Protein AF-0000000083536930 (afdb_homodimer)

Foldseek 3Di:
DPPPPQQPQPLDAPVRVPDDQAAEEEEAEAPQLCRQLLVCLQLVHDCPDPNGRHHDPDDWDPGKTWDARVVFRRYIYIYGTYDDPVDQLVVRCVRHVVVRHQAYEYGGEPADDLVSLRNVVVQVVVVHHYAYEYEDVVVVLVVQCVVCVVNRDSVVSVVVSVVRRQVVSVVSVNHPHNYFYYYSVCCPDGCNVVVSVVRCPDPSRVD/DPPPPQQPQPLDAPVGVPDDQAAEEEEEEAPQLCRQLLVCLQLVHDCPDPRGRHHDPDDWDDGKTWDARPVFRRYIYIYGTYDDPVDQLVVRCVRHVVVRHQEYEYGGEPADDLVSLRNVVVQVVVVHHYAYEYEDVVVVLVVQCVVCVVNRDSVVSVVVSVVRRQVVSVVSVNHPHNYFYYYSVCCPDGCNVVVSVVRCPDPSRVD

pLDDT: mean 84.93, std 15.14, range [20.0, 98.5]

Solvent-accessible surface area (backbone atoms only — not comparable to full-atom values): 22890 Å² total; per-residue (Å²): 131,79,79,71,74,65,41,55,73,55,73,48,45,64,82,65,49,79,61,77,86,51,29,33,35,34,38,33,36,48,84,81,24,44,61,36,44,39,53,20,42,75,51,73,43,50,81,83,41,88,72,36,48,77,57,75,92,54,80,80,55,85,51,46,33,47,35,73,24,79,93,40,76,39,33,35,40,29,44,43,36,57,72,52,72,76,53,53,51,67,60,50,34,60,74,64,46,53,84,59,45,58,36,36,36,43,34,25,40,98,62,83,50,68,57,57,27,50,36,50,42,55,40,45,75,71,69,41,48,65,38,37,36,38,35,49,46,62,48,54,50,51,53,44,38,69,72,43,52,87,74,52,50,70,70,59,52,53,48,52,52,49,50,52,49,51,53,51,36,40,74,48,65,36,74,86,64,51,70,34,52,22,28,61,86,44,59,88,39,80,30,37,55,58,50,50,51,55,60,60,64,30,70,56,43,72,101,130,78,81,72,73,63,40,54,73,54,72,47,46,63,80,64,52,78,61,76,85,47,29,32,36,34,38,34,36,48,84,80,23,44,61,37,44,39,54,21,40,76,50,73,43,52,80,84,42,90,69,35,48,77,57,73,91,53,81,79,55,84,50,46,34,46,32,74,26,79,94,40,77,39,33,35,40,29,44,44,35,56,73,53,72,76,53,55,51,66,60,52,34,58,73,66,46,54,82,61,45,57,36,36,35,43,35,24,39,97,60,83,52,68,58,58,27,50,36,48,43,55,38,45,74,71,73,40,48,66,35,38,34,36,33,50,44,61,47,54,51,51,53,45,38,69,73,43,51,88,74,51,50,70,70,58,52,53,48,52,53,50,50,52,48,51,53,52,36,39,74,49,66,37,76,86,65,52,71,32,52,23,28,60,86,44,58,88,39,81,30,37,54,57,51,50,51,54,61,62,65,30,71,58,45,72,100

Radius of gyration: 22.44 Å; Cα contacts (8 Å, |Δi|>4): 692; chains: 2; bounding box: 44×69×59 Å

Sequence (414 aa):
TRGVVEGTSGTCSPSECKEAPGLDLAVFGDRCSGKSSLINALRDLQHDDEVAAKTGLAEPCTQPVAYSFPKYPNIRIWELPETSPNRQPEQYLKQVNGKDYGIFIIVASEIFKDHHGHLAKALQNAGKEVLFVRTKIDSDLEAHKWRLRSKYMENKIVEDIRQSCVKYLEKSAVPNPALYILSNLQTEKFDFPSLCSRIQNHPEVIKTRGVVEGTSGTCSPSECKEAPGLDLAVFGDRCSGKSSLINALRDLQHDDEVAAKTGLAEPCTQPVAYSFPKYPNIRIWELPETSPNRQPEQYLKQVNGKDYGIFIIVASEIFKDHHGHLAKALQNAGKEVLFVRTKIDSDLEAHKWRLRSKYMENKIVEDIRQSCVKYLEKSAVPNPALYILSNLQTEKFDFPSLCSRIQNHPEVIK

Structure (mmCIF, N/CA/C/O backbone):
data_AF-0000000083536930-model_v1
#
loop_
_entity.id
_entity.type
_entity.pdbx_description
1 polymer 'IRG-type G domain-containing protein'
#
loop_
_atom_site.group_PDB
_atom_site.id
_atom_site.type_symbol
_atom_site.label_atom_id
_atom_site.label_alt_id
_atom_site.label_comp_id
_atom_site.label_asym_id
_atom_site.label_entity_id
_atom_site.label_seq_id
_atom_site.pdbx_PDB_ins_code
_atom_site.Cartn_x
_atom_site.Cartn_y
_atom_site.Cartn_z
_atom_site.occupancy
_atom_site.B_iso_or_equiv
_atom_site.auth_seq_id
_atom_site.auth_comp_id
_atom_site.auth_asym_id
_atom_site.auth_atom_id
_atom_site.pdbx_PDB_model_num
ATOM 1 N N . THR A 1 1 ? -12.648 20.219 32.688 1 20 1 THR A N 1
ATOM 2 C CA . THR A 1 1 ? -13.688 19.875 31.719 1 20 1 THR A CA 1
ATOM 3 C C . THR A 1 1 ? -13.164 19.984 30.281 1 20 1 THR A C 1
ATOM 5 O O . THR A 1 1 ? -12.789 21.078 29.844 1 20 1 THR A O 1
ATOM 8 N N . ARG A 1 2 ? -12.359 19.047 29.797 1 26.88 2 ARG A N 1
ATOM 9 C CA . ARG A 1 2 ? -11.445 19.047 28.656 1 26.88 2 ARG A CA 1
ATOM 10 C C . ARG A 1 2 ? -12.18 19.406 27.375 1 26.88 2 ARG A C 1
ATOM 12 O O . ARG A 1 2 ? -13.211 18.812 27.062 1 26.88 2 ARG A O 1
ATOM 19 N N . GLY A 1 3 ? -12.234 20.578 27.094 1 26.88 3 GLY A N 1
ATOM 20 C CA . GLY A 1 3 ? -12.953 21.109 25.953 1 26.88 3 GLY A CA 1
ATOM 21 C C . GLY A 1 3 ? -12.797 20.266 24.703 1 26.88 3 GLY A C 1
ATOM 22 O O . GLY A 1 3 ? -11.703 20.172 24.141 1 26.88 3 GLY A O 1
ATOM 23 N N . VAL A 1 4 ? -13.438 19.219 24.594 1 32 4 VAL A N 1
ATOM 24 C CA . VAL A 1 4 ? -13.492 18.234 23.531 1 32 4 VAL A CA 1
ATOM 25 C C . VAL A 1 4 ? -13.977 18.906 22.234 1 32 4 VAL A C 1
ATOM 27 O O . VAL A 1 4 ? -15.117 19.375 22.172 1 32 4 VAL A O 1
ATOM 30 N N . VAL A 1 5 ? -13.188 19.781 21.641 1 35.69 5 VAL A N 1
ATOM 31 C CA . VAL A 1 5 ? -13.625 20.312 20.359 1 35.69 5 VAL A CA 1
ATOM 32 C C . VAL A 1 5 ? -14.039 19.172 19.438 1 35.69 5 VAL A C 1
ATOM 34 O O . VAL A 1 5 ? -13.273 18.219 19.234 1 35.69 5 VAL A O 1
ATOM 37 N N . GLU A 1 6 ? -15.266 18.844 19.344 1 37.28 6 GLU A N 1
ATOM 38 C CA . GLU A 1 6 ? -15.922 17.938 18.406 1 37.28 6 GLU A CA 1
ATOM 39 C C . GLU A 1 6 ? -15.43 18.172 16.984 1 37.28 6 GLU A C 1
ATOM 41 O O . GLU A 1 6 ? -15.305 19.312 16.547 1 37.28 6 GLU A O 1
ATOM 46 N N . GLY A 1 7 ? -14.438 17.531 16.516 1 41.94 7 GLY A N 1
ATOM 47 C CA . GLY A 1 7 ? -14.305 17.578 15.062 1 41.94 7 GLY A CA 1
ATOM 48 C C . GLY A 1 7 ? -15.625 17.797 14.344 1 41.94 7 GLY A C 1
ATOM 49 O O . GLY A 1 7 ? -16.609 17.109 14.617 1 41.94 7 GLY A O 1
ATOM 50 N N . THR A 1 8 ? -16.109 18.984 14.328 1 39.25 8 THR A N 1
ATOM 51 C CA . THR A 1 8 ? -17.328 19.219 13.562 1 39.25 8 THR A CA 1
ATOM 52 C C . THR A 1 8 ? -17.266 18.5 12.211 1 39.25 8 THR A C 1
ATOM 54 O O . THR A 1 8 ? -16.281 18.641 11.477 1 39.25 8 THR A O 1
ATOM 57 N N . SER A 1 9 ? -17.594 17.344 12.125 1 40.78 9 SER A N 1
ATOM 58 C CA . SER A 1 9 ? -17.859 16.641 10.867 1 40.78 9 SER A CA 1
ATOM 59 C C . SER A 1 9 ? -18.344 17.594 9.789 1 40.78 9 SER A C 1
ATOM 61 O O . SER A 1 9 ? -18.969 17.188 8.82 1 40.78 9 SER A O 1
ATOM 63 N N . GLY A 1 10 ? -18.516 18.844 9.992 1 41.69 10 GLY A N 1
ATOM 64 C CA . GLY A 1 10 ? -19.141 19.609 8.93 1 41.69 10 GLY A CA 1
ATOM 65 C C . GLY A 1 10 ? -18.312 19.672 7.66 1 41.69 10 GLY A C 1
ATOM 66 O O . GLY A 1 10 ? -17.094 19.562 7.711 1 41.69 10 GLY A O 1
ATOM 67 N N . THR A 1 11 ? -18.812 19 6.543 1 54 11 THR A N 1
ATOM 68 C CA . THR A 1 11 ? -18.578 18.891 5.105 1 54 11 THR A CA 1
ATOM 69 C C . THR A 1 11 ? -18.141 20.25 4.535 1 54 11 THR A C 1
ATOM 71 O O . THR A 1 11 ? -18.234 20.469 3.326 1 54 11 THR A O 1
ATOM 74 N N . CYS A 1 12 ? -17.703 21.156 5.34 1 54.97 12 CYS A N 1
ATOM 75 C CA . CYS A 1 12 ? -17.484 22.406 4.637 1 54.97 12 CYS A CA 1
ATOM 76 C C . CYS A 1 12 ? -16 22.609 4.352 1 54.97 12 CYS A C 1
ATOM 78 O O . CYS A 1 12 ? -15.141 22.062 5.051 1 54.97 12 CYS A O 1
ATOM 80 N N . SER A 1 13 ? -15.75 23.188 3.334 1 58.91 13 SER A N 1
ATOM 81 C CA . SER A 1 13 ? -14.414 23.688 3.039 1 58.91 13 SER A CA 1
ATOM 82 C C . SER A 1 13 ? -14.055 24.859 3.947 1 58.91 13 SER A C 1
ATOM 84 O O . SER A 1 13 ? -14.938 25.453 4.578 1 58.91 13 SER A O 1
ATOM 86 N N . PRO A 1 14 ? -12.703 25.062 4.152 1 58.62 14 PRO A N 1
ATOM 87 C CA . PRO A 1 14 ? -12.312 26.172 5.02 1 58.62 14 PRO A CA 1
ATOM 88 C C . PRO A 1 14 ? -13.086 27.453 4.715 1 58.62 14 PRO A C 1
ATOM 90 O O . PRO A 1 14 ? -13.484 28.172 5.637 1 58.62 14 PRO A O 1
ATOM 93 N N . SER A 1 15 ? -13.18 27.672 3.484 1 58.03 15 SER A N 1
ATOM 94 C CA . SER A 1 15 ? -13.883 28.906 3.129 1 58.03 15 SER A CA 1
ATOM 95 C C . SER A 1 15 ? -15.352 28.844 3.545 1 58.03 15 SER A C 1
ATOM 97 O O . SER A 1 15 ? -15.977 29.875 3.791 1 58.03 15 SER A O 1
ATOM 99 N N . GLU A 1 16 ? -15.656 27.625 3.627 1 58.81 16 GLU A N 1
ATOM 100 C CA . GLU A 1 16 ? -17.078 27.453 3.947 1 58.81 16 GLU A CA 1
ATOM 101 C C . GLU A 1 16 ? -17.297 27.375 5.457 1 58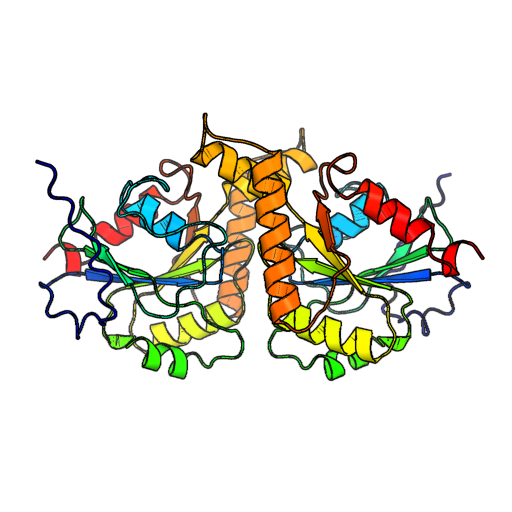.81 16 GLU A C 1
ATOM 103 O O . GLU A 1 16 ? -18.375 27.719 5.949 1 58.81 16 GLU A O 1
ATOM 108 N N . CYS A 1 17 ? -16.172 26.922 6.023 1 57.62 17 CYS A N 1
ATOM 109 C CA . CYS A 1 17 ? -16.328 26.75 7.465 1 57.62 17 CYS A CA 1
ATOM 110 C C . CYS A 1 17 ? -15.891 28 8.211 1 57.62 17 CYS A C 1
ATOM 112 O O . CYS A 1 17 ? -16.188 28.156 9.398 1 57.62 17 CYS A O 1
ATOM 114 N N . LYS A 1 18 ? -16.453 29.281 8.023 1 54.19 18 LYS A N 1
ATOM 115 C CA . LYS A 1 18 ? -16.266 30.594 8.641 1 54.19 18 LYS A CA 1
ATOM 116 C C . LYS A 1 18 ? -15.281 30.5 9.805 1 54.19 18 LYS A C 1
ATOM 118 O O . LYS A 1 18 ? -15.422 31.234 10.797 1 54.19 18 LYS A O 1
ATOM 123 N N . GLU A 1 19 ? -14.18 29.656 9.586 1 57.47 19 GLU A N 1
ATOM 124 C CA . GLU A 1 19 ? -13.531 29.562 10.891 1 57.47 19 GLU A CA 1
ATOM 125 C C . GLU A 1 19 ? -12.383 30.562 11.008 1 57.47 19 GLU A C 1
ATOM 127 O O . GLU A 1 19 ? -11.992 31.188 10.016 1 57.47 19 GLU A O 1
ATOM 132 N N . ALA A 1 20 ? -11.852 30.891 12.203 1 58.97 20 ALA A N 1
ATOM 133 C CA . ALA A 1 20 ? -10.789 31.75 12.703 1 58.97 20 ALA A CA 1
ATOM 134 C C . ALA A 1 20 ? -9.531 31.641 11.844 1 58.97 20 ALA A C 1
ATOM 136 O O . ALA A 1 20 ? -9.305 30.609 11.203 1 58.97 20 ALA A O 1
ATOM 137 N N . PRO A 1 21 ? -8.836 32.781 11.789 1 68.69 21 PRO A N 1
ATOM 138 C CA . PRO A 1 21 ? -7.562 32.781 11.078 1 68.69 21 PRO A CA 1
ATOM 139 C C . PRO A 1 21 ? -6.609 31.688 11.539 1 68.69 21 PRO A C 1
ATOM 141 O O . PRO A 1 21 ? -6.633 31.297 12.703 1 68.69 21 PRO A O 1
ATOM 144 N N . GLY A 1 22 ? -6.02 30.922 10.727 1 82.88 22 GLY A N 1
ATOM 145 C CA . GLY A 1 22 ? -5.031 29.891 11.039 1 82.88 22 GLY A CA 1
ATOM 146 C C . GLY A 1 22 ? -4.566 29.125 9.828 1 82.88 22 GLY A C 1
ATOM 147 O O . GLY A 1 22 ? -4.812 29.531 8.688 1 82.88 22 GLY A O 1
ATOM 148 N N . LEU A 1 23 ? -3.695 28.188 10.133 1 89.81 23 LEU A N 1
ATOM 149 C CA . LEU A 1 23 ? -3.152 27.328 9.094 1 89.81 23 LEU A CA 1
ATOM 150 C C . LEU A 1 23 ? -4.078 26.141 8.82 1 89.81 23 LEU A C 1
ATOM 152 O O . LEU A 1 23 ? -4.461 25.438 9.75 1 89.81 23 LEU A O 1
ATOM 156 N N . ASP A 1 24 ? -4.527 26.094 7.609 1 92.38 24 ASP A N 1
ATOM 157 C CA . ASP A 1 24 ? -5.266 24.922 7.18 1 92.38 24 ASP A CA 1
ATOM 158 C C . ASP A 1 24 ? -4.344 23.906 6.492 1 92.38 24 ASP A C 1
ATOM 160 O O . ASP A 1 24 ? -3.867 24.156 5.383 1 92.38 24 ASP A O 1
ATOM 164 N N . LEU A 1 25 ? -4.137 22.828 7.191 1 94.56 25 LEU A N 1
ATOM 165 C CA . LEU A 1 25 ? -3.273 21.766 6.715 1 94.56 25 LEU A CA 1
ATOM 166 C C . LEU A 1 25 ? -4.09 20.656 6.047 1 94.56 25 LEU A C 1
ATOM 168 O O . LEU A 1 25 ? -4.926 20.016 6.691 1 94.56 25 LEU A O 1
ATOM 172 N N . ALA A 1 26 ? -3.889 20.469 4.766 1 95.38 26 ALA A N 1
ATOM 173 C CA . ALA A 1 26 ? -4.625 19.453 4.027 1 95.38 26 ALA A CA 1
ATOM 174 C C . ALA A 1 26 ? -3.818 18.156 3.926 1 95.38 26 ALA A C 1
ATOM 176 O O . ALA A 1 26 ? -2.645 18.188 3.549 1 95.38 26 ALA A O 1
ATOM 177 N N . VAL A 1 27 ? -4.438 17.031 4.262 1 95.38 27 VAL A N 1
ATOM 178 C CA . VAL A 1 27 ? -3.797 15.727 4.199 1 95.38 27 VAL A CA 1
ATOM 179 C C . VAL A 1 27 ? -4.512 14.852 3.174 1 95.38 27 VAL A C 1
ATOM 181 O O . VAL A 1 27 ? -5.719 14.617 3.283 1 95.38 27 VAL A O 1
ATOM 184 N N . PHE A 1 28 ? -3.691 14.398 2.215 1 92.12 28 PHE A N 1
ATOM 185 C CA . PHE A 1 28 ? -4.23 13.508 1.191 1 92.12 28 PHE A CA 1
ATOM 186 C C . PHE A 1 28 ? -3.307 12.32 0.962 1 92.12 28 PHE A C 1
ATOM 188 O O . PHE A 1 28 ? -2.125 12.367 1.311 1 92.12 28 PHE A O 1
ATOM 195 N N . GLY A 1 29 ? -3.883 11.32 0.296 1 91.19 29 GLY A N 1
ATOM 196 C CA . GLY A 1 29 ? -3.166 10.086 -0.006 1 91.19 29 GLY A CA 1
ATOM 197 C C . GLY A 1 29 ? -4.086 8.945 -0.391 1 91.19 29 GLY A C 1
ATOM 198 O O . GLY A 1 29 ? -5.305 9.109 -0.445 1 91.19 29 GLY A O 1
ATOM 199 N N . ASP A 1 30 ? -3.441 7.832 -0.589 1 88.25 30 ASP A N 1
ATOM 200 C CA . ASP A 1 30 ? -4.211 6.66 -1.006 1 88.25 30 ASP A CA 1
ATOM 201 C C . ASP A 1 30 ? -4.992 6.074 0.166 1 88.25 30 ASP A C 1
ATOM 203 O O . ASP A 1 30 ? -4.695 6.367 1.326 1 88.25 30 ASP A O 1
ATOM 207 N N . ARG A 1 31 ? -5.945 5.266 -0.281 1 85.31 31 ARG A N 1
ATOM 208 C CA . ARG A 1 31 ? -6.691 4.543 0.746 1 85.31 31 ARG A CA 1
ATOM 209 C C . ARG A 1 31 ? -5.766 3.66 1.575 1 85.31 31 ARG A C 1
ATOM 211 O O . ARG A 1 31 ? -4.879 2.998 1.031 1 85.31 31 ARG A O 1
ATOM 218 N N . CYS A 1 32 ? -5.906 3.723 2.885 1 88.25 32 CYS A N 1
ATOM 219 C CA . CYS A 1 32 ? -5.219 2.879 3.855 1 88.25 32 CYS A CA 1
ATOM 220 C C . CYS A 1 32 ? -3.729 3.199 3.896 1 88.25 32 CYS A C 1
ATOM 222 O O . CYS A 1 32 ? -2.926 2.381 4.344 1 88.25 32 CYS A O 1
ATOM 224 N N . SER A 1 33 ? -3.387 4.367 3.422 1 91.94 33 SER A N 1
ATOM 225 C CA . SER A 1 33 ? -1.987 4.777 3.438 1 91.94 33 SER A CA 1
ATOM 226 C C . SER A 1 33 ? -1.558 5.223 4.832 1 91.94 33 SER A C 1
ATOM 228 O O . SER A 1 33 ? -0.363 5.355 5.105 1 91.94 33 SER A O 1
ATOM 230 N N . GLY A 1 34 ? -2.543 5.566 5.668 1 92.31 34 GLY A N 1
ATOM 231 C CA . GLY A 1 34 ? -2.207 6.012 7.012 1 92.31 34 GLY A CA 1
ATOM 232 C C . GLY A 1 34 ? -2.561 7.465 7.266 1 92.31 34 GLY A C 1
ATOM 233 O O . GLY A 1 34 ? -2.154 8.039 8.273 1 92.31 34 GLY A O 1
ATOM 234 N N . LYS A 1 35 ? -3.348 8.086 6.422 1 92.62 35 LYS A N 1
ATOM 235 C CA . LYS A 1 35 ? -3.732 9.484 6.551 1 92.62 35 LYS A CA 1
ATOM 236 C C . LYS A 1 35 ? -4.426 9.742 7.887 1 92.62 35 LYS A C 1
ATOM 238 O O . LYS A 1 35 ? -4.031 10.633 8.641 1 92.62 35 LYS A O 1
ATOM 243 N N . SER A 1 36 ? -5.457 8.93 8.125 1 91.62 36 SER A N 1
ATOM 244 C CA . SER A 1 36 ? -6.215 9.125 9.352 1 91.62 36 SER A CA 1
ATOM 245 C C . SER A 1 36 ? -5.352 8.859 10.586 1 91.62 36 SER A C 1
ATOM 247 O O . SER A 1 36 ? -5.453 9.562 11.586 1 91.62 36 SER A O 1
ATOM 249 N N . SER A 1 37 ? -4.555 7.84 10.461 1 93.31 37 SER A N 1
ATOM 250 C CA . SER A 1 37 ? -3.643 7.535 11.562 1 93.31 37 SER A CA 1
ATOM 251 C C . SER A 1 37 ? -2.654 8.68 11.789 1 93.31 37 SER A C 1
ATOM 253 O O . SER A 1 37 ? -2.299 8.977 12.93 1 93.31 37 SER A O 1
ATOM 255 N N . LEU A 1 38 ? -2.166 9.273 10.75 1 95.81 38 LEU A N 1
ATOM 256 C CA . LEU A 1 38 ? -1.259 10.414 10.852 1 95.81 38 LEU A CA 1
ATOM 257 C C . LEU A 1 38 ? -1.942 11.586 11.547 1 95.81 38 LEU A C 1
ATOM 259 O O . LEU A 1 38 ? -1.354 12.227 12.422 1 95.81 38 LEU A O 1
ATOM 263 N N . ILE A 1 39 ? -3.135 11.867 11.125 1 94.56 39 ILE A N 1
ATOM 264 C CA . ILE A 1 39 ? -3.916 12.953 11.695 1 94.56 39 ILE A CA 1
ATOM 265 C C . ILE A 1 39 ? -4.082 12.734 13.203 1 94.56 39 ILE A C 1
ATOM 267 O O . ILE A 1 39 ? -3.877 13.656 13.992 1 94.56 39 ILE A O 1
ATOM 271 N N . ASN A 1 40 ? -4.418 11.523 13.578 1 93.56 40 ASN A N 1
ATOM 272 C CA . ASN A 1 40 ? -4.562 11.211 14.992 1 93.56 40 ASN A CA 1
ATOM 273 C C . ASN A 1 40 ? -3.236 11.359 15.734 1 93.56 40 ASN A C 1
ATOM 275 O O . ASN A 1 40 ? -3.195 11.891 16.844 1 93.56 40 ASN A O 1
ATOM 279 N N . ALA A 1 41 ? -2.188 10.906 15.133 1 94.19 41 ALA A N 1
ATOM 280 C CA . ALA A 1 41 ? -0.865 10.992 15.75 1 94.19 41 ALA A CA 1
ATOM 281 C C . ALA A 1 41 ? -0.448 12.445 15.945 1 94.19 41 ALA A C 1
ATOM 283 O O . ALA A 1 41 ? 0.072 12.812 17 1 94.19 41 ALA A O 1
ATOM 284 N N . LEU A 1 42 ? -0.693 13.25 14.953 1 93.56 42 LEU A N 1
ATOM 285 C CA . LEU A 1 42 ? -0.375 14.672 15.039 1 93.56 42 LEU A CA 1
ATOM 286 C C . LEU A 1 42 ? -1.156 15.336 16.172 1 93.56 42 LEU A C 1
ATOM 288 O O . LEU A 1 42 ? -0.653 16.25 16.812 1 93.56 42 LEU A O 1
ATOM 292 N N . ARG A 1 43 ? -2.305 14.859 16.344 1 91.88 43 ARG A N 1
ATOM 293 C CA . ARG A 1 43 ? -3.186 15.445 17.359 1 91.88 43 ARG A CA 1
ATOM 294 C C . ARG A 1 43 ? -2.988 14.781 18.719 1 91.88 43 ARG A C 1
ATOM 296 O O . ARG A 1 43 ? -3.707 15.086 19.672 1 91.88 43 ARG A O 1
ATOM 303 N N . ASP A 1 44 ? -2.061 13.828 18.75 1 89.81 44 ASP A N 1
ATOM 304 C CA . ASP A 1 44 ? -1.753 13.094 19.969 1 89.81 44 ASP A CA 1
ATOM 305 C C . ASP A 1 44 ? -2.982 12.352 20.5 1 89.81 44 ASP A C 1
ATOM 307 O O . ASP A 1 44 ? -3.311 12.43 21.672 1 89.81 44 ASP A O 1
ATOM 311 N N . LEU A 1 45 ? -3.707 11.812 19.562 1 86.69 45 LEU A N 1
ATOM 312 C CA . LEU A 1 45 ? -4.887 11.016 19.875 1 86.69 45 LEU A CA 1
ATOM 313 C C . LEU A 1 45 ? -4.645 9.547 19.578 1 86.69 45 LEU A C 1
ATOM 315 O O . LEU A 1 45 ? -3.863 9.211 18.688 1 86.69 45 LEU A O 1
ATOM 319 N N . GLN A 1 46 ? -5.348 8.797 20.328 1 81.44 46 GLN A N 1
ATOM 320 C CA . GLN A 1 46 ? -5.383 7.367 20.047 1 81.44 46 GLN A CA 1
ATOM 321 C C . GLN A 1 46 ? -6.551 7.023 19.125 1 81.44 46 GLN A C 1
ATOM 323 O O . GLN A 1 46 ? -7.508 7.793 19 1 81.44 46 GLN A O 1
ATOM 328 N N . HIS A 1 47 ? -6.406 5.836 18.5 1 79.06 47 HIS A N 1
ATOM 329 C CA . HIS A 1 47 ? -7.383 5.426 17.5 1 79.06 47 HIS A CA 1
ATOM 330 C C . HIS A 1 47 ? -8.766 5.254 18.109 1 79.06 47 HIS A C 1
ATOM 332 O O . HIS A 1 47 ? -9.781 5.379 17.422 1 79.06 47 HIS A O 1
ATOM 338 N N . ASP A 1 48 ? -8.828 5.012 19.391 1 78.38 48 ASP A N 1
ATOM 339 C CA . ASP A 1 48 ? -10.102 4.715 20.047 1 78.38 48 ASP A CA 1
ATOM 340 C C . ASP A 1 48 ? -10.664 5.949 20.734 1 78.38 48 ASP A C 1
ATOM 342 O O . ASP A 1 48 ? -11.742 5.891 21.344 1 78.38 48 ASP A O 1
ATOM 346 N N . ASP A 1 49 ? -10.031 7.043 20.547 1 81.38 49 ASP A N 1
ATOM 347 C CA . ASP A 1 49 ? -10.586 8.289 21.094 1 81.38 49 ASP A CA 1
ATOM 348 C C . ASP A 1 49 ? -11.836 8.711 20.312 1 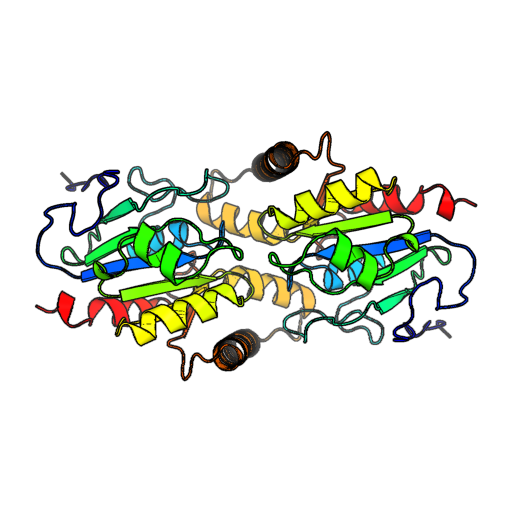81.38 49 ASP A C 1
ATOM 350 O O . ASP A 1 49 ? -11.914 8.523 19.109 1 81.38 49 ASP A O 1
ATOM 354 N N . GLU A 1 50 ? -12.812 9.25 20.891 1 75.44 50 GLU A N 1
ATOM 355 C CA . GLU A 1 50 ? -14.109 9.594 20.312 1 75.44 50 GLU A CA 1
ATOM 356 C C . GLU A 1 50 ? -13.953 10.57 19.156 1 75.44 50 GLU A C 1
ATOM 358 O O . GLU A 1 50 ? -14.656 10.461 18.141 1 75.44 50 GLU A O 1
ATOM 363 N N . VAL A 1 51 ? -13.062 11.453 19.25 1 76.19 51 VAL A N 1
ATOM 364 C CA . VAL A 1 51 ? -12.922 12.516 18.266 1 76.19 51 VAL A CA 1
ATOM 365 C C . VAL A 1 51 ? -11.844 12.148 17.25 1 76.19 51 VAL A C 1
ATOM 367 O O . VAL A 1 51 ? -11.477 12.961 16.391 1 76.19 51 VAL A O 1
ATOM 370 N N . ALA A 1 52 ? -11.406 10.945 17.344 1 79.56 52 ALA A N 1
ATOM 371 C CA . ALA A 1 52 ? -10.32 10.492 16.469 1 79.56 52 ALA A CA 1
ATOM 372 C C . ALA A 1 52 ? -10.828 10.258 15.047 1 79.56 52 ALA A C 1
ATOM 374 O O . ALA A 1 52 ? -11.984 9.898 14.844 1 79.56 52 ALA A O 1
ATOM 375 N N . ALA A 1 53 ? -9.969 10.586 14.102 1 81.06 53 ALA A N 1
ATOM 376 C CA . ALA A 1 53 ? -10.242 10.164 12.727 1 81.06 53 ALA A CA 1
ATOM 377 C C . ALA A 1 53 ? -10.375 8.648 12.641 1 81.06 53 ALA A C 1
ATOM 379 O O . ALA A 1 53 ? -9.633 7.91 13.297 1 81.06 53 ALA A O 1
ATOM 380 N N . LYS A 1 54 ? -11.258 8.141 11.781 1 77.31 54 LYS A N 1
ATOM 381 C CA . LYS A 1 54 ? -11.508 6.711 11.648 1 77.31 54 LYS A CA 1
ATOM 382 C C . LYS A 1 54 ? -10.367 6.027 10.898 1 77.31 54 LYS A C 1
ATOM 384 O O . LYS A 1 54 ? -9.961 6.488 9.828 1 77.31 54 LYS A O 1
ATOM 389 N N . THR A 1 55 ? -9.844 4.992 11.547 1 77 55 THR A N 1
ATOM 390 C CA . THR A 1 55 ? -8.688 4.312 10.977 1 77 55 THR A CA 1
ATOM 391 C C . THR A 1 55 ? -9.055 2.904 10.516 1 77 55 THR A C 1
ATOM 393 O O . THR A 1 55 ? -10.172 2.438 10.766 1 77 55 THR A O 1
ATOM 396 N N . GLY A 1 56 ? -8.109 2.248 9.758 1 67.81 56 GLY A N 1
ATOM 397 C CA . GLY A 1 56 ? -8.312 0.872 9.328 1 67.81 56 GLY A CA 1
ATOM 398 C C . GLY A 1 56 ? -9.133 0.755 8.055 1 67.81 56 GLY A C 1
ATOM 399 O O . GLY A 1 56 ? -8.875 1.455 7.078 1 67.81 56 GLY A O 1
ATOM 400 N N . LEU A 1 57 ? -9.961 -0.305 8.07 1 69.62 57 LEU A N 1
ATOM 401 C CA . LEU A 1 57 ? -10.727 -0.633 6.867 1 69.62 57 LEU A CA 1
ATOM 402 C C . LEU A 1 57 ? -12.07 0.085 6.863 1 69.62 57 LEU A C 1
ATOM 404 O O . LEU A 1 57 ? -13.055 -0.446 6.352 1 69.62 57 LEU A O 1
ATOM 408 N N . ALA A 1 58 ? -12 1.355 7.418 1 67.69 58 ALA A N 1
ATOM 409 C CA . ALA A 1 58 ? -13.195 2.193 7.426 1 67.69 58 ALA A CA 1
ATOM 410 C C . ALA A 1 58 ? -13.586 2.602 6.012 1 67.69 58 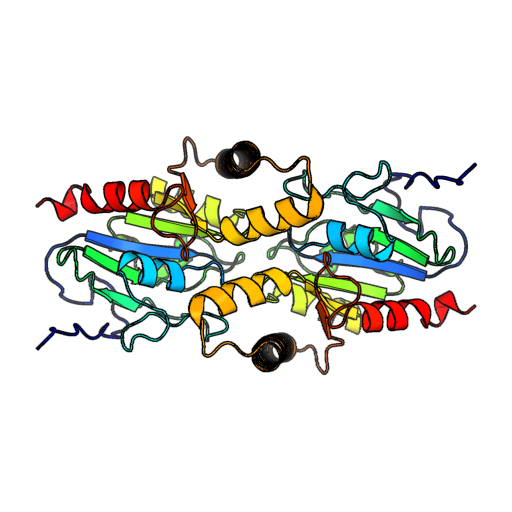ALA A C 1
ATOM 412 O O . ALA A 1 58 ? -12.789 2.467 5.074 1 67.69 58 ALA A O 1
ATOM 413 N N . GLU A 1 59 ? -14.789 3.025 5.879 1 74.56 59 GLU A N 1
ATOM 414 C CA . GLU A 1 59 ? -15.281 3.533 4.605 1 74.56 59 GLU A CA 1
ATOM 415 C C . GLU A 1 59 ? -14.461 4.727 4.125 1 74.56 59 GLU A C 1
ATOM 417 O O . GLU A 1 59 ? -13.977 5.516 4.938 1 74.56 59 GLU A O 1
ATOM 422 N N . PRO A 1 60 ? -14.297 4.762 2.879 1 73.69 60 PRO A N 1
ATOM 423 C CA . PRO A 1 60 ? -13.484 5.852 2.326 1 73.69 60 PRO A CA 1
ATOM 424 C C . PRO A 1 60 ? -14.086 7.23 2.602 1 73.69 60 PRO A C 1
ATOM 426 O O . PRO A 1 60 ? -15.305 7.379 2.641 1 73.69 60 PRO A O 1
ATOM 429 N N . CYS A 1 61 ? -13.211 8.141 2.766 1 74.75 61 CYS A N 1
ATOM 430 C CA . CYS A 1 61 ? -13.594 9.539 2.914 1 74.75 61 CYS A CA 1
ATOM 431 C C . CYS A 1 61 ? -14.062 10.125 1.585 1 74.75 61 CYS A C 1
ATOM 433 O O . CYS A 1 61 ? -13.359 10.008 0.575 1 74.75 61 CYS A O 1
ATOM 435 N N . THR A 1 62 ? -15.305 10.703 1.589 1 78.44 62 THR A N 1
ATOM 436 C CA . THR A 1 62 ? -15.852 11.203 0.334 1 78.44 62 THR A CA 1
ATOM 437 C C . THR A 1 62 ? -15.852 12.734 0.319 1 78.44 62 THR A C 1
ATOM 439 O O . THR A 1 62 ? -16 13.352 -0.74 1 78.44 62 THR A O 1
ATOM 442 N N . GLN A 1 63 ? -15.742 13.328 1.458 1 83.62 63 GLN A N 1
ATOM 443 C CA . GLN A 1 63 ? -15.68 14.781 1.601 1 83.62 63 GLN A CA 1
ATOM 444 C C . GLN A 1 63 ? -14.594 15.188 2.59 1 83.62 63 GLN A C 1
ATOM 446 O O . GLN A 1 63 ? -14.234 14.422 3.484 1 83.62 63 GLN A O 1
ATOM 451 N N . PRO A 1 64 ? -14.148 16.438 2.348 1 88.5 64 PRO A N 1
ATOM 452 C CA . PRO A 1 64 ? -13.148 16.906 3.316 1 88.5 64 PRO A CA 1
ATOM 453 C C . PRO A 1 64 ? -13.695 16.953 4.742 1 88.5 64 PRO A C 1
ATOM 455 O O . PRO A 1 64 ? -14.852 17.328 4.949 1 88.5 64 PRO A O 1
ATOM 458 N N . VAL A 1 65 ? -12.898 16.531 5.668 1 87.69 65 VAL A N 1
ATOM 459 C CA . VAL A 1 65 ? -13.25 16.562 7.082 1 87.69 65 VAL A CA 1
ATOM 460 C C . VAL A 1 65 ? -12.203 17.359 7.855 1 87.69 65 VAL A C 1
ATOM 462 O O . VAL A 1 65 ? -11 17.156 7.672 1 87.69 65 VAL A O 1
ATOM 465 N N . ALA A 1 66 ? -12.664 18.234 8.734 1 88.94 66 ALA A N 1
ATOM 466 C CA . ALA A 1 66 ? -11.766 19.078 9.508 1 88.94 66 ALA A CA 1
ATOM 467 C C . ALA A 1 66 ? -11.594 18.547 10.93 1 88.94 66 ALA A C 1
ATOM 469 O O . ALA A 1 66 ? -12.555 18.109 11.547 1 88.94 66 ALA A O 1
ATOM 470 N N . TYR A 1 67 ? -10.359 18.594 11.359 1 88.62 67 TYR A N 1
ATOM 471 C CA . TYR A 1 67 ? -10.023 18.25 12.734 1 88.62 67 TYR A CA 1
ATOM 472 C C . TYR A 1 67 ? -9.281 19.391 13.422 1 88.62 67 TYR A C 1
ATOM 474 O O . TYR A 1 67 ? -8.414 20.031 12.82 1 88.62 67 TYR A O 1
ATOM 482 N N . SER A 1 68 ? -9.648 19.625 14.625 1 85.81 68 SER A N 1
ATOM 483 C CA . SER A 1 68 ? -8.898 20.594 15.414 1 85.81 68 SER A CA 1
ATOM 484 C C . SER A 1 68 ? -7.578 20.016 15.906 1 85.81 68 SER A C 1
ATOM 486 O O . SER A 1 68 ? -7.43 18.797 15.992 1 85.81 68 SER A O 1
ATOM 488 N N . PHE A 1 69 ? -6.676 20.891 16.062 1 83.44 69 PHE A N 1
ATOM 489 C CA . PHE A 1 69 ? -5.387 20.547 16.641 1 83.44 69 PHE A CA 1
ATOM 490 C C . PHE A 1 69 ? -5.262 21.109 18.062 1 83.44 69 PHE A C 1
ATOM 492 O O . PHE A 1 69 ? -4.938 22.281 18.234 1 83.44 69 PHE A O 1
ATOM 499 N N . PRO A 1 70 ? -5.414 20.297 19.047 1 77.56 70 PRO A N 1
ATOM 500 C CA . PRO A 1 70 ? -5.496 20.828 20.406 1 77.56 70 PRO A CA 1
ATOM 501 C C . PRO A 1 70 ? -4.219 21.547 20.844 1 77.56 70 PRO A C 1
ATOM 503 O O . PRO A 1 70 ? -4.281 22.609 21.453 1 77.56 70 PRO A O 1
ATOM 506 N N . LYS A 1 71 ? -3.111 21.062 20.531 1 80.31 71 LYS A N 1
ATOM 507 C CA . LYS A 1 71 ? -1.837 21.656 20.953 1 80.31 71 LYS A CA 1
ATOM 508 C C . LYS A 1 71 ? -1.561 22.938 20.188 1 80.31 71 LYS A C 1
ATOM 510 O O . LYS A 1 71 ? -0.845 23.812 20.688 1 80.31 71 LYS A O 1
ATOM 515 N N . TYR A 1 72 ? -2.193 23 19.062 1 82.75 72 TYR A N 1
ATOM 516 C CA . TYR A 1 72 ? -2.01 24.172 18.219 1 82.75 72 TYR A CA 1
ATOM 517 C C . TYR A 1 72 ? -3.344 24.672 17.672 1 82.75 72 TYR A C 1
ATOM 519 O O . TYR A 1 72 ? -3.701 24.375 16.531 1 82.75 72 TYR A O 1
ATOM 527 N N . PRO A 1 73 ? -3.957 25.516 18.391 1 80.5 73 PRO A N 1
ATOM 528 C CA . PRO A 1 73 ? -5.328 25.922 18.062 1 80.5 73 PRO A CA 1
ATOM 529 C C . PRO A 1 73 ? -5.414 26.688 16.734 1 80.5 73 PRO A C 1
ATOM 531 O O . PRO A 1 73 ? -6.492 26.781 16.156 1 80.5 73 PRO A O 1
ATOM 534 N N . ASN A 1 74 ? -4.316 27.188 16.328 1 85.5 74 ASN A N 1
ATOM 535 C CA . ASN A 1 74 ? -4.32 27.953 15.078 1 85.5 74 ASN A CA 1
ATOM 536 C C . ASN A 1 74 ? -4.102 27.047 13.867 1 85.5 74 ASN A C 1
ATOM 538 O O . ASN A 1 74 ? -3.996 27.531 12.742 1 85.5 74 ASN A O 1
ATOM 542 N N . ILE A 1 75 ? -4.062 25.797 14.141 1 88.81 75 ILE A N 1
ATOM 543 C CA . ILE A 1 75 ? -3.887 24.844 13.055 1 88.81 75 ILE A CA 1
ATOM 544 C C . ILE A 1 75 ? -5.125 23.953 12.938 1 88.81 75 ILE A C 1
ATOM 546 O O . ILE A 1 75 ? -5.605 23.422 13.938 1 88.81 75 ILE A O 1
ATOM 550 N N . ARG A 1 76 ? -5.645 23.938 11.773 1 91.06 76 ARG A N 1
ATOM 551 C CA . ARG A 1 76 ? -6.695 22.984 11.438 1 91.06 76 ARG A CA 1
ATOM 552 C C . ARG A 1 76 ? -6.191 21.938 10.438 1 91.06 76 ARG A C 1
ATOM 554 O O . ARG A 1 76 ? -5.535 22.281 9.453 1 91.06 76 ARG A O 1
ATOM 561 N N . ILE A 1 77 ? -6.531 20.688 10.734 1 93.06 77 ILE A N 1
ATOM 562 C CA . ILE A 1 77 ? -6.109 19.609 9.852 1 93.06 77 ILE A CA 1
ATOM 563 C C . ILE A 1 77 ? -7.309 19.078 9.062 1 93.06 77 ILE A C 1
ATOM 565 O O . ILE A 1 77 ? -8.352 18.781 9.641 1 93.06 77 ILE A O 1
ATOM 569 N N . TRP A 1 78 ? -7.113 19.047 7.781 1 92.5 78 TRP A N 1
ATOM 570 C CA . TRP A 1 78 ? -8.18 18.594 6.895 1 92.5 78 TRP A CA 1
ATOM 571 C C . TRP A 1 78 ? -7.832 17.25 6.266 1 92.5 78 TRP A C 1
ATOM 573 O O . TRP A 1 78 ? -6.793 17.109 5.613 1 92.5 78 TRP A O 1
ATOM 583 N N . GLU A 1 79 ? -8.695 16.25 6.5 1 92.69 79 GLU A N 1
ATOM 584 C CA . GLU A 1 79 ? -8.609 14.992 5.762 1 92.69 79 GLU A CA 1
ATOM 585 C C . GLU A 1 79 ? -9.359 15.078 4.438 1 92.69 79 GLU A C 1
ATOM 587 O O . GLU A 1 79 ? -10.578 15.242 4.418 1 92.69 79 GLU A O 1
ATOM 592 N N . LEU A 1 80 ? -8.625 14.961 3.383 1 92.31 80 LEU A N 1
ATOM 593 C CA . LEU A 1 80 ? -9.234 15.055 2.059 1 92.31 80 LEU A CA 1
ATOM 594 C C . LEU A 1 80 ? -9.555 13.672 1.512 1 92.31 80 LEU A C 1
ATOM 596 O O . LEU A 1 80 ? -8.922 12.68 1.898 1 92.31 80 LEU A O 1
ATOM 600 N N . PRO A 1 81 ? -10.523 13.625 0.653 1 88.81 81 PRO A N 1
ATOM 601 C CA . PRO A 1 81 ? -10.859 12.336 0.034 1 88.81 81 PRO A CA 1
ATOM 602 C C . PRO A 1 81 ? -9.703 11.75 -0.769 1 88.81 81 PRO A C 1
ATOM 604 O O . PRO A 1 81 ? -8.812 12.484 -1.201 1 88.81 81 PRO A O 1
ATOM 607 N N . GLU A 1 82 ? -9.828 10.438 -0.93 1 84.19 82 GLU A N 1
ATOM 608 C CA . GLU A 1 82 ? -8.812 9.742 -1.72 1 84.19 82 GLU A CA 1
ATOM 609 C C . GLU A 1 82 ? -8.867 10.164 -3.186 1 84.19 82 GLU A C 1
ATOM 611 O O . GLU A 1 82 ? -9.938 10.531 -3.691 1 84.19 82 GLU A O 1
ATOM 616 N N . THR A 1 83 ? -7.645 10.18 -3.727 1 75.56 83 THR A N 1
ATOM 617 C CA . THR A 1 83 ? -7.582 10.43 -5.16 1 75.56 83 THR A CA 1
ATOM 618 C C . THR A 1 83 ? -7.5 9.117 -5.938 1 75.56 83 THR A C 1
ATOM 620 O O . THR A 1 83 ? -7.145 8.078 -5.379 1 75.56 83 THR A O 1
ATOM 623 N N . SER A 1 84 ? -8.102 9.109 -7.121 1 70.94 84 SER A N 1
ATOM 624 C CA . SER A 1 84 ? -7.949 7.988 -8.039 1 70.94 84 SER A CA 1
ATOM 625 C C . SER A 1 84 ? -6.926 8.297 -9.125 1 70.94 84 SER A C 1
ATOM 627 O O . SER A 1 84 ? -6.789 9.445 -9.547 1 70.94 84 SER A O 1
ATOM 629 N N . PRO A 1 85 ? -6.215 7.262 -9.477 1 71.88 85 PRO A N 1
ATOM 630 C CA . PRO A 1 85 ? -5.246 7.477 -10.555 1 71.88 85 PRO A CA 1
ATOM 631 C C . PRO A 1 85 ? -5.898 7.988 -11.836 1 71.88 85 PRO A C 1
ATOM 633 O O . PRO A 1 85 ? -5.223 8.578 -12.68 1 71.88 85 PRO A O 1
ATOM 636 N N . ASN A 1 86 ? -7.109 7.777 -11.867 1 73 86 ASN A N 1
ATOM 637 C CA . ASN A 1 86 ? -7.801 8.156 -13.094 1 73 86 ASN A CA 1
ATOM 638 C C . ASN A 1 86 ? -8.297 9.602 -13.039 1 73 86 ASN A C 1
ATOM 640 O O . ASN A 1 86 ? -8.781 10.133 -14.039 1 73 86 ASN A O 1
ATOM 644 N N . ARG A 1 87 ? -8.078 10.273 -11.922 1 77.19 87 ARG A N 1
ATOM 645 C CA . ARG A 1 87 ? -8.594 11.633 -11.766 1 77.19 87 ARG A CA 1
ATOM 646 C C . ARG A 1 87 ? -7.516 12.664 -12.07 1 77.19 87 ARG A C 1
ATOM 648 O O . ARG A 1 87 ? -6.395 12.57 -11.562 1 77.19 87 ARG A O 1
ATOM 655 N N . GLN A 1 88 ? -7.914 13.594 -12.875 1 85.56 88 GLN A N 1
ATOM 656 C CA . GLN A 1 88 ? -6.992 14.695 -13.156 1 85.56 88 GLN A CA 1
ATOM 657 C C . GLN A 1 88 ? -6.738 15.531 -11.906 1 85.56 88 GLN A C 1
ATOM 659 O O . GLN A 1 88 ? -7.68 15.898 -11.203 1 85.56 88 GLN A O 1
ATOM 664 N N . PRO A 1 89 ? -5.504 15.867 -11.703 1 89 89 PRO A N 1
ATOM 665 C CA . PRO A 1 89 ? -5.164 16.625 -10.5 1 89 89 PRO A CA 1
ATOM 666 C C . PRO A 1 89 ? -5.961 17.922 -10.383 1 89 89 PRO A C 1
ATOM 668 O O . PRO A 1 89 ? -6.426 18.266 -9.289 1 89 89 PRO A O 1
ATOM 671 N N . GLU A 1 90 ? -6.188 18.578 -11.508 1 88.69 90 GLU A N 1
ATOM 672 C CA . GLU A 1 90 ? -6.883 19.859 -11.484 1 88.69 90 GLU A CA 1
ATOM 673 C C . GLU A 1 90 ? -8.344 19.688 -11.078 1 88.69 90 GLU A C 1
ATOM 675 O O . GLU A 1 90 ? -8.891 20.5 -10.336 1 88.69 90 GLU A O 1
ATOM 680 N N . GLN A 1 91 ? -8.883 18.672 -11.602 1 88.38 91 GLN A N 1
ATOM 681 C CA . GLN A 1 91 ? -10.273 18.391 -11.258 1 88.38 91 GLN A CA 1
ATOM 682 C C . GLN A 1 91 ? -10.414 18.031 -9.781 1 88.38 91 GLN A C 1
ATOM 684 O O . GLN A 1 91 ? -11.375 18.453 -9.125 1 88.38 91 GLN A O 1
ATOM 689 N N . TYR A 1 92 ? -9.5 17.312 -9.359 1 88.25 92 TYR A N 1
ATOM 690 C CA . TYR A 1 92 ? -9.5 16.938 -7.953 1 88.25 92 TYR A CA 1
ATOM 691 C C . TYR A 1 92 ? -9.359 18.156 -7.062 1 88.25 92 TYR A C 1
ATOM 693 O O . TYR A 1 92 ? -10.094 18.312 -6.082 1 88.25 92 TYR A O 1
ATOM 701 N N . LEU A 1 93 ? -8.461 19.016 -7.406 1 89.62 93 LEU A N 1
ATOM 702 C CA . LEU A 1 93 ? -8.188 20.219 -6.617 1 89.62 93 LEU A CA 1
ATOM 703 C C . LEU A 1 93 ? -9.398 21.156 -6.621 1 89.62 93 LEU A C 1
ATOM 705 O O . LEU A 1 93 ? -9.672 21.812 -5.617 1 89.62 93 LEU A O 1
ATOM 709 N N . LYS A 1 94 ? -10.055 21.156 -7.703 1 88.25 94 LYS A N 1
ATOM 710 C CA . LYS A 1 94 ? -11.273 21.953 -7.777 1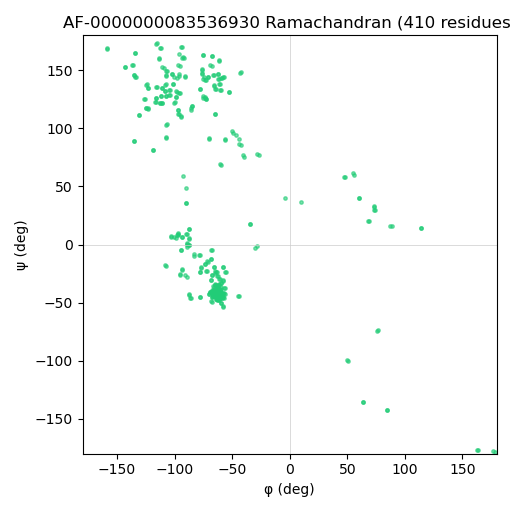 88.25 94 LYS A CA 1
ATOM 711 C C . LYS A 1 94 ? -12.359 21.391 -6.863 1 88.25 94 LYS A C 1
ATOM 713 O O . LYS A 1 94 ? -13.047 22.141 -6.164 1 88.25 94 LYS A O 1
ATOM 718 N N . GLN A 1 95 ? -12.445 20.172 -6.812 1 86.12 95 GLN A N 1
ATOM 719 C CA . GLN A 1 95 ? -13.453 19.484 -6.02 1 86.12 95 GLN A CA 1
ATOM 720 C C . GLN A 1 95 ? -13.258 19.734 -4.527 1 86.12 95 GLN A C 1
ATOM 722 O O . GLN A 1 95 ? -14.227 19.891 -3.785 1 86.12 95 GLN A O 1
ATOM 727 N N . VAL A 1 96 ? -12.031 19.844 -4.125 1 87.38 96 VAL A N 1
ATOM 728 C CA . VAL A 1 96 ? -11.766 19.969 -2.693 1 87.38 96 VAL A CA 1
ATOM 729 C C . VAL A 1 96 ? -11.453 21.422 -2.355 1 87.38 96 VAL A C 1
ATOM 731 O O . VAL A 1 96 ? -11.023 21.734 -1.242 1 87.38 96 VAL A O 1
ATOM 734 N N . ASN A 1 97 ? -11.594 22.312 -3.258 1 87.81 97 ASN A N 1
ATOM 735 C CA . ASN A 1 97 ? -11.242 23.719 -3.084 1 87.81 97 ASN A CA 1
ATOM 736 C C . ASN A 1 97 ? -9.797 23.891 -2.633 1 87.81 97 ASN A C 1
ATOM 738 O O . ASN A 1 97 ? -9.523 24.531 -1.616 1 87.81 97 ASN A O 1
ATOM 742 N N . GLY A 1 98 ? -8.914 23.453 -3.43 1 88.44 98 GLY A N 1
ATOM 743 C CA . GLY A 1 98 ? -7.492 23.375 -3.123 1 88.44 98 GLY A CA 1
ATOM 744 C C . GLY A 1 98 ? -6.902 24.719 -2.721 1 88.44 98 GLY A C 1
ATOM 745 O O . GLY A 1 98 ? -5.93 24.766 -1.967 1 88.44 98 GLY A O 1
ATOM 746 N N . LYS A 1 99 ? -7.484 25.766 -3.117 1 87.69 99 LYS A N 1
ATOM 747 C CA . LYS A 1 99 ? -6.973 27.094 -2.838 1 87.69 99 LYS A CA 1
ATOM 748 C C . LYS A 1 99 ? -7.137 27.453 -1.363 1 87.69 99 LYS A C 1
ATOM 750 O O . LYS A 1 99 ? -6.492 28.375 -0.866 1 87.69 99 LYS A O 1
ATOM 755 N N . ASP A 1 100 ? -7.934 26.703 -0.687 1 88.25 100 ASP A N 1
ATOM 756 C CA . ASP A 1 100 ? -8.32 27.078 0.67 1 88.25 100 ASP A CA 1
ATOM 757 C C . ASP A 1 100 ? -7.266 26.641 1.683 1 88.25 100 ASP A C 1
ATOM 759 O O . ASP A 1 100 ? -7.273 27.094 2.83 1 88.25 100 ASP A O 1
ATOM 763 N N . TYR A 1 101 ? -6.324 25.891 1.255 1 91.69 101 TYR A N 1
ATOM 764 C CA . TYR A 1 101 ? -5.398 25.297 2.215 1 91.69 101 TYR A CA 1
ATOM 765 C C . TYR A 1 101 ? -4.031 25.969 2.139 1 91.69 101 TYR A C 1
ATOM 767 O O . TYR A 1 101 ? -3.627 26.438 1.076 1 91.69 101 TYR A O 1
ATOM 775 N N . GLY A 1 102 ? -3.389 25.969 3.305 1 88.56 102 GLY A N 1
ATOM 776 C CA . GLY A 1 102 ? -2.068 26.578 3.367 1 88.56 102 GLY A CA 1
ATOM 777 C C . GLY A 1 102 ? -0.951 25.625 3.016 1 88.56 102 GLY A C 1
ATOM 778 O O . GLY A 1 102 ? 0.004 25.984 2.33 1 88.56 102 GLY A O 1
ATOM 779 N N . ILE A 1 103 ? -1.035 24.422 3.518 1 93.69 103 ILE A N 1
ATOM 780 C CA . ILE A 1 103 ? -0.03 23.391 3.295 1 93.69 103 ILE A CA 1
ATOM 781 C C . ILE A 1 103 ? -0.714 22.078 2.945 1 93.69 103 ILE A C 1
ATOM 783 O O . ILE A 1 103 ? -1.822 21.797 3.412 1 93.69 103 ILE A O 1
ATOM 787 N N . PHE A 1 104 ? -0.022 21.375 2.051 1 96.25 104 PHE A N 1
ATOM 788 C CA . PHE A 1 104 ? -0.527 20.062 1.675 1 96.25 104 PHE A CA 1
ATOM 789 C C . PHE A 1 104 ? 0.446 18.969 2.094 1 96.25 104 PHE A C 1
ATOM 791 O O . PHE A 1 104 ? 1.659 19.109 1.92 1 96.25 104 PHE A O 1
ATOM 798 N N . ILE A 1 105 ? -0.114 17.938 2.652 1 97.44 105 ILE A N 1
ATOM 799 C CA . ILE A 1 105 ? 0.647 16.719 2.936 1 97.44 105 ILE A CA 1
ATOM 800 C C . ILE A 1 105 ? 0.151 15.578 2.049 1 97.44 105 ILE A C 1
ATOM 802 O O . ILE A 1 105 ? -1.041 15.266 2.039 1 97.44 105 ILE A O 1
ATOM 806 N N . ILE A 1 106 ? 1.035 15.039 1.301 1 96.75 106 ILE A N 1
ATOM 807 C CA . ILE A 1 106 ? 0.742 13.844 0.527 1 96.75 106 ILE A CA 1
ATOM 808 C C . ILE A 1 106 ? 1.301 12.617 1.246 1 96.75 106 ILE A C 1
ATOM 810 O O . ILE A 1 106 ? 2.512 12.508 1.453 1 96.75 106 ILE A O 1
ATOM 814 N N . VAL A 1 107 ? 0.412 11.68 1.544 1 96.69 107 VAL A N 1
ATOM 815 C CA . VAL A 1 107 ? 0.781 10.508 2.336 1 96.69 107 VAL A CA 1
ATOM 816 C C . VAL A 1 107 ? 0.82 9.273 1.441 1 96.69 107 VAL A C 1
ATOM 818 O O . VAL A 1 107 ? -0.08 9.055 0.626 1 96.69 107 VAL A O 1
ATOM 821 N N . ALA A 1 108 ? 1.844 8.508 1.522 1 95.25 108 ALA A N 1
ATOM 822 C CA . ALA A 1 108 ? 1.941 7.207 0.87 1 95.25 108 ALA A CA 1
ATOM 823 C C . ALA A 1 108 ? 2.516 6.156 1.818 1 95.25 108 ALA A C 1
ATOM 825 O O . ALA A 1 108 ? 3.293 6.484 2.719 1 95.25 108 ALA A O 1
ATOM 826 N N . SER A 1 109 ? 1.966 4.961 1.592 1 93.31 109 SER A N 1
ATOM 827 C CA . SER A 1 109 ? 2.596 3.801 2.215 1 93.31 109 SER A CA 1
ATOM 828 C C . SER A 1 109 ? 3.332 2.951 1.185 1 93.31 109 SER A C 1
ATOM 830 O O . SER A 1 109 ? 2.967 2.939 0.007 1 93.31 109 SER A O 1
ATOM 832 N N . GLU A 1 110 ? 4.402 2.344 1.435 1 91.31 110 GLU A N 1
ATOM 833 C CA . GLU A 1 110 ? 5.195 1.483 0.562 1 91.31 110 GLU A CA 1
ATOM 834 C C . GLU A 1 110 ? 6.004 2.305 -0.438 1 91.31 110 GLU A C 1
ATOM 836 O O . GLU A 1 110 ? 7.195 2.545 -0.233 1 91.31 110 GLU A O 1
ATOM 841 N N . ILE A 1 111 ? 5.184 2.895 -1.54 1 89.62 111 ILE A N 1
ATOM 842 C CA . ILE A 1 111 ? 5.867 3.709 -2.539 1 89.62 111 ILE A CA 1
ATOM 843 C C . ILE A 1 111 ? 4.969 4.875 -2.953 1 89.62 111 ILE A C 1
ATOM 845 O O . ILE A 1 111 ? 3.744 4.789 -2.855 1 89.62 111 ILE A O 1
ATOM 849 N N . PHE A 1 112 ? 5.633 5.961 -3.381 1 92.38 112 PHE A N 1
ATOM 850 C CA . PHE A 1 112 ? 4.895 7.012 -4.066 1 92.38 112 PHE A CA 1
ATOM 851 C C . PHE A 1 112 ? 4.57 6.602 -5.5 1 92.38 112 PHE A C 1
ATOM 853 O O . PHE A 1 112 ? 5.348 5.887 -6.137 1 92.38 112 PHE A O 1
ATOM 860 N N . LYS A 1 113 ? 3.443 7.086 -5.934 1 87.94 113 LYS A N 1
ATOM 861 C CA . LYS A 1 113 ? 2.963 6.754 -7.27 1 87.94 113 LYS A CA 1
ATOM 862 C C . LYS A 1 113 ? 2.885 8 -8.148 1 87.94 113 LYS A C 1
ATOM 864 O O . LYS A 1 113 ? 3.031 9.125 -7.66 1 87.94 113 LYS A O 1
ATOM 869 N N . ASP A 1 114 ? 2.609 7.766 -9.406 1 86.31 114 ASP A N 1
ATOM 870 C CA . ASP A 1 114 ? 2.59 8.859 -10.383 1 86.31 114 ASP A CA 1
ATOM 871 C C . ASP A 1 114 ? 1.551 9.906 -10.008 1 86.31 114 ASP A C 1
ATOM 873 O O . ASP A 1 114 ? 1.798 11.109 -10.141 1 86.31 114 ASP A O 1
ATOM 877 N N . HIS A 1 115 ? 0.442 9.461 -9.547 1 88.06 115 HIS A N 1
ATOM 878 C CA . HIS A 1 115 ? -0.621 10.414 -9.258 1 88.06 115 HIS A CA 1
ATOM 879 C C . HIS A 1 115 ? -0.247 11.312 -8.078 1 88.06 115 HIS A C 1
ATOM 881 O O . HIS A 1 115 ? -0.712 12.445 -7.988 1 88.06 115 HIS A O 1
ATOM 887 N N . HIS A 1 116 ? 0.616 10.836 -7.188 1 91.12 116 HIS A N 1
ATOM 888 C CA . HIS A 1 116 ? 1.131 11.688 -6.125 1 91.12 116 HIS A CA 1
ATOM 889 C C . HIS A 1 116 ? 1.997 12.812 -6.688 1 91.12 116 HIS A C 1
ATOM 891 O O . HIS A 1 116 ? 1.856 13.969 -6.285 1 91.12 116 HIS A O 1
ATOM 897 N N . GLY A 1 117 ? 2.824 12.391 -7.617 1 91.06 117 GLY A N 1
ATOM 898 C CA . GLY A 1 117 ? 3.691 13.367 -8.25 1 91.06 117 GLY A CA 1
ATOM 899 C C . GLY A 1 117 ? 2.932 14.398 -9.062 1 91.06 117 GLY A C 1
ATOM 900 O O . GLY A 1 117 ? 3.23 15.594 -8.992 1 91.06 117 GLY A O 1
ATOM 901 N N . HIS A 1 118 ? 1.979 13.953 -9.773 1 89.94 118 HIS A N 1
ATOM 902 C CA . HIS A 1 118 ? 1.171 14.852 -10.586 1 89.94 118 HIS A CA 1
ATOM 903 C C . HIS A 1 118 ? 0.419 15.852 -9.719 1 89.94 118 HIS A C 1
ATOM 905 O O . HIS A 1 118 ? 0.346 17.047 -10.055 1 89.94 118 HIS A O 1
ATOM 911 N N . LEU A 1 119 ? -0.108 15.344 -8.727 1 92.06 119 LEU A N 1
ATOM 912 C CA . LEU A 1 119 ? -0.829 16.219 -7.812 1 92.06 119 LEU A CA 1
ATOM 913 C C . LEU A 1 119 ? 0.116 17.234 -7.172 1 92.06 119 LEU A C 1
ATOM 915 O O . LEU A 1 119 ? -0.21 18.422 -7.074 1 92.06 119 LEU A O 1
ATOM 919 N N . ALA A 1 120 ? 1.243 16.781 -6.766 1 94.25 120 ALA A N 1
ATOM 920 C CA . ALA A 1 120 ? 2.244 17.656 -6.16 1 94.25 120 ALA A CA 1
ATOM 921 C C . ALA A 1 120 ? 2.662 18.766 -7.121 1 94.25 120 ALA A C 1
ATOM 923 O O . ALA A 1 120 ? 2.766 19.922 -6.73 1 94.25 120 ALA A O 1
ATOM 924 N N . LYS A 1 121 ? 2.818 18.375 -8.289 1 92.38 121 LYS A N 1
ATOM 925 C CA . LYS A 1 121 ? 3.215 19.344 -9.305 1 92.38 121 LYS A CA 1
ATOM 926 C C . LYS A 1 121 ? 2.141 20.406 -9.5 1 92.38 121 LYS A C 1
ATOM 928 O O . LYS A 1 121 ? 2.449 21.594 -9.57 1 92.38 121 LYS A O 1
ATOM 933 N N . ALA A 1 122 ? 0.96 19.984 -9.609 1 91.88 122 ALA A N 1
ATOM 934 C CA . ALA A 1 122 ? -0.158 20.906 -9.758 1 91.88 122 ALA A CA 1
ATOM 935 C C . ALA A 1 122 ? -0.228 21.875 -8.586 1 91.88 122 ALA A C 1
ATOM 937 O O . ALA A 1 122 ? -0.452 23.078 -8.773 1 91.88 122 ALA A O 1
ATOM 938 N N . LEU A 1 123 ? -0.026 21.391 -7.43 1 93.81 123 LEU A N 1
ATOM 939 C CA . LEU A 1 123 ? -0.067 22.203 -6.219 1 93.81 123 LEU A CA 1
ATOM 940 C C . LEU A 1 123 ? 1.091 23.188 -6.191 1 93.81 123 LEU A C 1
ATOM 942 O O . LEU A 1 123 ? 0.898 24.375 -5.879 1 93.81 123 LEU A O 1
ATOM 946 N N . GLN A 1 124 ? 2.223 22.703 -6.512 1 92.56 124 GLN A N 1
ATOM 947 C CA . GLN A 1 124 ? 3.404 23.562 -6.523 1 92.56 124 GLN A CA 1
ATOM 948 C C . GLN A 1 124 ? 3.268 24.672 -7.57 1 92.56 124 GLN A C 1
ATOM 950 O O . GLN A 1 124 ? 3.65 25.812 -7.32 1 92.56 124 GLN A O 1
ATOM 955 N N . ASN A 1 125 ? 2.723 24.312 -8.664 1 90.69 125 ASN A N 1
ATOM 956 C CA . ASN A 1 125 ? 2.463 25.297 -9.711 1 90.69 125 ASN A CA 1
ATOM 957 C C . ASN A 1 125 ? 1.484 26.359 -9.242 1 90.69 125 ASN A C 1
ATOM 959 O O . ASN A 1 125 ? 1.548 27.516 -9.688 1 90.69 125 ASN A O 1
ATOM 963 N N . ALA A 1 126 ? 0.683 26.016 -8.367 1 91.12 126 ALA A N 1
ATOM 964 C CA . ALA A 1 126 ? -0.285 26.953 -7.797 1 91.12 126 ALA A CA 1
ATOM 965 C C . ALA A 1 126 ? 0.312 27.719 -6.617 1 91.12 126 ALA A C 1
ATOM 967 O O . ALA A 1 126 ? -0.397 28.438 -5.914 1 91.12 126 ALA A O 1
ATOM 968 N N . GLY A 1 127 ? 1.543 27.453 -6.266 1 90.31 127 GLY A N 1
ATOM 969 C CA . GLY A 1 127 ? 2.234 28.188 -5.211 1 90.31 127 GLY A CA 1
ATOM 970 C C . GLY A 1 127 ? 2.016 27.594 -3.834 1 90.31 127 GLY A C 1
ATOM 971 O O . GLY A 1 127 ? 2.252 28.25 -2.82 1 90.31 127 GLY A O 1
ATOM 972 N N . LYS A 1 128 ? 1.544 26.391 -3.84 1 92.69 128 LYS A N 1
ATOM 973 C CA . LYS A 1 128 ? 1.251 25.75 -2.559 1 92.69 128 LYS A CA 1
ATOM 974 C C . LYS A 1 128 ? 2.455 24.969 -2.047 1 92.69 128 LYS A C 1
ATOM 976 O O . LYS A 1 128 ? 3.215 24.406 -2.834 1 92.69 128 LYS A O 1
ATOM 981 N N . GLU A 1 129 ? 2.617 24.984 -0.734 1 94.31 129 GLU A N 1
ATOM 982 C CA . GLU A 1 129 ? 3.631 24.141 -0.105 1 94.31 129 GLU A CA 1
ATOM 983 C C . GLU A 1 129 ? 3.158 22.703 -0.003 1 94.31 129 GLU A C 1
ATOM 985 O O . GLU A 1 129 ? 2.031 22.438 0.422 1 94.31 129 GLU A O 1
ATOM 990 N N . VAL A 1 130 ? 4.109 21.797 -0.398 1 96.5 130 VAL A N 1
ATOM 991 C CA . VAL A 1 130 ? 3.764 20.375 -0.385 1 96.5 130 VAL A CA 1
ATOM 992 C C . VAL A 1 130 ? 4.797 19.594 0.429 1 96.5 130 VAL A C 1
ATOM 994 O O . VAL A 1 130 ? 6.004 19.734 0.204 1 96.5 130 VAL A O 1
ATOM 997 N N . LEU A 1 131 ? 4.348 18.859 1.395 1 97.75 131 LEU A N 1
ATOM 998 C CA . LEU A 1 131 ? 5.156 17.922 2.166 1 97.75 131 LEU A CA 1
ATOM 999 C C . LEU A 1 131 ? 4.809 16.484 1.809 1 97.75 131 LEU A C 1
ATOM 1001 O O . LEU A 1 131 ? 3.637 16.156 1.626 1 97.75 131 LEU A O 1
ATOM 1005 N N . PHE A 1 132 ? 5.844 15.656 1.67 1 98 132 PHE A N 1
ATOM 1006 C CA . PHE A 1 132 ? 5.656 14.234 1.393 1 98 132 PHE A CA 1
ATOM 1007 C C . PHE A 1 132 ? 5.91 13.398 2.643 1 98 132 PHE A C 1
ATOM 1009 O O . PHE A 1 132 ? 6.949 13.539 3.287 1 98 132 PHE A O 1
ATOM 1016 N N . VAL A 1 133 ? 4.938 12.555 2.939 1 98.31 133 VAL A N 1
ATOM 1017 C CA . VAL A 1 133 ? 5.066 11.727 4.133 1 98.31 133 VAL A CA 1
ATOM 1018 C C . VAL A 1 133 ? 4.961 10.25 3.75 1 98.31 133 VAL A C 1
ATOM 1020 O O . VAL A 1 133 ? 3.955 9.82 3.182 1 98.31 133 VAL A O 1
ATOM 1023 N N . ARG A 1 134 ? 5.977 9.539 3.977 1 97.69 134 ARG A N 1
ATOM 1024 C CA . ARG A 1 134 ? 5.965 8.086 3.852 1 97.69 134 ARG A CA 1
ATOM 1025 C C . ARG A 1 134 ? 5.738 7.422 5.207 1 97.69 134 ARG A C 1
ATOM 1027 O O . ARG A 1 134 ? 6.625 7.43 6.062 1 97.69 134 ARG A O 1
ATOM 1034 N N . THR A 1 135 ? 4.559 6.785 5.328 1 97.5 135 THR A N 1
ATOM 1035 C CA . THR A 1 135 ? 4.184 6.207 6.613 1 97.5 135 THR A CA 1
ATOM 1036 C C . THR A 1 135 ? 4.586 4.738 6.688 1 97.5 135 THR A C 1
ATOM 1038 O O . THR A 1 135 ? 5.117 4.188 5.719 1 97.5 135 THR A O 1
ATOM 1041 N N . LYS A 1 136 ? 4.508 4.109 7.824 1 96.62 136 LYS A N 1
ATOM 1042 C CA . LYS A 1 136 ? 4.578 2.68 8.117 1 96.62 136 LYS A CA 1
ATOM 1043 C C . LYS A 1 136 ? 6.008 2.162 7.984 1 96.62 136 LYS A C 1
ATOM 1045 O O . LYS A 1 136 ? 6.223 1.015 7.59 1 96.62 136 LYS A O 1
ATOM 1050 N N . ILE A 1 137 ? 6.922 3.002 8.234 1 97.06 137 ILE A N 1
ATOM 1051 C CA . ILE A 1 137 ? 8.32 2.582 8.203 1 97.06 137 ILE A CA 1
ATOM 1052 C C . ILE A 1 137 ? 8.539 1.439 9.188 1 97.06 137 ILE A C 1
ATOM 1054 O O . ILE A 1 137 ? 9.391 0.573 8.969 1 97.06 137 ILE A O 1
ATOM 1058 N N . ASP A 1 138 ? 7.801 1.408 10.281 1 95.56 138 ASP A N 1
ATOM 1059 C CA . ASP A 1 138 ? 7.883 0.327 11.258 1 95.56 138 ASP A CA 1
ATOM 1060 C C . ASP A 1 138 ? 7.621 -1.027 10.602 1 95.56 138 ASP A C 1
ATOM 1062 O O . ASP A 1 138 ? 8.32 -2.006 10.883 1 95.56 138 ASP A O 1
ATOM 1066 N N . SER A 1 139 ? 6.652 -1.058 9.758 1 94.25 139 SER A N 1
ATOM 1067 C CA . SER A 1 139 ? 6.32 -2.289 9.047 1 94.25 139 SER A CA 1
ATOM 1068 C C . SER A 1 139 ? 7.441 -2.701 8.102 1 94.25 139 SER A C 1
ATOM 1070 O O . SER A 1 139 ? 7.762 -3.885 7.984 1 94.25 139 SER A O 1
ATOM 1072 N N . ASP A 1 140 ? 7.98 -1.771 7.375 1 93.69 140 ASP A N 1
ATOM 1073 C CA . ASP A 1 140 ? 9.094 -2.043 6.469 1 93.69 140 ASP A CA 1
ATOM 1074 C C . ASP A 1 140 ? 10.289 -2.609 7.227 1 93.69 140 ASP A C 1
ATOM 1076 O O . ASP A 1 140 ? 10.914 -3.574 6.781 1 93.69 140 ASP A O 1
ATOM 1080 N N . LEU A 1 141 ? 10.57 -1.966 8.305 1 94.31 141 LEU A N 1
ATOM 1081 C CA . LEU A 1 141 ? 11.727 -2.377 9.102 1 94.31 141 LEU A CA 1
ATOM 1082 C C . LEU A 1 141 ? 11.531 -3.789 9.648 1 94.31 141 LEU A C 1
ATOM 1084 O O . LEU A 1 141 ? 12.461 -4.598 9.625 1 94.31 141 LEU A O 1
ATOM 1088 N N . GLU A 1 142 ? 10.336 -4.098 10.109 1 92.81 142 GLU A N 1
ATOM 1089 C CA . GLU A 1 142 ? 10.062 -5.438 10.617 1 92.81 142 GLU A CA 1
ATOM 1090 C C . GLU A 1 142 ? 10.227 -6.488 9.516 1 92.81 142 GLU A C 1
ATOM 1092 O O . GLU A 1 142 ? 10.781 -7.562 9.758 1 92.81 142 GLU A O 1
ATOM 1097 N N . ALA A 1 143 ? 9.734 -6.23 8.375 1 90.19 143 ALA A N 1
ATOM 1098 C CA . ALA A 1 143 ? 9.867 -7.148 7.25 1 90.19 143 ALA A CA 1
ATOM 1099 C C . ALA A 1 143 ? 11.336 -7.387 6.898 1 90.19 143 ALA A C 1
ATOM 1101 O O . ALA A 1 143 ? 11.742 -8.523 6.637 1 90.19 143 ALA A O 1
ATOM 1102 N N . HIS A 1 144 ? 12.109 -6.297 6.859 1 90.5 144 HIS A N 1
ATOM 1103 C CA . HIS A 1 144 ? 13.531 -6.418 6.547 1 90.5 144 HIS A CA 1
ATOM 1104 C C . HIS A 1 144 ? 14.273 -7.18 7.637 1 90.5 144 HIS A C 1
ATOM 1106 O O . HIS A 1 144 ? 15.227 -7.906 7.355 1 90.5 144 HIS A O 1
ATOM 1112 N N . LYS A 1 145 ? 13.844 -6.945 8.844 1 91.38 145 LYS A N 1
ATOM 1113 C CA . LYS A 1 145 ? 14.445 -7.688 9.953 1 91.38 145 LYS A CA 1
ATOM 1114 C C . LYS A 1 145 ? 14.219 -9.188 9.789 1 91.38 145 LYS A C 1
ATOM 1116 O O . LYS A 1 145 ? 15.133 -9.984 10.023 1 91.38 145 LYS A O 1
ATOM 1121 N N . TRP A 1 146 ? 13.016 -9.523 9.43 1 86.06 146 TRP A N 1
ATOM 1122 C CA . TRP A 1 146 ? 12.68 -10.922 9.203 1 86.06 146 TRP A CA 1
ATOM 1123 C C . TRP A 1 146 ? 13.516 -11.508 8.062 1 86.06 146 TRP A C 1
ATOM 1125 O O . TRP A 1 146 ? 14.008 -12.633 8.156 1 86.06 146 TRP A O 1
ATOM 1135 N N . ARG A 1 147 ? 13.758 -10.797 7.023 1 82.25 147 ARG A N 1
ATOM 1136 C CA . ARG A 1 147 ? 14.414 -11.266 5.812 1 82.25 147 ARG A CA 1
ATOM 1137 C C . ARG A 1 147 ? 15.93 -11.352 6.012 1 82.25 147 ARG A C 1
ATOM 1139 O O . ARG A 1 147 ? 16.562 -12.328 5.59 1 82.25 147 ARG A O 1
ATOM 1146 N N . LEU A 1 148 ? 16.453 -10.352 6.582 1 84.31 148 LEU A N 1
ATOM 1147 C CA . LEU A 1 148 ? 17.906 -10.211 6.625 1 84.31 148 LEU A CA 1
ATOM 1148 C C . LEU A 1 148 ? 18.469 -10.805 7.914 1 84.31 148 LEU A C 1
ATOM 1150 O O . LEU A 1 148 ? 19.672 -11.102 7.992 1 84.31 148 LEU A O 1
ATOM 1154 N N . ARG A 1 149 ? 17.703 -10.945 8.922 1 85.56 149 ARG A N 1
ATOM 1155 C CA . ARG A 1 149 ? 18.078 -11.539 10.203 1 85.56 149 ARG A CA 1
ATOM 1156 C C . ARG A 1 149 ? 19.359 -10.914 10.734 1 85.56 149 ARG A C 1
ATOM 1158 O O . ARG A 1 149 ? 19.391 -9.742 11.109 1 85.56 149 ARG A O 1
ATOM 1165 N N . SER A 1 150 ? 20.5 -11.484 10.609 1 85.62 150 SER A N 1
ATOM 1166 C CA . SER A 1 150 ? 21.75 -11.023 11.188 1 85.62 150 SER A CA 1
ATOM 1167 C C . SER A 1 150 ? 22.328 -9.867 10.383 1 85.62 150 SER A C 1
ATOM 1169 O O . SER A 1 150 ? 23.141 -9.086 10.906 1 85.62 150 SER A O 1
ATOM 1171 N N . LYS A 1 151 ? 22 -9.742 9.156 1 89.25 151 LYS A N 1
ATOM 1172 C CA . LYS A 1 151 ? 22.547 -8.703 8.289 1 89.25 151 LYS A CA 1
ATOM 1173 C C . LYS A 1 151 ? 21.703 -7.43 8.359 1 89.25 151 LYS A C 1
ATOM 1175 O O . LYS A 1 151 ? 21.984 -6.453 7.66 1 89.25 151 LYS A O 1
ATOM 1180 N N . TYR A 1 152 ? 20.766 -7.43 9.32 1 91.88 152 TYR A N 1
ATOM 1181 C CA . TYR A 1 152 ? 19.828 -6.312 9.422 1 91.88 152 TYR A CA 1
ATOM 1182 C C . TYR A 1 152 ? 20.516 -5.078 9.992 1 91.88 152 TYR A C 1
ATOM 1184 O O . TYR A 1 152 ? 21.141 -5.145 11.047 1 91.88 152 TYR A O 1
ATOM 1192 N N . MET A 1 153 ? 20.391 -3.938 9.266 1 93.81 153 MET A N 1
ATOM 1193 C CA . MET A 1 153 ? 20.859 -2.627 9.703 1 93.81 153 MET A CA 1
ATOM 1194 C C . MET A 1 153 ? 19.766 -1.571 9.523 1 93.81 153 MET A C 1
ATOM 1196 O O . MET A 1 153 ? 19.531 -1.104 8.406 1 93.81 153 MET A O 1
ATOM 1200 N N . GLU A 1 154 ? 19.266 -1.101 10.625 1 95.06 154 GLU A N 1
ATOM 1201 C CA . GLU A 1 154 ? 18.109 -0.217 10.594 1 95.06 154 GLU A CA 1
ATOM 1202 C C . GLU A 1 154 ? 18.391 1.047 9.789 1 95.06 154 GLU A C 1
ATOM 1204 O O . GLU A 1 154 ? 17.625 1.406 8.891 1 95.06 154 GLU A O 1
ATOM 1209 N N . ASN A 1 155 ? 19.531 1.726 10.102 1 95.19 155 ASN A N 1
ATOM 1210 C CA . ASN A 1 155 ? 19.844 3 9.469 1 95.19 155 ASN A CA 1
ATOM 1211 C C . ASN A 1 155 ? 20.031 2.85 7.961 1 95.19 155 ASN A C 1
ATOM 1213 O O . ASN A 1 155 ? 19.641 3.73 7.195 1 95.19 155 ASN A O 1
ATOM 1217 N N . LYS A 1 156 ? 20.578 1.797 7.562 1 94.75 156 LYS A N 1
ATOM 1218 C CA . LYS A 1 156 ? 20.766 1.552 6.137 1 94.75 156 LYS A CA 1
ATOM 1219 C C . LYS A 1 156 ? 19.438 1.372 5.426 1 94.75 156 LYS A C 1
ATOM 1221 O O . LYS A 1 156 ? 19.219 1.917 4.34 1 94.75 156 LYS A O 1
ATOM 1226 N N . ILE A 1 157 ? 18.562 0.641 6.047 1 94 157 ILE A N 1
ATOM 1227 C CA . ILE A 1 157 ? 17.266 0.371 5.453 1 94 157 ILE A CA 1
ATOM 1228 C C . ILE A 1 157 ? 16.469 1.673 5.328 1 94 157 ILE A C 1
ATOM 1230 O O . ILE A 1 157 ? 15.859 1.936 4.293 1 94 157 ILE A O 1
ATOM 1234 N N . VAL A 1 158 ? 16.5 2.455 6.34 1 96.62 158 VAL A N 1
ATOM 1235 C CA . VAL A 1 158 ? 15.797 3.734 6.34 1 96.62 158 VAL A CA 1
ATOM 1236 C C . VAL A 1 158 ? 16.344 4.621 5.223 1 96.62 158 VAL A C 1
ATOM 1238 O O . VAL A 1 158 ? 15.578 5.25 4.488 1 96.62 158 VAL A O 1
ATOM 1241 N N . GLU A 1 159 ? 17.594 4.633 5.078 1 96.38 159 GLU A N 1
ATOM 1242 C CA . GLU A 1 159 ? 18.234 5.445 4.043 1 96.38 159 GLU A CA 1
ATOM 1243 C C . GLU A 1 159 ? 17.891 4.934 2.648 1 96.38 159 GLU A C 1
ATOM 1245 O O . GLU A 1 159 ? 17.656 5.723 1.729 1 96.38 159 GLU A O 1
ATOM 1250 N N . ASP A 1 160 ? 17.906 3.631 2.498 1 93.69 160 ASP A N 1
ATOM 1251 C CA . ASP A 1 160 ? 17.531 3.041 1.219 1 93.69 160 ASP A CA 1
ATOM 1252 C C . ASP A 1 160 ? 16.109 3.424 0.839 1 93.69 160 ASP A C 1
ATOM 1254 O O . ASP A 1 160 ? 15.828 3.736 -0.32 1 93.69 160 ASP A O 1
ATOM 1258 N N . ILE A 1 161 ? 15.234 3.375 1.808 1 95.06 161 ILE A N 1
ATOM 1259 C CA . ILE A 1 161 ? 13.836 3.74 1.579 1 95.06 161 ILE A CA 1
ATOM 1260 C C . ILE A 1 161 ? 13.742 5.223 1.222 1 95.06 161 ILE A C 1
ATOM 1262 O O . ILE A 1 161 ? 13.023 5.598 0.297 1 95.06 161 ILE A O 1
ATOM 1266 N N . ARG A 1 162 ? 14.477 6.066 1.938 1 96.75 162 ARG A N 1
ATOM 1267 C CA . ARG A 1 162 ? 14.5 7.5 1.667 1 96.75 162 ARG A CA 1
ATOM 1268 C C . ARG A 1 162 ? 14.977 7.777 0.245 1 96.75 162 ARG A C 1
ATOM 1270 O O . ARG A 1 162 ? 14.344 8.547 -0.483 1 96.75 162 ARG A O 1
ATOM 1277 N N . GLN A 1 163 ? 16 7.105 -0.16 1 94.81 163 GLN A N 1
ATOM 1278 C CA . GLN A 1 163 ? 16.562 7.316 -1.488 1 94.81 163 GLN A CA 1
ATOM 1279 C C . GLN A 1 163 ? 15.594 6.867 -2.576 1 94.81 163 GLN A C 1
ATOM 1281 O O . GLN A 1 163 ? 15.484 7.512 -3.621 1 94.81 163 GLN A O 1
ATOM 1286 N N . SER A 1 164 ? 15.008 5.82 -2.295 1 92.31 164 SER A N 1
ATOM 1287 C CA . SER A 1 164 ? 14.023 5.328 -3.254 1 92.31 164 SER A CA 1
ATOM 1288 C C . SER A 1 164 ? 12.875 6.316 -3.424 1 92.31 164 SER A C 1
ATOM 1290 O O . SER A 1 164 ? 12.406 6.543 -4.539 1 92.31 164 SER A O 1
ATOM 1292 N N . CYS A 1 165 ? 12.414 6.879 -2.365 1 94.56 165 CYS A N 1
ATOM 1293 C CA . CYS A 1 165 ? 11.336 7.867 -2.406 1 94.56 165 CYS A CA 1
ATOM 1294 C C . CYS A 1 165 ? 11.766 9.102 -3.193 1 94.56 165 CYS A C 1
ATOM 1296 O O . CYS A 1 165 ? 11.031 9.57 -4.066 1 94.56 165 CYS A O 1
ATOM 1298 N N . VAL A 1 166 ? 12.922 9.586 -2.877 1 94.69 166 VAL A N 1
ATOM 1299 C CA . VAL A 1 166 ? 13.438 10.789 -3.523 1 94.69 166 VAL A CA 1
ATOM 1300 C C . VAL A 1 166 ? 13.594 10.547 -5.023 1 94.69 166 VAL A C 1
ATOM 1302 O O . VAL A 1 166 ? 13.18 11.367 -5.84 1 94.69 166 VAL A O 1
ATOM 1305 N N . LYS A 1 167 ? 14.148 9.398 -5.336 1 91.25 167 LYS A N 1
ATOM 1306 C CA . LYS A 1 167 ? 14.367 9.047 -6.738 1 91.25 167 LYS A CA 1
ATOM 1307 C C . LYS A 1 167 ? 13.055 9.016 -7.508 1 91.25 167 LYS A C 1
ATOM 1309 O O . LYS A 1 167 ? 12.961 9.555 -8.609 1 91.25 167 LYS A O 1
ATOM 1314 N N . TYR A 1 168 ? 12.094 8.484 -6.957 1 89.19 168 TYR A N 1
ATOM 1315 C CA . TYR A 1 168 ? 10.797 8.391 -7.617 1 89.19 168 TYR A CA 1
ATOM 1316 C C . TYR A 1 168 ? 10.164 9.766 -7.777 1 89.19 168 TYR A C 1
ATOM 1318 O O . TYR A 1 168 ? 9.648 10.109 -8.844 1 89.19 168 TYR A O 1
ATOM 1326 N N . LEU A 1 169 ? 10.141 10.516 -6.703 1 92.69 169 LEU A N 1
ATOM 1327 C CA . LEU A 1 169 ? 9.523 11.836 -6.73 1 92.69 169 LEU A CA 1
ATOM 1328 C C . LEU A 1 169 ? 10.242 12.75 -7.715 1 92.69 169 LEU A C 1
ATOM 1330 O O . LEU A 1 169 ? 9.609 13.539 -8.414 1 92.69 169 LEU A O 1
ATOM 1334 N N . GLU A 1 170 ? 11.516 12.57 -7.785 1 92.06 170 GLU A N 1
ATOM 1335 C CA . GLU A 1 170 ? 12.281 13.359 -8.742 1 92.06 170 GLU A CA 1
ATOM 1336 C C . GLU A 1 170 ? 11.953 12.953 -10.18 1 92.06 170 GLU A C 1
ATOM 1338 O O . GLU A 1 170 ? 11.836 13.812 -11.055 1 92.06 170 GLU A O 1
ATOM 1343 N N . LYS A 1 171 ? 11.828 11.711 -10.383 1 87.62 171 LYS A N 1
ATOM 1344 C CA . LYS A 1 171 ? 11.438 11.211 -11.703 1 87.62 171 LYS A CA 1
ATOM 1345 C C . LYS A 1 171 ? 10.07 11.742 -12.109 1 87.62 171 LYS A C 1
ATOM 1347 O O . LYS A 1 171 ? 9.812 11.969 -13.289 1 87.62 171 LYS A O 1
ATOM 1352 N N . SER A 1 172 ? 9.242 11.984 -11.148 1 85.44 172 SER A N 1
ATOM 1353 C CA . SER A 1 172 ? 7.906 12.531 -11.391 1 85.44 172 SER A CA 1
ATOM 1354 C C . SER A 1 172 ? 7.926 14.055 -11.43 1 85.44 172 SER A C 1
ATOM 1356 O O . SER A 1 172 ? 6.891 14.695 -11.273 1 85.44 172 SER A O 1
ATOM 1358 N N . ALA A 1 173 ? 9.07 14.648 -11.516 1 84.56 173 ALA A N 1
ATOM 1359 C CA . ALA A 1 173 ? 9.312 16.078 -11.727 1 84.56 173 ALA A CA 1
ATOM 1360 C C . ALA A 1 173 ? 8.992 16.875 -10.469 1 84.56 173 ALA A C 1
ATOM 1362 O O . ALA A 1 173 ? 8.438 17.969 -10.547 1 84.56 173 ALA A O 1
ATOM 1363 N N . VAL A 1 174 ? 9.18 16.344 -9.367 1 89.12 174 VAL A N 1
ATOM 1364 C CA . VAL A 1 174 ? 9.133 17.047 -8.094 1 89.12 174 VAL A CA 1
ATOM 1365 C C . VAL A 1 174 ? 10.547 17.203 -7.535 1 89.12 174 VAL A C 1
ATOM 1367 O O . VAL A 1 174 ? 11.047 16.328 -6.828 1 89.12 174 VAL A O 1
ATOM 1370 N N . PRO A 1 175 ? 11.125 18.344 -7.883 1 87.5 175 PRO A N 1
ATOM 1371 C CA . PRO A 1 175 ? 12.508 18.516 -7.43 1 87.5 175 PRO A CA 1
ATOM 1372 C C . PRO A 1 175 ? 12.609 18.797 -5.934 1 87.5 175 PRO A C 1
ATOM 1374 O O . PRO A 1 175 ? 11.766 19.5 -5.379 1 87.5 175 PRO A O 1
ATOM 1377 N N . ASN A 1 176 ? 13.648 18.219 -5.25 1 89.31 176 ASN A N 1
ATOM 1378 C CA . ASN A 1 176 ? 13.961 18.438 -3.842 1 89.31 176 ASN A CA 1
ATOM 1379 C C . ASN A 1 176 ? 12.719 18.312 -2.969 1 89.31 176 ASN A C 1
ATOM 1381 O O . ASN A 1 176 ? 12.375 19.234 -2.23 1 89.31 176 ASN A O 1
ATOM 1385 N N . PRO A 1 177 ? 12.094 17.188 -3.033 1 95.06 177 PRO A N 1
ATOM 1386 C CA . PRO A 1 177 ? 10.859 17.031 -2.268 1 95.06 177 PRO A CA 1
ATOM 1387 C C . PRO A 1 177 ? 11.086 17.094 -0.759 1 95.06 177 PRO A C 1
ATOM 1389 O O . PRO A 1 177 ? 12.078 16.562 -0.254 1 95.06 177 PRO A O 1
ATOM 1392 N N . ALA A 1 178 ? 10.258 17.859 -0.032 1 97 178 ALA A N 1
ATOM 1393 C CA . ALA A 1 178 ? 10.242 17.828 1.428 1 97 178 ALA A CA 1
ATOM 1394 C C . ALA A 1 178 ? 9.664 16.516 1.948 1 97 178 ALA A C 1
ATOM 1396 O O . ALA A 1 178 ? 8.461 16.422 2.182 1 97 178 ALA A O 1
ATOM 1397 N N . LEU A 1 179 ? 10.555 15.555 2.162 1 98 179 LEU A N 1
ATOM 1398 C CA . LEU A 1 179 ? 10.156 14.188 2.455 1 98 179 LEU A CA 1
ATOM 1399 C C . LEU A 1 179 ? 10.336 13.875 3.938 1 98 179 LEU A C 1
ATOM 1401 O O . LEU A 1 179 ? 11.367 14.211 4.527 1 98 179 LEU A O 1
ATOM 1405 N N . TYR A 1 180 ? 9.352 13.281 4.543 1 98.5 180 TYR A N 1
ATOM 1406 C CA . TYR A 1 180 ? 9.383 12.781 5.914 1 98.5 180 TYR A CA 1
ATOM 1407 C C . TYR A 1 180 ? 9.023 11.305 5.965 1 98.5 180 TYR A C 1
ATOM 1409 O O . TYR A 1 180 ? 7.926 10.914 5.555 1 98.5 180 TYR A O 1
ATOM 1417 N N . ILE A 1 181 ? 9.906 10.492 6.391 1 98.25 181 ILE A N 1
ATOM 1418 C CA . ILE A 1 181 ? 9.664 9.07 6.605 1 98.25 181 ILE A CA 1
ATOM 1419 C C . ILE A 1 181 ? 9.383 8.812 8.078 1 98.25 181 ILE A C 1
ATOM 1421 O O . ILE A 1 181 ? 10.18 9.188 8.945 1 98.25 181 ILE A O 1
ATOM 1425 N N . LEU A 1 182 ? 8.195 8.102 8.344 1 98.31 182 LEU A N 1
ATOM 1426 C CA . LEU A 1 182 ? 7.859 8.031 9.758 1 98.31 182 LEU A CA 1
ATOM 1427 C C . LEU A 1 182 ? 6.914 6.863 10.031 1 98.31 182 LEU A C 1
ATOM 1429 O O . LEU A 1 182 ? 6.508 6.156 9.109 1 98.31 182 LEU A O 1
ATOM 1433 N N . SER A 1 183 ? 6.742 6.574 11.266 1 97.44 183 SER A N 1
ATOM 1434 C CA . SER A 1 183 ? 5.707 5.684 11.781 1 97.44 183 SER A CA 1
ATOM 1435 C C . SER A 1 183 ? 4.676 6.445 12.602 1 97.44 183 SER A C 1
ATOM 1437 O O . SER A 1 183 ? 5.031 7.18 13.523 1 97.44 183 SER A O 1
ATOM 1439 N N . ASN A 1 184 ? 3.383 6.219 12.211 1 95.94 184 ASN A N 1
ATOM 1440 C CA . ASN A 1 184 ? 2.32 6.852 12.984 1 95.94 184 ASN A CA 1
ATOM 1441 C C . ASN A 1 184 ? 2.211 6.25 14.391 1 95.94 184 ASN A C 1
ATOM 1443 O O . ASN A 1 184 ? 1.551 6.816 15.258 1 95.94 184 ASN A O 1
ATOM 1447 N N . LEU A 1 185 ? 2.873 5.105 14.641 1 93.19 185 LEU A N 1
ATOM 1448 C CA . LEU A 1 185 ? 2.789 4.387 15.906 1 93.19 185 LEU A CA 1
ATOM 1449 C C . LEU A 1 185 ? 3.941 4.77 16.828 1 93.19 185 LEU A C 1
ATOM 1451 O O . LEU A 1 185 ? 3.848 4.609 18.047 1 93.19 185 LEU A O 1
ATOM 1455 N N . GLN A 1 186 ? 5.02 5.195 16.281 1 94.25 186 GLN A N 1
ATOM 1456 C CA . GLN A 1 186 ? 6.207 5.613 17.016 1 94.25 186 GLN A CA 1
ATOM 1457 C C . GLN A 1 186 ? 6.539 7.078 16.75 1 94.25 186 GLN A C 1
ATOM 1459 O O . GLN A 1 186 ? 7.504 7.383 16.047 1 94.25 186 GLN A O 1
ATOM 1464 N N . THR A 1 187 ? 5.887 7.965 17.406 1 94.88 187 THR A N 1
ATOM 1465 C CA . THR A 1 187 ? 5.887 9.383 17.078 1 94.88 187 THR A CA 1
ATOM 1466 C C . THR A 1 187 ? 7.164 10.055 17.562 1 94.88 187 THR A C 1
ATOM 1468 O O . THR A 1 187 ? 7.461 11.195 17.188 1 94.88 187 THR A O 1
ATOM 1471 N N . GLU A 1 188 ? 7.941 9.391 18.312 1 95.81 188 GLU A N 1
ATOM 1472 C CA . GLU A 1 188 ? 9.188 9.953 18.828 1 95.81 188 GLU A CA 1
ATOM 1473 C C . GLU A 1 188 ? 10.367 9.586 17.938 1 95.81 188 GLU A C 1
ATOM 1475 O O . GLU A 1 188 ? 11.477 10.094 18.125 1 95.81 188 GLU A O 1
ATOM 1480 N N . LYS A 1 189 ? 10.125 8.766 16.938 1 96 189 LYS A N 1
ATOM 1481 C CA . LYS A 1 189 ? 11.203 8.234 16.109 1 96 189 LYS A CA 1
ATOM 1482 C C . LYS A 1 189 ? 11.117 8.766 14.68 1 96 189 LYS A C 1
ATOM 1484 O O . LYS A 1 189 ? 10.086 9.32 14.281 1 96 189 LYS A O 1
ATOM 1489 N N . PHE A 1 190 ? 12.312 8.656 13.984 1 97.5 190 PHE A N 1
ATOM 1490 C CA . PHE A 1 190 ? 12.406 8.977 12.562 1 97.5 190 PHE A CA 1
ATOM 1491 C C . PHE A 1 190 ? 12.109 10.453 12.32 1 97.5 190 PHE A C 1
ATOM 1493 O O . PHE A 1 190 ? 12.617 11.32 13.031 1 97.5 190 PHE A O 1
ATOM 1500 N N . ASP A 1 191 ? 11.266 10.742 11.242 1 98.25 191 ASP A N 1
ATOM 1501 C CA . ASP A 1 191 ? 11.102 12.133 10.844 1 98.25 191 ASP A CA 1
ATOM 1502 C C . ASP A 1 191 ? 9.844 12.742 11.453 1 98.25 191 ASP A C 1
ATOM 1504 O O . ASP A 1 191 ? 9.453 13.859 11.109 1 98.25 191 ASP A O 1
ATOM 1508 N N . PHE A 1 192 ? 9.188 12.047 12.359 1 97.88 192 PHE A N 1
ATOM 1509 C CA . PHE A 1 192 ? 7.934 12.555 12.914 1 97.88 192 PHE A CA 1
ATOM 1510 C C . PHE A 1 192 ? 8.172 13.844 13.695 1 97.88 192 PHE A C 1
ATOM 1512 O O . PHE A 1 192 ? 7.477 14.836 13.469 1 97.88 192 PHE A O 1
ATOM 1519 N N . PRO A 1 193 ? 9.156 13.938 14.562 1 97.25 193 PRO A N 1
ATOM 1520 C CA . PRO A 1 193 ? 9.414 15.195 15.266 1 97.25 193 PRO A CA 1
ATOM 1521 C C . PRO A 1 193 ? 9.75 16.344 14.32 1 97.25 193 PRO A C 1
ATOM 1523 O O . PRO A 1 193 ? 9.32 17.484 14.539 1 97.25 193 PRO A O 1
ATOM 1526 N N . SER A 1 194 ? 10.531 16.016 13.281 1 97.44 194 SER A N 1
ATOM 1527 C CA . SER A 1 194 ? 10.898 17.047 12.312 1 97.44 194 SER A CA 1
ATOM 1528 C C . SER A 1 194 ? 9.68 17.562 11.555 1 97.44 194 SER A C 1
ATOM 1530 O O . SER A 1 194 ? 9.586 18.75 11.25 1 97.44 194 SER A O 1
ATOM 1532 N N . LEU A 1 195 ? 8.781 16.672 11.211 1 97 195 LEU A N 1
ATOM 1533 C CA . LEU A 1 195 ? 7.535 17.062 10.57 1 97 195 LEU A CA 1
ATOM 1534 C C . LEU A 1 195 ? 6.73 18 11.477 1 97 195 LEU A C 1
ATOM 1536 O O . LEU A 1 195 ? 6.227 19.031 11.023 1 97 195 LEU A O 1
ATOM 1540 N N . CYS A 1 196 ? 6.613 17.672 12.727 1 94.5 196 CYS A N 1
ATOM 1541 C CA . CYS A 1 196 ? 5.898 18.5 13.695 1 94.5 196 CYS A CA 1
ATOM 1542 C C . CYS A 1 196 ? 6.508 19.891 13.773 1 94.5 196 CYS A C 1
ATOM 1544 O O . CYS A 1 196 ? 5.785 20.891 13.766 1 94.5 196 CYS A O 1
ATOM 1546 N N . SER A 1 197 ? 7.801 19.891 13.836 1 94.38 197 SER A N 1
ATOM 1547 C CA . SER A 1 197 ? 8.5 21.156 13.906 1 94.38 197 SER A CA 1
ATOM 1548 C C . SER A 1 197 ? 8.227 22.016 12.672 1 94.38 197 SER A C 1
ATOM 1550 O O . SER A 1 197 ? 8.023 23.234 12.781 1 94.38 197 SER A O 1
ATOM 1552 N N . ARG A 1 198 ? 8.211 21.359 11.531 1 94.19 198 ARG A N 1
ATOM 1553 C CA . ARG A 1 198 ? 7.938 22.047 10.273 1 94.19 198 ARG A CA 1
ATOM 1554 C C . ARG A 1 198 ? 6.543 22.672 10.289 1 94.19 198 ARG A C 1
ATOM 1556 O O . ARG A 1 198 ? 6.363 23.812 9.867 1 94.19 198 ARG A O 1
ATOM 1563 N N . ILE A 1 199 ? 5.578 22 10.75 1 92.31 199 ILE A N 1
ATOM 1564 C CA . ILE A 1 199 ? 4.191 22.438 10.781 1 92.31 199 ILE A CA 1
ATOM 1565 C C . ILE A 1 199 ? 4.035 23.562 11.805 1 92.31 199 ILE A C 1
ATOM 1567 O O . ILE A 1 199 ? 3.424 24.594 11.508 1 92.31 199 ILE A O 1
ATOM 1571 N N . GLN A 1 200 ? 4.652 23.406 12.922 1 88.31 200 GLN A N 1
ATOM 1572 C CA . GLN A 1 200 ? 4.531 24.375 14.016 1 88.31 200 GLN A CA 1
ATOM 1573 C C . GLN A 1 200 ? 5.195 25.703 13.664 1 88.31 200 GLN A C 1
ATOM 1575 O O . GLN A 1 200 ? 4.75 26.75 14.109 1 88.31 200 GLN A O 1
ATOM 1580 N N . ASN A 1 201 ? 6.195 25.625 12.883 1 89.19 201 ASN A N 1
ATOM 1581 C CA . ASN A 1 201 ? 6.969 26.812 12.57 1 89.19 201 ASN A CA 1
ATOM 1582 C C . ASN A 1 201 ? 6.477 27.484 11.289 1 89.19 201 ASN A C 1
ATOM 1584 O O . ASN A 1 201 ? 7.086 28.438 10.812 1 89.19 201 ASN A O 1
ATOM 1588 N N . HIS A 1 202 ? 5.41 27 10.781 1 88.5 202 HIS A N 1
ATOM 1589 C CA . HIS A 1 202 ? 4.852 27.625 9.586 1 88.5 202 HIS A CA 1
ATOM 1590 C C . HIS A 1 202 ? 4.445 29.062 9.867 1 88.5 202 HIS A C 1
ATOM 1592 O O . HIS A 1 202 ? 3.906 29.375 10.938 1 88.5 202 HIS A O 1
ATOM 1598 N N . PRO A 1 203 ? 4.637 29.953 8.945 1 81.94 203 PRO A N 1
ATOM 1599 C CA . PRO A 1 203 ? 4.387 31.375 9.156 1 81.94 203 PRO A CA 1
ATOM 1600 C C . PRO A 1 203 ? 2.938 31.672 9.539 1 81.94 203 PRO A C 1
ATOM 1602 O O . PRO A 1 203 ? 2.678 32.594 10.32 1 81.94 203 PRO A O 1
ATOM 1605 N N . GLU A 1 204 ? 2.031 30.922 9.039 1 78.38 204 GLU A N 1
ATOM 1606 C CA . GLU A 1 204 ? 0.618 31.172 9.312 1 78.38 204 GLU A CA 1
ATOM 1607 C C . GLU A 1 204 ? 0.249 30.766 10.734 1 78.38 204 GLU A C 1
ATOM 1609 O O . GLU A 1 204 ? -0.818 31.125 11.234 1 78.38 204 GLU A O 1
ATOM 1614 N N . VAL A 1 205 ? 1.062 30.016 11.305 1 75.69 205 VAL A N 1
ATOM 1615 C CA . VAL A 1 205 ? 0.821 29.578 12.68 1 75.69 205 VAL A CA 1
ATOM 1616 C C . VAL A 1 205 ? 1.379 30.609 13.656 1 75.69 205 VAL A C 1
ATOM 1618 O O . VAL A 1 205 ? 0.754 30.906 14.68 1 75.69 205 VAL A O 1
ATOM 1621 N N . ILE A 1 206 ? 2.584 31.078 13.422 1 67.94 206 ILE A N 1
ATOM 1622 C CA . ILE A 1 206 ? 3.283 32 14.305 1 67.94 206 ILE A CA 1
ATOM 1623 C C . ILE A 1 206 ? 2.576 33.375 14.297 1 67.94 206 ILE A C 1
ATOM 1625 O O . ILE A 1 206 ? 2.627 34.094 15.289 1 67.94 206 ILE A O 1
ATOM 1629 N N . LYS A 1 207 ? 1.619 33.594 13.539 1 59.66 207 LYS A N 1
ATOM 1630 C CA . LYS A 1 207 ? 0.954 34.906 13.617 1 59.66 207 LYS A CA 1
ATOM 1631 C C . LYS A 1 207 ? -0.083 34.938 14.734 1 59.66 207 LYS A C 1
ATOM 1633 O O . LYS A 1 207 ? -0.73 33.906 15.008 1 59.66 207 LYS A O 1
ATOM 1638 N N . THR B 1 1 ? 24.656 -31.875 -7.16 1 20 1 THR B N 1
ATOM 1639 C CA . THR B 1 1 ? 24.828 -30.734 -8.039 1 20 1 THR B CA 1
ATOM 1640 C C . THR B 1 1 ? 23.484 -30.094 -8.375 1 20 1 THR B C 1
ATOM 1642 O O . THR B 1 1 ? 22.625 -30.719 -9.008 1 20 1 THR B O 1
ATOM 1645 N N . ARG B 1 2 ? 22.828 -29.375 -7.441 1 26.94 2 ARG B N 1
ATOM 1646 C CA . ARG B 1 2 ? 21.438 -28.953 -7.332 1 26.94 2 ARG B CA 1
ATOM 1647 C C . ARG B 1 2 ? 21 -28.156 -8.57 1 26.94 2 ARG B C 1
ATOM 1649 O O . ARG B 1 2 ? 21.688 -27.234 -8.984 1 26.94 2 ARG B O 1
ATOM 1656 N N . GLY B 1 3 ? 20.516 -28.812 -9.492 1 27.23 3 GLY B N 1
ATOM 1657 C CA . GLY B 1 3 ? 20.125 -28.266 -10.773 1 27.23 3 GLY B CA 1
ATOM 1658 C C . GLY B 1 3 ? 19.453 -26.906 -10.656 1 27.23 3 GLY B C 1
ATOM 1659 O O . GLY B 1 3 ? 18.328 -26.812 -10.141 1 27.23 3 GLY B O 1
ATOM 1660 N N . VAL B 1 4 ? 20.141 -25.906 -10.43 1 32.12 4 VAL B N 1
ATOM 1661 C CA . VAL B 1 4 ? 19.766 -24.516 -10.289 1 32.12 4 VAL B CA 1
ATOM 1662 C C . VAL B 1 4 ? 19.109 -24.016 -11.57 1 32.12 4 VAL B C 1
ATOM 1664 O O . VAL B 1 4 ? 19.75 -23.969 -12.625 1 32.12 4 VAL B O 1
ATOM 1667 N N . VAL B 1 5 ? 17.906 -24.484 -11.883 1 36 5 VAL B N 1
ATOM 1668 C CA . VAL B 1 5 ? 17.234 -23.938 -13.055 1 36 5 VAL B CA 1
ATOM 1669 C C . VAL B 1 5 ? 17.266 -22.406 -12.984 1 36 5 VAL B C 1
ATOM 1671 O O . VAL B 1 5 ? 16.859 -21.812 -11.984 1 36 5 VAL B O 1
ATOM 1674 N N . GLU B 1 6 ? 18.156 -21.75 -13.625 1 38.16 6 GLU B N 1
ATOM 1675 C CA . GLU B 1 6 ? 18.297 -20.328 -13.867 1 38.16 6 GLU B CA 1
ATOM 1676 C C . GLU B 1 6 ? 16.969 -19.719 -14.312 1 38.16 6 GLU B C 1
ATOM 1678 O O . GLU B 1 6 ? 16.25 -20.297 -15.117 1 38.16 6 GLU B O 1
ATOM 1683 N N . GLY B 1 7 ? 16.172 -19.172 -13.461 1 43.06 7 GLY B N 1
ATOM 1684 C CA . GLY B 1 7 ? 15.133 -18.328 -14.031 1 43.06 7 GLY B CA 1
ATOM 1685 C C . GLY B 1 7 ? 15.539 -17.703 -15.359 1 43.06 7 GLY B C 1
ATOM 1686 O O . GLY B 1 7 ? 16.609 -17.109 -15.469 1 43.06 7 GLY B O 1
ATOM 1687 N N . THR B 1 8 ? 15.492 -18.438 -16.406 1 39.88 8 THR B N 1
ATOM 1688 C CA . THR B 1 8 ? 15.797 -17.812 -17.688 1 39.88 8 THR B CA 1
ATOM 1689 C C . THR B 1 8 ? 15.109 -16.469 -17.797 1 39.88 8 THR B C 1
ATOM 1691 O O . THR B 1 8 ? 13.898 -16.359 -17.578 1 39.88 8 THR B O 1
ATOM 1694 N N . SER B 1 9 ? 15.656 -15.484 -17.359 1 40.91 9 SER B N 1
ATOM 1695 C CA . SER B 1 9 ? 15.242 -14.117 -17.656 1 40.91 9 SER B CA 1
ATOM 1696 C C . SER B 1 9 ? 14.602 -14.023 -19.047 1 40.91 9 SER B C 1
ATOM 1698 O O . SER B 1 9 ? 14.492 -12.938 -19.609 1 40.91 9 SER B O 1
ATOM 1700 N N . GLY B 1 10 ? 14.516 -15.016 -19.828 1 41.72 10 GLY B N 1
ATOM 1701 C CA . GLY B 1 10 ? 14.055 -14.734 -21.188 1 41.72 10 GLY B CA 1
ATOM 1702 C C . GLY B 1 10 ? 12.625 -14.234 -21.234 1 41.72 10 GLY B C 1
ATOM 1703 O O . GLY B 1 10 ? 11.82 -14.547 -20.359 1 41.72 10 GLY B O 1
ATOM 1704 N N . THR B 1 11 ? 12.438 -12.922 -21.625 1 54.19 11 THR B N 1
ATOM 1705 C CA . THR B 1 11 ? 11.359 -12.023 -22.031 1 54.19 11 THR B CA 1
ATOM 1706 C C . THR B 1 11 ? 10.297 -12.773 -22.828 1 54.19 11 THR B C 1
ATOM 1708 O O . THR B 1 11 ? 9.508 -12.164 -23.547 1 54.19 11 THR B O 1
ATOM 1711 N N . CYS B 1 12 ? 10.25 -14.078 -22.766 1 55.72 12 CYS B N 1
ATOM 1712 C CA . CYS B 1 12 ? 9.273 -14.609 -23.703 1 55.72 12 CYS B CA 1
ATOM 1713 C C . CYS B 1 12 ? 7.992 -15.016 -22.984 1 55.72 12 CYS B C 1
ATOM 1715 O O . CYS B 1 12 ? 8.016 -15.305 -21.781 1 55.72 12 CYS B O 1
ATOM 1717 N N . SER B 1 13 ? 6.992 -14.867 -23.594 1 59.25 13 SER B N 1
ATOM 1718 C CA . SER B 1 13 ? 5.723 -15.453 -23.172 1 59.25 13 SER B CA 1
ATOM 1719 C C . SER B 1 13 ? 5.742 -16.969 -23.281 1 59.25 13 SER B C 1
ATOM 1721 O O . SER B 1 13 ? 6.609 -17.531 -23.953 1 59.25 13 SER B O 1
ATOM 1723 N N . PRO B 1 14 ? 4.879 -17.641 -22.422 1 59.75 14 PRO B N 1
ATOM 1724 C CA . PRO B 1 14 ? 4.863 -19.094 -22.484 1 59.75 14 PRO B CA 1
ATOM 1725 C C . PRO B 1 14 ? 4.848 -19.625 -23.922 1 59.75 14 PRO B C 1
ATOM 1727 O O . PRO B 1 14 ? 5.535 -20.594 -24.234 1 59.75 14 PRO B O 1
ATOM 1730 N N . SER B 1 15 ? 4.039 -19 -24.641 1 58.81 15 SER B N 1
ATOM 1731 C CA . SER B 1 15 ? 3.955 -19.469 -26.031 1 58.81 15 SER B CA 1
ATOM 1732 C C . SER B 1 15 ? 5.27 -19.234 -26.766 1 58.81 15 SER B C 1
ATOM 1734 O O . SER B 1 15 ? 5.59 -19.969 -27.703 1 58.81 15 SER B O 1
ATOM 1736 N N . GLU B 1 16 ? 5.871 -18.297 -26.188 1 59.19 16 GLU B N 1
ATOM 1737 C CA . GLU B 1 16 ? 7.109 -17.938 -26.875 1 59.19 16 GLU B CA 1
ATOM 1738 C C . GLU B 1 16 ? 8.289 -18.766 -26.344 1 59.19 16 GLU B C 1
ATOM 1740 O O . GLU B 1 16 ? 9.266 -18.984 -27.062 1 59.19 16 GLU B O 1
ATOM 1745 N N . CYS B 1 17 ? 8.047 -19.109 -25.078 1 57.88 17 CYS B N 1
ATOM 1746 C CA . CYS B 1 17 ? 9.172 -19.812 -24.469 1 57.88 17 CYS B CA 1
ATOM 1747 C C . CYS B 1 17 ? 9.047 -21.312 -24.672 1 57.88 17 CYS B C 1
ATOM 1749 O O . CYS B 1 17 ? 9.953 -22.078 -24.328 1 57.88 17 CYS B O 1
ATOM 1751 N N . LYS B 1 18 ? 8.766 -21.969 -25.875 1 53.94 18 LYS B N 1
ATOM 1752 C CA . LYS B 1 18 ? 8.703 -23.359 -26.297 1 53.94 18 LYS B CA 1
ATOM 1753 C C . LYS B 1 18 ? 8.773 -24.312 -25.109 1 53.94 18 LYS B C 1
ATOM 1755 O O . LYS B 1 18 ? 9.281 -25.422 -25.219 1 53.94 18 LYS B O 1
ATOM 1760 N N . GLU B 1 19 ? 8.117 -23.875 -23.953 1 57.59 19 GLU B N 1
ATOM 1761 C CA . GLU B 1 19 ? 8.516 -24.781 -22.875 1 57.59 19 GLU B CA 1
ATOM 1762 C C . GLU B 1 19 ? 7.523 -25.922 -22.703 1 57.59 19 GLU B C 1
ATOM 1764 O O . GLU B 1 19 ? 6.441 -25.906 -23.297 1 57.59 19 GLU B O 1
ATOM 1769 N N . ALA B 1 20 ? 7.863 -27.047 -22.062 1 59.03 20 ALA B N 1
ATOM 1770 C CA . ALA B 1 20 ? 7.203 -28.297 -21.703 1 59.03 20 ALA B CA 1
ATOM 1771 C C . ALA B 1 20 ? 5.789 -28.031 -21.188 1 59.03 20 ALA B C 1
ATOM 1773 O O . ALA B 1 20 ? 5.492 -26.953 -20.672 1 59.03 20 ALA B O 1
ATOM 1774 N N . PRO B 1 21 ? 4.953 -29.047 -21.484 1 68.25 21 PRO B N 1
ATOM 1775 C CA . PRO B 1 21 ? 3.58 -28.984 -20.984 1 68.25 21 PRO B CA 1
ATOM 1776 C C . PRO B 1 21 ? 3.51 -28.75 -19.469 1 68.25 21 PRO B C 1
ATOM 1778 O O . PRO B 1 21 ? 4.395 -29.188 -18.734 1 68.25 21 PRO B O 1
ATOM 1781 N N . GLY B 1 22 ? 2.779 -27.875 -18.953 1 82.62 22 GLY B N 1
ATOM 1782 C CA . GLY B 1 22 ? 2.561 -27.625 -17.547 1 82.62 22 GLY B CA 1
ATOM 1783 C C . GLY B 1 22 ? 1.662 -26.422 -17.281 1 82.62 22 GLY B C 1
ATOM 1784 O O . GLY B 1 22 ? 0.997 -25.938 -18.188 1 82.62 22 GLY B O 1
ATOM 1785 N N . LEU B 1 23 ? 1.511 -26.188 -16 1 89.69 23 LEU B N 1
ATOM 1786 C CA . LEU B 1 23 ? 0.693 -25.062 -15.555 1 89.69 23 LEU B CA 1
ATOM 1787 C C . LEU B 1 23 ? 1.51 -23.781 -15.531 1 89.69 23 LEU B C 1
ATOM 1789 O O . LEU B 1 23 ? 2.582 -23.734 -14.922 1 89.69 23 LEU B O 1
ATOM 1793 N N . ASP B 1 24 ? 1.054 -22.859 -16.312 1 92.31 24 ASP B N 1
ATOM 1794 C CA . ASP B 1 24 ? 1.634 -21.516 -16.234 1 92.31 24 ASP B CA 1
ATOM 1795 C C . ASP B 1 24 ? 0.821 -20.625 -15.305 1 92.31 24 ASP B C 1
ATOM 1797 O O . ASP B 1 24 ? -0.304 -20.234 -15.633 1 92.31 24 ASP B O 1
ATOM 1801 N N . LEU B 1 25 ? 1.427 -20.328 -14.195 1 94.5 25 LEU B N 1
ATOM 1802 C CA . LEU B 1 25 ? 0.809 -19.5 -13.172 1 94.5 25 LEU B CA 1
ATOM 1803 C C . LEU B 1 25 ? 1.268 -18.047 -13.305 1 94.5 25 LEU B C 1
ATOM 1805 O O . LEU B 1 25 ? 2.457 -17.75 -13.164 1 94.5 25 LEU B O 1
ATOM 1809 N N . ALA B 1 26 ? 0.353 -17.172 -13.609 1 95.31 26 ALA B N 1
ATOM 1810 C CA . ALA B 1 26 ? 0.686 -15.75 -13.766 1 95.31 26 ALA B CA 1
ATOM 1811 C C . ALA B 1 26 ? 0.418 -14.984 -12.477 1 95.31 26 ALA B C 1
ATOM 1813 O O . ALA B 1 26 ? -0.663 -15.094 -11.898 1 95.31 26 ALA B O 1
ATOM 1814 N N . VAL B 1 27 ? 1.396 -14.195 -12.031 1 95.31 27 VAL B N 1
ATOM 1815 C CA . VAL B 1 27 ? 1.271 -13.391 -10.82 1 95.31 27 VAL B CA 1
ATOM 1816 C C . VAL B 1 27 ? 1.367 -11.906 -11.172 1 95.31 27 VAL B C 1
ATOM 1818 O O . VAL B 1 27 ? 2.361 -11.469 -11.758 1 95.31 27 VAL B O 1
ATOM 1821 N N . PHE B 1 28 ? 0.296 -11.203 -10.789 1 92.12 28 PHE B N 1
ATOM 1822 C CA . PHE B 1 28 ? 0.286 -9.766 -11.023 1 92.12 28 PHE B CA 1
ATOM 1823 C C . PHE B 1 28 ? -0.205 -9.016 -9.789 1 92.12 28 PHE B C 1
ATOM 1825 O O . PHE B 1 28 ? -0.838 -9.609 -8.906 1 92.12 28 PHE B O 1
ATOM 1832 N N . GLY B 1 29 ? 0.058 -7.715 -9.805 1 91.19 29 GLY B N 1
ATOM 1833 C CA . GLY B 1 29 ? -0.298 -6.832 -8.711 1 91.19 29 GLY B CA 1
ATOM 1834 C C . GLY B 1 29 ? 0.433 -5.504 -8.75 1 91.19 29 GLY B C 1
ATOM 1835 O O . GLY B 1 29 ? 1.225 -5.254 -9.656 1 91.19 29 GLY B O 1
ATOM 1836 N N . ASP B 1 30 ? 0.159 -4.75 -7.723 1 88.25 30 ASP B N 1
ATOM 1837 C CA . ASP B 1 30 ? 0.769 -3.424 -7.668 1 88.25 30 ASP B CA 1
ATOM 1838 C C . ASP B 1 30 ? 2.246 -3.514 -7.293 1 88.25 30 ASP B C 1
ATOM 1840 O O . ASP B 1 30 ? 2.701 -4.539 -6.781 1 88.25 30 ASP B O 1
ATOM 1844 N N . ARG B 1 31 ? 2.857 -2.381 -7.59 1 85.5 31 ARG B N 1
ATOM 1845 C CA . ARG B 1 31 ? 4.254 -2.297 -7.176 1 85.5 31 ARG B CA 1
ATOM 1846 C C . ARG B 1 31 ? 4.387 -2.441 -5.664 1 85.5 31 ARG B C 1
ATOM 1848 O O . ARG B 1 31 ? 3.596 -1.87 -4.91 1 85.5 31 ARG B O 1
ATOM 1855 N N . CYS B 1 32 ? 5.316 -3.266 -5.23 1 88.25 32 CYS B N 1
ATOM 1856 C CA . CYS B 1 32 ? 5.695 -3.461 -3.834 1 88.25 32 CYS B CA 1
ATOM 1857 C C . CYS B 1 32 ? 4.574 -4.137 -3.053 1 88.25 32 CYS B C 1
ATOM 1859 O O . CYS B 1 32 ? 4.523 -4.043 -1.826 1 88.25 32 CYS B O 1
ATOM 1861 N N . SER B 1 33 ? 3.686 -4.781 -3.764 1 92 33 SER B N 1
ATOM 1862 C CA . SER B 1 33 ? 2.586 -5.484 -3.109 1 92 33 SER B CA 1
ATOM 1863 C C . SER B 1 33 ? 3.053 -6.805 -2.506 1 92 33 SER B C 1
ATOM 1865 O O . SER B 1 33 ? 2.344 -7.41 -1.701 1 92 33 SER B O 1
ATOM 1867 N N . GLY B 1 34 ? 4.199 -7.297 -2.998 1 92.38 34 GLY B N 1
ATOM 1868 C CA . GLY B 1 34 ? 4.699 -8.562 -2.477 1 92.38 34 GLY B CA 1
ATOM 1869 C C . GLY B 1 34 ? 4.703 -9.672 -3.508 1 92.38 34 GLY B C 1
ATOM 1870 O O . GLY B 1 34 ? 4.906 -10.836 -3.17 1 92.38 34 GLY B O 1
ATOM 1871 N N . LYS B 1 35 ? 4.547 -9.367 -4.77 1 92.56 35 LYS B N 1
ATOM 1872 C CA . LYS B 1 35 ? 4.512 -10.359 -5.844 1 92.56 35 LYS B CA 1
ATOM 1873 C C . LYS B 1 35 ? 5.797 -11.188 -5.867 1 92.56 35 LYS B C 1
ATOM 1875 O O . LYS B 1 35 ? 5.746 -12.422 -5.84 1 92.56 35 LYS B O 1
ATOM 1880 N N . SER B 1 36 ? 6.91 -10.453 -5.93 1 91.56 36 SER B N 1
ATOM 1881 C CA . SER B 1 36 ? 8.188 -11.156 -6.008 1 91.56 36 SER B CA 1
ATOM 1882 C C . SER B 1 36 ? 8.438 -11.969 -4.746 1 91.56 36 SER B C 1
ATOM 1884 O O . SER B 1 36 ? 8.961 -13.086 -4.816 1 91.56 36 SER B O 1
ATOM 1886 N N . SER B 1 37 ? 8.086 -11.391 -3.639 1 93.25 37 SER B N 1
ATOM 1887 C CA . SER B 1 37 ? 8.242 -12.117 -2.383 1 93.25 37 SER B CA 1
ATOM 1888 C C . SER B 1 37 ? 7.363 -13.367 -2.359 1 93.25 37 SER B C 1
ATOM 1890 O O . SER B 1 37 ? 7.766 -14.406 -1.825 1 93.25 37 SER B O 1
ATOM 1892 N N . LEU B 1 38 ? 6.176 -13.281 -2.871 1 95.81 38 LEU B N 1
ATOM 1893 C CA . LEU B 1 38 ? 5.277 -14.43 -2.949 1 95.81 38 LEU B CA 1
ATOM 1894 C C . LEU B 1 38 ? 5.875 -15.523 -3.83 1 95.81 38 LEU B C 1
ATOM 1896 O O . LEU B 1 38 ? 5.844 -16.703 -3.471 1 95.81 38 LEU B O 1
ATOM 1900 N N . ILE B 1 39 ? 6.367 -15.125 -4.961 1 94.5 39 ILE B N 1
ATOM 1901 C CA . ILE B 1 39 ? 6.98 -16.062 -5.898 1 94.5 39 ILE B CA 1
ATOM 1902 C C . ILE B 1 39 ? 8.133 -16.797 -5.215 1 94.5 39 ILE B C 1
ATOM 1904 O O . ILE B 1 39 ? 8.242 -18.016 -5.316 1 94.5 39 ILE B O 1
ATOM 1908 N N . ASN B 1 40 ? 8.961 -16.062 -4.508 1 93.44 40 ASN B N 1
ATOM 1909 C CA . ASN B 1 40 ? 10.07 -16.688 -3.789 1 93.44 40 ASN B CA 1
ATOM 1910 C C . ASN B 1 40 ? 9.57 -17.625 -2.699 1 93.44 40 ASN B C 1
ATOM 1912 O O . ASN B 1 40 ? 10.102 -18.719 -2.527 1 93.44 40 ASN B O 1
ATOM 1916 N N . ALA B 1 41 ? 8.562 -17.219 -2.002 1 94.12 41 ALA B N 1
ATOM 1917 C CA . ALA B 1 41 ? 7.996 -18.047 -0.936 1 94.12 41 ALA B CA 1
ATOM 1918 C C . ALA B 1 41 ? 7.418 -19.344 -1.494 1 94.12 41 ALA B C 1
ATOM 1920 O O . ALA B 1 41 ? 7.629 -20.406 -0.93 1 94.12 41 ALA B O 1
ATOM 1921 N N . LEU B 1 42 ? 6.719 -19.234 -2.586 1 93.56 42 LEU B N 1
ATOM 1922 C CA . LEU B 1 42 ? 6.145 -20.406 -3.232 1 93.56 42 LEU B CA 1
ATOM 1923 C C . LEU B 1 42 ? 7.238 -21.375 -3.668 1 93.56 42 LEU B C 1
ATOM 1925 O O . LEU B 1 42 ? 7.043 -22.594 -3.637 1 93.56 42 LEU B O 1
ATOM 1929 N N . ARG B 1 43 ? 8.297 -20.812 -4.035 1 91.88 43 ARG B N 1
ATOM 1930 C CA . ARG B 1 43 ? 9.406 -21.625 -4.539 1 91.88 43 ARG B CA 1
ATOM 1931 C C . ARG B 1 43 ? 10.328 -22.047 -3.406 1 91.88 43 ARG B C 1
ATOM 1933 O O . ARG B 1 43 ? 11.375 -22.656 -3.646 1 91.88 43 ARG B O 1
ATOM 1940 N N . ASP B 1 44 ? 9.984 -21.641 -2.191 1 89.81 44 ASP B N 1
ATOM 1941 C CA . ASP B 1 44 ? 10.766 -21.953 -0.998 1 89.81 44 ASP B CA 1
ATOM 1942 C C . ASP B 1 44 ? 12.18 -21.406 -1.103 1 89.81 44 ASP B C 1
ATOM 1944 O O . ASP B 1 44 ? 13.156 -22.109 -0.851 1 89.81 44 ASP B O 1
ATOM 1948 N N . LEU B 1 45 ? 12.234 -20.219 -1.637 1 86.56 45 LEU B N 1
ATOM 1949 C CA . LEU B 1 45 ? 13.508 -19.516 -1.762 1 86.56 45 LEU B CA 1
ATOM 1950 C C . LEU B 1 45 ? 13.555 -18.312 -0.818 1 86.56 45 LEU B C 1
ATOM 1952 O O . LEU B 1 45 ? 12.516 -17.734 -0.483 1 86.56 45 LEU B O 1
ATOM 1956 N N . GLN B 1 46 ? 14.742 -18.031 -0.476 1 81.5 46 GLN B N 1
ATOM 1957 C CA . GLN B 1 46 ? 14.984 -16.812 0.273 1 81.5 46 GLN B CA 1
ATOM 1958 C C . GLN B 1 46 ? 15.32 -15.648 -0.664 1 81.5 46 GLN B C 1
ATOM 1960 O O . GLN B 1 46 ? 15.711 -15.867 -1.812 1 81.5 46 GLN B O 1
ATOM 1965 N N . HIS B 1 47 ? 15.156 -14.445 -0.087 1 78.94 47 HIS B N 1
ATOM 1966 C CA . HIS B 1 47 ? 15.32 -13.242 -0.897 1 78.94 47 HIS B CA 1
ATOM 1967 C C . HIS B 1 47 ? 16.75 -13.117 -1.412 1 78.94 47 HIS B C 1
ATOM 1969 O O . HIS B 1 47 ? 16.984 -12.484 -2.445 1 78.94 47 HIS B O 1
ATOM 1975 N N . ASP B 1 48 ? 17.688 -13.719 -0.769 1 78.19 48 ASP B N 1
ATOM 1976 C CA . ASP B 1 48 ? 19.094 -13.547 -1.123 1 78.19 48 ASP B CA 1
ATOM 1977 C C . ASP B 1 48 ? 19.594 -14.727 -1.955 1 78.19 48 ASP B C 1
ATOM 1979 O O . ASP B 1 48 ? 20.766 -14.758 -2.352 1 78.19 48 ASP B O 1
ATOM 1983 N N . ASP B 1 49 ? 18.703 -15.578 -2.314 1 81.25 49 ASP B N 1
ATOM 1984 C CA . ASP B 1 49 ? 19.094 -16.656 -3.213 1 81.25 49 ASP B CA 1
ATOM 1985 C C . ASP B 1 49 ? 19.375 -16.141 -4.621 1 81.25 49 ASP B C 1
ATOM 1987 O O . ASP B 1 49 ? 18.703 -15.211 -5.086 1 81.25 49 ASP B O 1
ATOM 1991 N N . GLU B 1 50 ? 20.266 -16.609 -5.344 1 75.25 50 GLU B N 1
ATOM 1992 C CA . GLU B 1 50 ? 20.719 -16.141 -6.652 1 75.25 50 GLU B CA 1
ATOM 1993 C C . GLU B 1 50 ? 19.578 -16.156 -7.668 1 75.25 50 GLU B C 1
ATOM 1995 O O . GLU B 1 50 ? 19.469 -15.25 -8.492 1 75.25 50 GLU B O 1
ATOM 2000 N N . VAL B 1 51 ? 18.766 -17.125 -7.59 1 76.06 51 VAL B N 1
ATOM 2001 C CA . VAL B 1 51 ? 17.734 -17.312 -8.594 1 76.06 51 VAL B CA 1
ATOM 2002 C C . VAL B 1 51 ? 16.422 -16.719 -8.102 1 76.06 51 VAL B C 1
ATOM 2004 O O . VAL B 1 51 ? 15.375 -16.875 -8.75 1 76.06 51 VAL B O 1
ATOM 2007 N N . ALA B 1 52 ? 16.5 -16.016 -7.035 1 79.5 52 ALA B N 1
ATOM 2008 C CA . ALA B 1 52 ? 15.297 -15.438 -6.426 1 79.5 52 ALA B CA 1
ATOM 2009 C C . ALA B 1 52 ? 14.805 -14.234 -7.219 1 79.5 52 ALA B C 1
ATOM 2011 O O . ALA B 1 52 ? 15.594 -13.516 -7.828 1 79.5 52 ALA B O 1
ATOM 2012 N N . ALA B 1 53 ? 13.492 -14.133 -7.289 1 81.12 53 ALA B N 1
ATOM 2013 C CA . ALA B 1 53 ? 12.914 -12.883 -7.789 1 81.12 53 ALA B CA 1
ATOM 2014 C C . ALA B 1 53 ? 13.383 -11.695 -6.961 1 81.12 53 ALA B C 1
ATOM 2016 O O . ALA B 1 53 ? 13.492 -11.781 -5.738 1 81.12 53 ALA B O 1
ATOM 2017 N N . LYS B 1 54 ? 13.602 -10.555 -7.59 1 77.38 54 LYS B N 1
ATOM 2018 C CA . LYS B 1 54 ? 14.094 -9.367 -6.902 1 77.38 54 LYS B CA 1
ATOM 2019 C C . LYS B 1 54 ? 12.992 -8.711 -6.07 1 77.38 54 LYS B C 1
ATOM 2021 O O . LYS B 1 54 ? 11.883 -8.492 -6.566 1 77.38 54 LYS B O 1
ATOM 2026 N N . THR B 1 55 ? 13.328 -8.5 -4.801 1 77.12 55 THR B N 1
ATOM 2027 C CA . THR B 1 55 ? 12.328 -7.977 -3.877 1 77.12 55 THR B CA 1
ATOM 2028 C C . THR B 1 55 ? 12.695 -6.562 -3.434 1 77.12 55 THR B C 1
ATOM 2030 O O . THR B 1 55 ? 13.781 -6.066 -3.748 1 77.12 55 THR B O 1
ATOM 2033 N N . GLY B 1 56 ? 11.719 -5.883 -2.752 1 67.62 56 GLY B N 1
ATOM 2034 C CA . GLY B 1 56 ? 11.969 -4.559 -2.199 1 67.62 56 GLY B CA 1
ATOM 2035 C C . GLY B 1 56 ? 11.773 -3.445 -3.209 1 67.62 56 GLY B C 1
ATOM 2036 O O . GLY B 1 56 ? 10.758 -3.4 -3.904 1 67.62 56 GLY B O 1
ATOM 2037 N N . LEU B 1 57 ? 12.672 -2.459 -3.074 1 70.06 57 LEU B N 1
ATOM 2038 C CA . LEU B 1 57 ? 12.539 -1.248 -3.877 1 70.06 57 LEU B CA 1
ATOM 2039 C C . LEU B 1 57 ? 13.289 -1.387 -5.199 1 70.06 57 LEU B C 1
ATOM 2041 O O . LEU B 1 57 ? 13.82 -0.405 -5.723 1 70.06 57 LEU B O 1
ATOM 2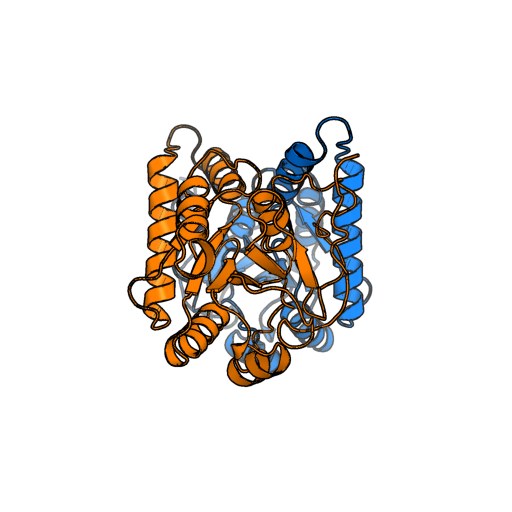045 N N . ALA B 1 58 ? 13.227 -2.678 -5.711 1 68.12 58 ALA B N 1
ATOM 2046 C CA . ALA B 1 58 ? 13.836 -2.955 -7.004 1 68.12 58 ALA B CA 1
ATOM 2047 C C . ALA B 1 58 ? 13.086 -2.25 -8.133 1 68.12 58 ALA B C 1
ATOM 2049 O O . ALA B 1 58 ? 11.969 -1.781 -7.938 1 68.12 58 ALA B O 1
ATOM 2050 N N . GLU B 1 59 ? 13.734 -2.141 -9.227 1 74.56 59 GLU B N 1
ATOM 2051 C CA . GLU B 1 59 ? 13.117 -1.568 -10.422 1 74.56 59 GLU B CA 1
ATOM 2052 C C . GLU B 1 59 ? 11.883 -2.363 -10.844 1 74.56 59 GLU B C 1
ATOM 2054 O O . GLU B 1 59 ? 11.844 -3.584 -10.68 1 74.56 59 GLU B O 1
ATOM 2059 N N . PRO B 1 60 ? 10.961 -1.661 -11.297 1 73.69 60 PRO B N 1
ATOM 2060 C CA . PRO B 1 60 ? 9.719 -2.33 -11.695 1 73.69 60 PRO B CA 1
ATOM 2061 C C . PRO B 1 60 ? 9.93 -3.332 -12.828 1 73.69 60 PRO B C 1
ATOM 2063 O O . PRO B 1 60 ? 10.781 -3.115 -13.695 1 73.69 60 PRO B O 1
ATOM 2066 N N . CYS B 1 61 ? 9.164 -4.332 -12.766 1 74.69 61 CYS B N 1
ATOM 2067 C CA . CYS B 1 61 ? 9.125 -5.332 -13.828 1 74.69 61 CYS B CA 1
ATOM 2068 C C . CYS B 1 61 ? 8.438 -4.789 -15.07 1 74.69 61 CYS B C 1
ATOM 2070 O O . CYS B 1 61 ? 7.32 -4.27 -14.984 1 74.69 61 CYS B O 1
ATOM 2072 N N . THR B 1 62 ? 9.148 -4.863 -16.25 1 78.44 62 THR B N 1
ATOM 2073 C CA . THR B 1 62 ? 8.586 -4.289 -17.453 1 78.44 62 THR B CA 1
ATOM 2074 C C . THR B 1 62 ? 8.141 -5.387 -18.422 1 78.44 62 THR B C 1
ATOM 2076 O O . THR B 1 62 ? 7.391 -5.125 -19.359 1 78.44 62 THR B O 1
ATOM 2079 N N . GLN B 1 63 ? 8.625 -6.57 -18.219 1 83.62 63 GLN B N 1
ATOM 2080 C CA . GLN B 1 63 ? 8.266 -7.73 -19.031 1 83.62 63 GLN B CA 1
ATOM 2081 C C . GLN B 1 63 ? 8.023 -8.953 -18.156 1 83.62 63 GLN B C 1
ATOM 2083 O O . GLN B 1 63 ? 8.57 -9.055 -17.062 1 83.62 63 GLN B O 1
ATOM 2088 N N . PRO B 1 64 ? 7.199 -9.828 -18.75 1 88.38 64 PRO B N 1
ATOM 2089 C CA . PRO B 1 64 ? 6.988 -11.055 -17.969 1 88.38 64 PRO B CA 1
ATOM 2090 C C . PRO B 1 64 ? 8.281 -11.836 -17.75 1 88.38 64 PRO B C 1
ATOM 2092 O O . PRO B 1 64 ? 9.125 -11.914 -18.641 1 88.38 64 PRO B O 1
ATOM 2095 N N . VAL B 1 65 ? 8.438 -12.336 -16.547 1 87.44 65 VAL B N 1
ATOM 2096 C CA . VAL B 1 65 ? 9.594 -13.148 -16.188 1 87.44 65 VAL B CA 1
ATOM 2097 C C . VAL B 1 65 ? 9.117 -14.508 -15.672 1 87.44 65 VAL B C 1
ATOM 2099 O O . VAL B 1 65 ? 8.203 -14.578 -14.844 1 87.44 65 VAL B O 1
ATOM 2102 N N . ALA B 1 66 ? 9.766 -15.562 -16.141 1 88.88 66 ALA B N 1
ATOM 2103 C CA . ALA B 1 66 ? 9.383 -16.922 -15.758 1 88.88 66 ALA B CA 1
ATOM 2104 C C . ALA B 1 66 ? 10.328 -17.469 -14.695 1 88.88 66 ALA B C 1
ATOM 2106 O O . ALA B 1 66 ? 11.539 -17.266 -14.766 1 88.88 66 ALA B O 1
ATOM 2107 N N . TYR B 1 67 ? 9.734 -18.125 -13.742 1 88.5 67 TYR B N 1
ATOM 2108 C CA . TYR B 1 67 ? 10.477 -18.828 -12.703 1 88.5 67 TYR B CA 1
ATOM 2109 C C . TYR B 1 67 ? 10.07 -20.297 -12.641 1 88.5 67 TYR B C 1
ATOM 2111 O O . TYR B 1 67 ? 8.883 -20.625 -12.742 1 88.5 67 TYR B O 1
ATOM 2119 N N . SER B 1 68 ? 11.031 -21.125 -12.5 1 85.75 68 SER B N 1
ATOM 2120 C CA . SER B 1 68 ? 10.742 -22.531 -12.281 1 85.75 68 SER B CA 1
ATOM 2121 C C . SER B 1 68 ? 10.289 -22.797 -10.852 1 85.75 68 SER B C 1
ATOM 2123 O O . SER B 1 68 ? 10.586 -22 -9.945 1 85.75 68 SER B O 1
ATOM 2125 N N . PHE B 1 69 ? 9.5 -23.781 -10.758 1 83.06 69 PHE B N 1
ATOM 2126 C CA . PHE B 1 69 ? 9.07 -24.266 -9.453 1 83.06 69 PHE B CA 1
ATOM 2127 C C . PHE B 1 69 ? 9.742 -25.578 -9.109 1 83.06 69 PHE B C 1
ATOM 2129 O O . PHE B 1 69 ? 9.305 -26.641 -9.57 1 83.06 69 PHE B O 1
ATOM 2136 N N . PRO B 1 70 ? 10.711 -25.578 -8.266 1 77.38 70 PRO B N 1
ATOM 2137 C CA . PRO B 1 70 ? 11.5 -26.781 -8.055 1 77.38 70 PRO B CA 1
ATOM 2138 C C . PRO B 1 70 ? 10.672 -27.938 -7.496 1 77.38 70 PRO B C 1
ATOM 2140 O O . PRO B 1 70 ? 10.82 -29.078 -7.938 1 77.38 70 PRO B O 1
ATOM 2143 N N . LYS B 1 71 ? 9.828 -27.719 -6.605 1 80.25 71 LYS B N 1
ATOM 2144 C CA . LYS B 1 71 ? 9.023 -28.766 -5.977 1 80.25 71 LYS B CA 1
ATOM 2145 C C . LYS B 1 71 ? 7.969 -29.297 -6.941 1 80.25 71 LYS B C 1
ATOM 2147 O O . LYS B 1 71 ? 7.531 -30.453 -6.812 1 80.25 71 LYS B O 1
ATOM 2152 N N . TYR B 1 72 ? 7.676 -2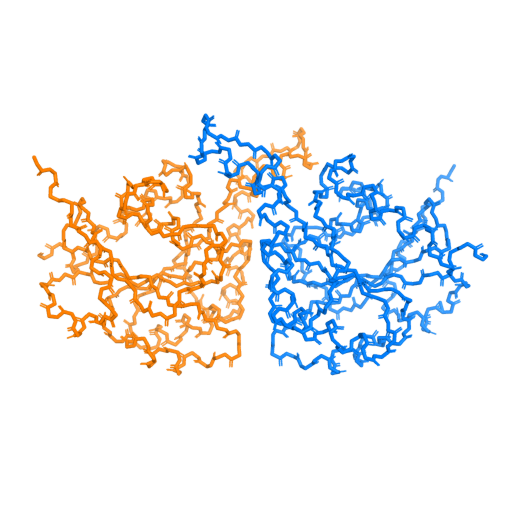8.453 -7.887 1 82.62 72 TYR B N 1
ATOM 2153 C CA . TYR B 1 72 ? 6.668 -28.828 -8.867 1 82.62 72 TYR B CA 1
ATOM 2154 C C . TYR B 1 72 ? 7.125 -28.469 -10.281 1 82.62 72 TYR B C 1
ATOM 2156 O O . TYR B 1 72 ? 6.723 -27.438 -10.82 1 82.62 72 TYR B O 1
ATOM 2164 N N . PRO B 1 73 ? 7.781 -29.359 -10.891 1 80.19 73 PRO B N 1
ATOM 2165 C CA . PRO B 1 73 ? 8.422 -29.062 -12.172 1 80.19 73 PRO B CA 1
ATOM 2166 C C . PRO B 1 73 ? 7.414 -28.766 -13.281 1 80.19 73 PRO B C 1
ATOM 2168 O O . PRO B 1 73 ? 7.77 -28.156 -14.297 1 80.19 73 PRO B O 1
ATOM 2171 N N . ASN B 1 74 ? 6.227 -29.172 -13.078 1 85.31 74 ASN B N 1
ATOM 2172 C CA . ASN B 1 74 ? 5.207 -28.953 -14.094 1 85.31 74 ASN B CA 1
ATOM 2173 C C . ASN B 1 74 ? 4.527 -27.594 -13.914 1 85.31 74 ASN B C 1
ATOM 2175 O O . ASN B 1 74 ? 3.59 -27.266 -14.641 1 85.31 74 ASN B O 1
ATOM 2179 N N . ILE B 1 75 ? 5.027 -26.875 -12.984 1 88.69 75 ILE B N 1
ATOM 2180 C CA . ILE B 1 75 ? 4.473 -25.547 -12.742 1 88.69 75 ILE B CA 1
ATOM 2181 C C . ILE B 1 75 ? 5.527 -24.484 -13.031 1 88.69 75 ILE B C 1
ATOM 2183 O O . ILE B 1 75 ? 6.668 -24.594 -12.57 1 88.69 75 ILE B O 1
ATOM 2187 N N . ARG B 1 76 ? 5.148 -23.594 -13.859 1 90.94 76 ARG B N 1
ATOM 2188 C CA . ARG B 1 76 ? 5.945 -22.391 -14.086 1 90.94 76 ARG B CA 1
ATOM 2189 C C . ARG B 1 76 ? 5.234 -21.156 -13.547 1 90.94 76 ARG B C 1
ATOM 2191 O O . ARG B 1 76 ? 4.035 -20.984 -13.758 1 90.94 76 ARG B O 1
ATOM 2198 N N . ILE B 1 77 ? 6.016 -20.328 -12.852 1 93.06 77 ILE B N 1
ATOM 2199 C CA . ILE B 1 77 ? 5.453 -19.109 -12.289 1 93.06 77 ILE B CA 1
ATOM 2200 C C . ILE B 1 77 ? 5.945 -17.891 -13.078 1 93.06 77 ILE B C 1
ATOM 2202 O O . ILE B 1 77 ? 7.148 -17.75 -13.305 1 93.06 77 ILE B O 1
ATOM 2206 N N . TRP B 1 78 ? 4.996 -17.109 -13.484 1 92.38 78 TRP B N 1
ATOM 2207 C CA . TRP B 1 78 ? 5.305 -15.93 -14.273 1 92.38 78 TRP B CA 1
ATOM 2208 C C . TRP B 1 78 ? 5.031 -14.656 -13.477 1 92.38 78 TRP B C 1
ATOM 2210 O O . TRP B 1 78 ? 3.912 -14.438 -13.008 1 92.38 78 TRP B O 1
ATOM 2220 N N . GLU B 1 79 ? 6.066 -13.836 -13.312 1 92.5 79 GLU B N 1
ATOM 2221 C CA . GLU B 1 79 ? 5.883 -12.484 -12.789 1 92.5 79 GLU B CA 1
ATOM 2222 C C . GLU B 1 79 ? 5.539 -11.508 -13.906 1 92.5 79 GLU B C 1
ATOM 2224 O O . GLU B 1 79 ? 6.344 -11.273 -14.805 1 92.5 79 GLU B O 1
ATOM 2229 N N . LEU B 1 80 ? 4.375 -10.961 -13.797 1 92.25 80 LEU B N 1
ATOM 2230 C CA . LEU B 1 80 ? 3.926 -10.031 -14.828 1 92.25 80 LEU B CA 1
ATOM 2231 C C . LEU B 1 80 ? 4.191 -8.586 -14.398 1 92.25 80 LEU B C 1
ATOM 2233 O O . LEU B 1 80 ? 4.27 -8.297 -13.211 1 92.25 80 LEU B O 1
ATOM 2237 N N . PRO B 1 81 ? 4.332 -7.738 -15.383 1 88.81 81 PRO B N 1
ATOM 2238 C CA . PRO B 1 81 ? 4.535 -6.324 -15.062 1 88.81 81 PRO B CA 1
ATOM 2239 C C . PRO B 1 81 ? 3.361 -5.715 -14.297 1 88.81 81 PRO B C 1
ATOM 2241 O O . PRO B 1 81 ? 2.238 -6.223 -14.375 1 88.81 81 PRO B O 1
ATOM 2244 N N . GLU B 1 82 ? 3.723 -4.633 -13.617 1 84 82 GLU B N 1
ATOM 2245 C CA . GLU B 1 82 ? 2.689 -3.92 -12.875 1 84 82 GLU B CA 1
ATOM 2246 C C . GLU B 1 82 ? 1.665 -3.293 -13.812 1 84 82 GLU B C 1
ATOM 2248 O O . GLU B 1 82 ? 1.992 -2.941 -14.953 1 84 82 GLU B O 1
ATOM 2253 N N . THR B 1 83 ? 0.45 -3.297 -13.266 1 75.31 83 THR B N 1
ATOM 2254 C CA . THR B 1 83 ? -0.594 -2.6 -14.008 1 75.31 83 THR B CA 1
ATOM 2255 C C . THR B 1 83 ? -0.776 -1.18 -13.484 1 75.31 83 THR B C 1
ATOM 2257 O O . THR B 1 83 ? -0.398 -0.878 -12.352 1 75.31 83 THR B O 1
ATOM 2260 N N . SER B 1 84 ? -1.076 -0.265 -14.391 1 70.5 84 SER B N 1
ATOM 2261 C CA . SER B 1 84 ? -1.459 1.088 -14 1 70.5 84 SER B CA 1
ATOM 2262 C C . SER B 1 84 ? -2.975 1.257 -14 1 70.5 84 SER B C 1
ATOM 2264 O O . SER B 1 84 ? -3.67 0.652 -14.82 1 70.5 84 SER B O 1
ATOM 2266 N N . PRO B 1 85 ? -3.398 2.027 -13.039 1 71.5 85 PRO B N 1
ATOM 2267 C CA . PRO B 1 85 ? -4.844 2.273 -13.016 1 71.5 85 PRO B CA 1
ATOM 2268 C C . PRO B 1 85 ? -5.352 2.893 -14.312 1 71.5 85 PRO B C 1
ATOM 2270 O O . PRO B 1 85 ? -6.547 2.809 -14.617 1 71.5 85 PRO B O 1
ATOM 2273 N N . ASN B 1 86 ? -4.465 3.418 -14.984 1 72.5 86 ASN B N 1
ATOM 2274 C CA . ASN B 1 86 ? -4.875 4.109 -16.203 1 72.5 86 ASN B CA 1
ATOM 2275 C C . ASN B 1 86 ? -4.902 3.168 -17.406 1 72.5 86 ASN B C 1
ATOM 2277 O O . ASN B 1 86 ? -5.344 3.551 -18.484 1 72.5 86 ASN B O 1
ATOM 2281 N N . ARG B 1 87 ? -4.543 1.899 -17.172 1 76.81 87 ARG B N 1
ATOM 2282 C CA . ARG B 1 87 ? -4.469 0.959 -18.297 1 76.81 87 ARG B CA 1
ATOM 2283 C C . ARG B 1 87 ? -5.727 0.101 -18.375 1 76.81 87 ARG B C 1
ATOM 2285 O O . ARG B 1 87 ? -6.168 -0.456 -17.359 1 76.81 87 ARG B O 1
ATOM 2292 N N . GLN B 1 88 ? -6.223 0.047 -19.562 1 85.25 88 GLN B N 1
ATOM 2293 C CA . GLN B 1 88 ? -7.367 -0.835 -19.781 1 85.25 88 GLN B CA 1
ATOM 2294 C C . GLN B 1 88 ? -6.973 -2.297 -19.594 1 85.25 88 GLN B C 1
ATOM 2296 O O . GLN B 1 88 ? -5.953 -2.744 -20.125 1 85.25 88 GLN B O 1
ATOM 2301 N N . PRO B 1 89 ? -7.828 -3.02 -18.938 1 88.75 89 PRO B N 1
ATOM 2302 C CA . PRO B 1 89 ? -7.508 -4.422 -18.672 1 88.75 89 PRO B CA 1
ATOM 2303 C C . PRO B 1 89 ? -7.234 -5.219 -19.938 1 88.75 89 PRO B C 1
ATOM 2305 O O . PRO B 1 89 ? -6.301 -6.023 -19.984 1 88.75 89 PRO B O 1
ATOM 2308 N N . GLU B 1 90 ? -7.98 -4.918 -20.984 1 88.44 90 GLU B N 1
ATOM 2309 C CA . GLU B 1 90 ? -7.832 -5.672 -22.219 1 88.44 90 GLU B CA 1
ATOM 2310 C C . GLU B 1 90 ? -6.484 -5.391 -22.891 1 88.44 90 GLU B C 1
ATOM 2312 O O . GLU B 1 90 ? -5.855 -6.297 -23.422 1 88.44 90 GLU B O 1
ATOM 2317 N N . GLN B 1 91 ? -6.145 -4.184 -22.844 1 88 91 GLN B N 1
ATOM 2318 C CA . GLN B 1 91 ? -4.859 -3.801 -23.406 1 88 91 GLN B CA 1
ATOM 2319 C C . GLN B 1 91 ? -3.703 -4.426 -22.641 1 88 91 GLN B C 1
ATOM 2321 O O . GLN B 1 91 ? -2.721 -4.875 -23.219 1 88 91 GLN B O 1
ATOM 2326 N N . TYR B 1 92 ? -3.881 -4.422 -21.406 1 88.19 92 TYR B N 1
ATOM 2327 C CA . TYR B 1 92 ? -2.869 -5.035 -20.547 1 88.19 92 TYR B CA 1
ATOM 2328 C C . TYR B 1 92 ? -2.742 -6.527 -20.844 1 88.19 92 TYR B C 1
ATOM 2330 O O . TYR B 1 92 ? -1.632 -7.043 -20.984 1 88.19 92 TYR B O 1
ATOM 2338 N N . LEU B 1 93 ? -3.834 -7.176 -20.953 1 89.44 93 LEU B N 1
ATOM 2339 C CA . LEU B 1 93 ? -3.854 -8.617 -21.188 1 89.44 93 LEU B CA 1
ATOM 2340 C C . LEU B 1 93 ? -3.262 -8.953 -22.547 1 89.44 93 LEU B C 1
ATOM 2342 O O . LEU B 1 93 ? -2.604 -9.984 -22.703 1 89.44 93 LEU B O 1
ATOM 2346 N N . LYS B 1 94 ? -3.5 -8.102 -23.438 1 88.06 94 LYS B N 1
ATOM 2347 C CA . LYS B 1 94 ? -2.9 -8.289 -24.766 1 88.06 94 LYS B CA 1
ATOM 2348 C C . LYS B 1 94 ? -1.383 -8.148 -24.703 1 88.06 94 LYS B C 1
ATOM 2350 O O . LYS B 1 94 ? -0.654 -8.93 -25.312 1 88.06 94 LYS B O 1
ATOM 2355 N N . GLN B 1 95 ? -0.956 -7.266 -23.969 1 85.88 95 GLN B N 1
ATOM 2356 C CA . GLN B 1 95 ? 0.469 -6.98 -23.844 1 85.88 95 GLN B CA 1
ATOM 2357 C C . GLN B 1 95 ? 1.216 -8.164 -23.234 1 85.88 95 GLN B C 1
ATOM 2359 O O . GLN B 1 95 ? 2.344 -8.461 -23.625 1 85.88 95 GLN B O 1
ATOM 2364 N N . VAL B 1 96 ? 0.576 -8.836 -22.344 1 87.25 96 VAL B N 1
ATOM 2365 C CA . VAL B 1 96 ? 1.273 -9.898 -21.625 1 87.25 96 VAL B CA 1
ATOM 2366 C C . VAL B 1 96 ? 0.853 -11.258 -22.188 1 87.25 96 VAL B C 1
ATOM 2368 O O . VAL B 1 96 ? 1.177 -12.297 -21.609 1 87.25 96 VAL B O 1
ATOM 2371 N N . ASN B 1 97 ? 0.115 -11.297 -23.203 1 87.81 97 ASN B N 1
ATOM 2372 C CA . ASN B 1 97 ? -0.42 -12.523 -23.781 1 87.81 97 ASN B CA 1
ATOM 2373 C C . ASN B 1 97 ? -1.205 -13.336 -22.766 1 87.81 97 ASN B C 1
ATOM 2375 O O . ASN B 1 97 ? -0.926 -14.516 -22.547 1 87.81 97 ASN B O 1
ATOM 2379 N N . GLY B 1 98 ? -2.215 -12.766 -22.25 1 88.44 98 GLY B N 1
ATOM 2380 C CA . GLY B 1 98 ? -3.006 -13.305 -21.156 1 88.44 98 GLY B CA 1
ATOM 2381 C C . GLY B 1 98 ? -3.547 -14.695 -21.453 1 88.44 98 GLY B C 1
ATOM 2382 O O . GLY B 1 98 ? -3.77 -15.477 -20.531 1 88.44 98 GLY B O 1
ATOM 2383 N N . LYS B 1 99 ? -3.682 -15.031 -22.641 1 87.62 99 LYS B N 1
ATOM 2384 C CA . LYS B 1 99 ? -4.25 -16.312 -23.031 1 87.62 99 LYS B CA 1
ATOM 2385 C C . LYS B 1 99 ? -3.283 -17.453 -22.734 1 87.62 99 LYS B C 1
ATOM 2387 O O . LYS B 1 99 ? 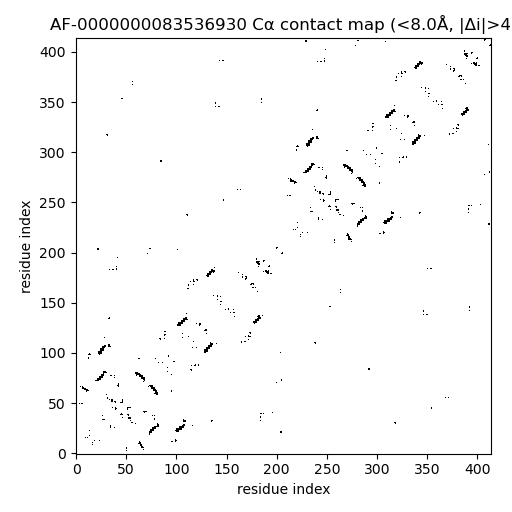-3.684 -18.625 -22.672 1 87.62 99 LYS B O 1
ATOM 2392 N N . ASP B 1 100 ? -2.07 -17.125 -22.484 1 88.31 100 ASP B N 1
ATOM 2393 C CA . ASP B 1 100 ? -1.026 -18.141 -22.375 1 88.31 100 ASP B CA 1
ATOM 2394 C C . ASP B 1 100 ? -1.001 -18.766 -20.984 1 88.31 100 ASP B C 1
ATOM 2396 O O . ASP B 1 100 ? -0.385 -19.812 -20.781 1 88.31 100 ASP B O 1
ATOM 2400 N N . TYR B 1 101 ? -1.711 -18.203 -20.094 1 91.62 101 TYR B N 1
ATOM 2401 C CA . TYR B 1 101 ? -1.577 -18.641 -18.703 1 91.62 101 TYR B CA 1
ATOM 2402 C C . TYR B 1 101 ? -2.785 -19.469 -18.266 1 91.62 101 TYR B C 1
ATOM 2404 O O . TYR B 1 101 ? -3.893 -19.266 -18.766 1 91.62 101 TYR B O 1
ATOM 2412 N N . GLY B 1 102 ? -2.494 -20.375 -17.359 1 88.44 102 GLY B N 1
ATOM 2413 C CA . GLY B 1 102 ? -3.561 -21.234 -16.859 1 88.44 102 GLY B CA 1
ATOM 2414 C C . GLY B 1 102 ? -4.305 -20.625 -15.68 1 88.44 102 GLY B C 1
ATOM 2415 O O . GLY B 1 102 ? -5.531 -20.719 -15.602 1 88.44 102 GLY B O 1
ATOM 2416 N N . ILE B 1 103 ? -3.588 -20.062 -14.773 1 93.69 103 ILE B N 1
ATOM 2417 C CA . ILE B 1 103 ? -4.148 -19.453 -13.57 1 93.69 103 ILE B CA 1
ATOM 2418 C C . ILE B 1 103 ? -3.52 -18.078 -13.344 1 93.69 103 ILE B C 1
ATOM 2420 O O . ILE B 1 103 ? -2.355 -17.859 -13.688 1 93.69 103 ILE B O 1
ATOM 2424 N N . PHE B 1 104 ? -4.395 -17.219 -12.852 1 96.19 104 PHE B N 1
ATOM 2425 C CA . PHE B 1 104 ? -3.91 -15.883 -12.516 1 96.19 104 PHE B CA 1
ATOM 2426 C C . PHE B 1 104 ? -4.016 -15.625 -11.016 1 96.19 104 PHE B C 1
ATOM 2428 O O . PHE B 1 104 ? -5.027 -15.961 -10.391 1 96.19 104 PHE B O 1
ATOM 2435 N N . ILE B 1 105 ? -2.969 -15.07 -10.484 1 97.44 105 ILE B N 1
ATOM 2436 C CA . ILE B 1 105 ? -2.979 -14.586 -9.109 1 97.44 105 ILE B CA 1
ATOM 2437 C C . ILE B 1 105 ? -2.877 -13.062 -9.102 1 97.44 105 ILE B C 1
ATOM 2439 O O . ILE B 1 105 ? -1.944 -12.492 -9.672 1 97.44 105 ILE B O 1
ATOM 2443 N N . ILE B 1 106 ? -3.838 -12.445 -8.523 1 96.69 106 ILE B N 1
ATOM 2444 C CA . ILE B 1 106 ? -3.791 -11.008 -8.289 1 96.69 106 ILE B CA 1
ATOM 2445 C C . ILE B 1 106 ? -3.373 -10.727 -6.852 1 96.69 106 ILE B C 1
ATOM 2447 O O . ILE B 1 106 ? -4.066 -11.117 -5.91 1 96.69 106 ILE B O 1
ATOM 2451 N N . VAL B 1 107 ? -2.283 -9.977 -6.715 1 96.69 107 VAL B N 1
ATOM 2452 C CA . VAL B 1 107 ? -1.702 -9.727 -5.398 1 96.69 107 VAL B CA 1
ATOM 2453 C C . VAL B 1 107 ? -1.959 -8.281 -4.988 1 96.69 107 VAL B C 1
ATOM 2455 O O . VAL B 1 107 ? -1.796 -7.359 -5.793 1 96.69 107 VAL B O 1
ATOM 2458 N N . ALA B 1 108 ? -2.42 -8.07 -3.805 1 95.25 108 ALA B N 1
ATOM 2459 C CA . ALA B 1 108 ? -2.543 -6.742 -3.213 1 95.25 108 ALA B CA 1
ATOM 2460 C C . ALA B 1 108 ? -2.043 -6.738 -1.771 1 95.25 108 ALA B C 1
ATOM 2462 O O . ALA B 1 108 ? -2.119 -7.754 -1.077 1 95.25 108 ALA B O 1
ATOM 2463 N N . SER B 1 109 ? -1.46 -5.578 -1.472 1 93.44 109 SER B N 1
ATOM 2464 C CA . SER B 1 109 ? -1.179 -5.305 -0.066 1 93.44 109 SER B CA 1
ATOM 2465 C C . SER B 1 109 ? -2.121 -4.242 0.49 1 93.44 109 SER B C 1
ATOM 2467 O O . SER B 1 109 ? -2.596 -3.377 -0.249 1 93.44 109 SER B O 1
ATOM 2469 N N . GLU B 1 110 ? -2.533 -4.262 1.67 1 91.38 110 GLU B N 1
ATOM 2470 C CA . GLU B 1 110 ? -3.412 -3.309 2.338 1 91.38 110 GLU B CA 1
ATOM 2471 C C . GLU B 1 110 ? -4.863 -3.5 1.906 1 91.38 110 GLU B C 1
ATOM 2473 O O . GLU B 1 110 ? -5.645 -4.148 2.604 1 91.38 110 GLU B O 1
ATOM 2478 N N . ILE B 1 111 ? -5.152 -3.012 0.548 1 89.56 111 ILE B N 1
ATOM 2479 C CA . ILE B 1 111 ? -6.512 -3.164 0.042 1 89.56 111 ILE B CA 1
ATOM 2480 C C . ILE B 1 111 ? -6.477 -3.494 -1.448 1 89.56 111 ILE B C 1
ATOM 2482 O O . ILE B 1 111 ? -5.516 -3.15 -2.143 1 89.56 111 ILE B O 1
ATOM 2486 N N . PHE B 1 112 ? -7.543 -4.199 -1.89 1 92.31 112 PHE B N 1
ATOM 2487 C CA . PHE B 1 112 ? -7.758 -4.32 -3.326 1 92.31 112 PHE B CA 1
ATOM 2488 C C . PHE B 1 112 ? -8.336 -3.033 -3.9 1 92.31 112 PHE B C 1
ATOM 2490 O O . PHE B 1 112 ? -9.102 -2.338 -3.23 1 92.31 112 PHE B O 1
ATOM 2497 N N . LYS B 1 113 ? -7.945 -2.785 -5.109 1 87.88 113 LYS B N 1
ATOM 2498 C CA . LYS B 1 113 ? -8.375 -1.569 -5.793 1 87.88 113 LYS B CA 1
ATOM 2499 C C . LYS B 1 113 ? -9.25 -1.897 -7 1 87.88 113 LYS B C 1
ATOM 2501 O O . LYS B 1 113 ? -9.359 -3.061 -7.395 1 87.88 113 LYS B O 1
ATOM 2506 N N . ASP B 1 114 ? -9.789 -0.865 -7.59 1 86.25 114 ASP B N 1
ATOM 2507 C CA . ASP B 1 114 ? -10.719 -1.043 -8.703 1 86.25 114 ASP B CA 1
ATOM 2508 C C . ASP B 1 114 ? -10.047 -1.753 -9.875 1 86.25 114 ASP B C 1
ATOM 2510 O O . ASP B 1 114 ? -10.648 -2.609 -10.523 1 86.25 114 ASP B O 1
ATOM 2514 N N . HIS B 1 115 ? -8.844 -1.402 -10.109 1 87.94 115 HIS B N 1
ATOM 2515 C CA . HIS B 1 115 ? -8.172 -1.979 -11.273 1 87.94 115 HIS B CA 1
ATOM 2516 C C . HIS B 1 115 ? -7.934 -3.475 -11.078 1 87.94 115 HIS B C 1
ATOM 2518 O O . HIS B 1 115 ? -7.871 -4.227 -12.055 1 87.94 115 HIS B O 1
ATOM 2524 N N . HIS B 1 116 ? -7.828 -3.936 -9.836 1 91.06 116 HIS B N 1
ATOM 2525 C CA . HIS B 1 116 ? -7.742 -5.367 -9.578 1 91.06 116 HIS B CA 1
ATOM 2526 C C . HIS B 1 116 ? -9.039 -6.074 -9.969 1 91.06 116 HIS B C 1
ATOM 2528 O O . HIS B 1 116 ? -9.008 -7.125 -10.617 1 91.06 116 HIS B O 1
ATOM 2534 N N . GLY B 1 117 ? -10.109 -5.418 -9.57 1 90.94 117 GLY B N 1
ATOM 2535 C CA . GLY B 1 117 ? -11.414 -5.969 -9.906 1 90.94 117 GLY B CA 1
ATOM 2536 C C . GLY B 1 117 ? -11.695 -5.996 -11.398 1 90.94 117 GLY B C 1
ATOM 2537 O O . GLY B 1 117 ? -12.195 -6.988 -11.922 1 90.94 117 GLY B O 1
ATOM 2538 N N . HIS B 1 118 ? -11.344 -4.957 -12.031 1 89.81 118 HIS B N 1
ATOM 2539 C CA . HIS B 1 118 ? -11.555 -4.867 -13.477 1 89.81 118 HIS B CA 1
ATOM 2540 C C . HIS B 1 118 ? -10.75 -5.93 -14.211 1 89.81 118 HIS B C 1
ATOM 2542 O O . HIS B 1 118 ? -11.25 -6.559 -15.148 1 89.81 118 HIS B O 1
ATOM 2548 N N . LEU B 1 119 ? -9.594 -6.035 -13.805 1 91.88 119 LEU B N 1
ATOM 2549 C CA . LEU B 1 119 ? -8.742 -7.047 -14.422 1 91.88 119 LEU B CA 1
ATOM 2550 C C . LEU B 1 119 ? -9.289 -8.445 -14.172 1 91.88 119 LEU B C 1
ATOM 2552 O O . LEU B 1 119 ? -9.328 -9.273 -15.078 1 91.88 119 LEU B O 1
ATOM 2556 N N . ALA B 1 120 ? -9.695 -8.688 -12.977 1 94.19 120 ALA B N 1
ATOM 2557 C CA . ALA B 1 120 ? -10.258 -9.984 -12.609 1 94.19 120 ALA B CA 1
ATOM 2558 C C . ALA B 1 120 ? -11.492 -10.305 -13.453 1 94.19 120 ALA B C 1
ATOM 2560 O O . ALA B 1 120 ? -11.641 -11.422 -13.945 1 94.19 120 ALA B O 1
ATOM 2561 N N . LYS B 1 121 ? -12.242 -9.328 -13.609 1 92.19 121 LYS B N 1
ATOM 2562 C CA . LYS B 1 121 ? -13.453 -9.5 -14.406 1 92.19 121 LYS B CA 1
ATOM 2563 C C . LYS B 1 121 ? -13.117 -9.852 -15.852 1 92.19 121 LYS B C 1
ATOM 2565 O O . LYS B 1 121 ? -13.727 -10.758 -16.422 1 92.19 121 LYS B O 1
ATOM 2570 N N . ALA B 1 122 ? -12.242 -9.148 -16.391 1 91.69 122 ALA B N 1
ATOM 2571 C CA . ALA B 1 122 ? -11.805 -9.414 -17.766 1 91.69 122 ALA B CA 1
ATOM 2572 C C . ALA B 1 122 ? -11.273 -10.836 -17.906 1 91.69 122 ALA B C 1
ATOM 2574 O O . ALA B 1 122 ? -11.578 -11.523 -18.875 1 91.69 122 ALA B O 1
ATOM 2575 N N . LEU B 1 123 ? -10.523 -11.266 -16.969 1 93.75 123 LEU B N 1
ATOM 2576 C CA . LEU B 1 123 ? -9.945 -12.602 -16.984 1 93.75 123 LEU B CA 1
ATOM 2577 C C . LEU B 1 123 ? -11.023 -13.664 -16.844 1 93.75 123 LEU B C 1
ATOM 2579 O O . LEU B 1 123 ? -11.023 -14.664 -17.578 1 93.75 123 LEU B O 1
ATOM 2583 N N . GLN B 1 124 ? -11.898 -13.438 -15.945 1 92.5 124 GLN B N 1
ATOM 2584 C CA . GLN B 1 124 ? -12.984 -14.383 -15.727 1 92.5 124 GLN B CA 1
ATOM 2585 C C . GLN B 1 124 ? -13.875 -14.492 -16.953 1 92.5 124 GLN B C 1
ATOM 2587 O O . GLN B 1 124 ? -14.312 -15.586 -17.312 1 92.5 124 GLN B O 1
ATOM 2592 N N . ASN B 1 125 ? -14.094 -13.375 -17.562 1 90.5 125 ASN B N 1
ATOM 2593 C CA . ASN B 1 125 ? -14.867 -13.367 -18.797 1 90.5 125 ASN B CA 1
ATOM 2594 C C . ASN B 1 125 ? -14.172 -14.164 -19.906 1 90.5 125 ASN B C 1
ATOM 2596 O O . ASN B 1 125 ? -14.836 -14.727 -20.766 1 90.5 125 ASN B O 1
ATOM 2600 N N . ALA B 1 126 ? -12.938 -14.234 -19.812 1 90.94 126 ALA B N 1
ATOM 2601 C CA . ALA B 1 126 ? -12.156 -14.992 -20.781 1 90.94 126 ALA B CA 1
ATOM 2602 C C . ALA B 1 126 ? -12.031 -16.453 -20.375 1 90.94 126 ALA B C 1
ATOM 2604 O O . ALA B 1 126 ? -11.281 -17.219 -20.969 1 90.94 126 ALA B O 1
ATOM 2605 N N . GLY B 1 127 ? -12.602 -16.844 -19.266 1 90.25 127 GLY B N 1
ATOM 2606 C CA . GLY B 1 127 ? -12.617 -18.219 -18.812 1 90.25 127 GLY B CA 1
ATOM 2607 C C . GLY B 1 127 ? -11.398 -18.594 -17.984 1 90.25 127 GLY B C 1
ATOM 2608 O O . GLY B 1 127 ? -11.102 -19.781 -17.797 1 90.25 127 GLY B O 1
ATOM 2609 N N . LYS B 1 128 ? -10.727 -17.578 -17.547 1 92.69 128 LYS B N 1
ATOM 2610 C CA . LYS B 1 128 ? -9.516 -17.844 -16.781 1 92.69 128 LYS B CA 1
ATOM 2611 C C . LYS B 1 128 ? -9.812 -17.938 -15.281 1 92.69 128 LYS B C 1
ATOM 2613 O O . LYS B 1 128 ? -10.695 -17.25 -14.781 1 92.69 128 LYS B O 1
ATOM 2618 N N . GLU B 1 129 ? -9.086 -18.812 -14.617 1 94.31 129 GLU B N 1
ATOM 2619 C CA . GLU B 1 129 ? -9.164 -18.891 -13.164 1 94.31 129 GLU B CA 1
ATOM 2620 C C . GLU B 1 129 ? -8.352 -17.766 -12.516 1 94.31 129 GLU B C 1
ATOM 2622 O O . GLU B 1 129 ? -7.203 -17.516 -12.891 1 94.31 129 GLU B O 1
ATOM 2627 N N . VAL B 1 130 ? -9.031 -17.125 -11.5 1 96.44 130 VAL B N 1
ATOM 2628 C CA . VAL B 1 130 ? -8.375 -16.016 -10.828 1 96.44 130 VAL B CA 1
ATOM 2629 C C . VAL B 1 130 ? -8.359 -16.25 -9.32 1 96.44 130 VAL B C 1
ATOM 2631 O O . VAL B 1 130 ? -9.398 -16.547 -8.719 1 96.44 130 VAL B O 1
ATOM 2634 N N . LEU B 1 131 ? -7.203 -16.203 -8.734 1 97.69 131 LEU B N 1
ATOM 2635 C CA . LEU B 1 131 ? -7.016 -16.234 -7.289 1 97.69 131 LEU B CA 1
ATOM 2636 C C . LEU B 1 131 ? -6.59 -14.867 -6.766 1 97.69 131 LEU B C 1
ATOM 2638 O O . LEU B 1 131 ? -5.785 -14.18 -7.395 1 97.69 131 LEU B O 1
ATOM 2642 N N . PHE B 1 132 ? -7.18 -14.477 -5.637 1 98 132 PHE B N 1
ATOM 2643 C CA . PHE B 1 132 ? -6.82 -13.219 -4.992 1 98 132 PHE B CA 1
ATOM 2644 C C . PHE B 1 132 ? -5.957 -13.469 -3.762 1 98 132 PHE B C 1
ATOM 2646 O O . PHE B 1 132 ? -6.316 -14.273 -2.895 1 98 132 PHE B O 1
ATOM 2653 N N . VAL B 1 133 ? -4.84 -12.766 -3.732 1 98.31 133 VAL B N 1
ATOM 2654 C CA . VAL B 1 133 ? -3.924 -12.945 -2.611 1 98.31 133 VAL B CA 1
ATOM 2655 C C . VAL B 1 133 ? -3.68 -11.609 -1.92 1 98.31 133 VAL B C 1
ATOM 2657 O O . VAL B 1 133 ? -3.211 -10.656 -2.547 1 98.31 133 VAL B O 1
ATOM 2660 N N . ARG B 1 134 ? -4.059 -11.523 -0.723 1 97.69 134 ARG B N 1
ATOM 2661 C CA . ARG B 1 134 ? -3.719 -10.383 0.123 1 97.69 134 ARG B CA 1
ATOM 2662 C C . ARG B 1 134 ? -2.496 -10.68 0.983 1 97.69 134 ARG B C 1
ATOM 2664 O O . ARG B 1 134 ? -2.572 -11.477 1.925 1 97.69 134 ARG B O 1
ATOM 2671 N N . THR B 1 135 ? -1.401 -9.961 0.678 1 97.5 135 THR B N 1
ATOM 2672 C CA . THR B 1 135 ? -0.14 -10.242 1.354 1 97.5 135 THR B CA 1
ATOM 2673 C C . THR B 1 135 ? 0.042 -9.328 2.564 1 97.5 135 THR B C 1
ATOM 2675 O O . THR B 1 135 ? -0.797 -8.469 2.83 1 97.5 135 THR B O 1
ATOM 2678 N N . LYS B 1 136 ? 1.007 -9.562 3.404 1 96.56 136 LYS B N 1
ATOM 2679 C CA . LYS B 1 136 ? 1.551 -8.734 4.473 1 96.56 136 LYS B CA 1
ATOM 2680 C C . LYS B 1 136 ? 0.597 -8.672 5.664 1 96.56 136 LYS B C 1
ATOM 2682 O O . LYS B 1 136 ? 0.516 -7.656 6.352 1 96.56 136 LYS B O 1
ATOM 2687 N N . ILE B 1 137 ? -0.13 -9.703 5.84 1 97 137 ILE B N 1
ATOM 2688 C CA . ILE B 1 137 ? -1.024 -9.773 6.992 1 97 137 ILE B CA 1
ATOM 2689 C C . ILE B 1 137 ? -0.22 -9.625 8.281 1 97 137 ILE B C 1
ATOM 2691 O O . ILE B 1 137 ? -0.723 -9.102 9.273 1 97 137 ILE B O 1
ATOM 2695 N N . ASP B 1 138 ? 1.024 -10.07 8.289 1 95.62 138 ASP B N 1
ATOM 2696 C CA . ASP B 1 138 ? 1.901 -9.93 9.445 1 95.62 138 ASP B CA 1
ATOM 2697 C C . ASP B 1 138 ? 2.049 -8.461 9.844 1 95.62 138 ASP B C 1
ATOM 2699 O O . ASP B 1 138 ? 2.016 -8.133 11.031 1 95.62 138 ASP B O 1
ATOM 2703 N N . SER B 1 139 ? 2.191 -7.645 8.867 1 94.25 139 SER B N 1
ATOM 2704 C CA . SER B 1 139 ? 2.32 -6.211 9.117 1 94.25 139 SER B CA 1
ATOM 2705 C C . SER B 1 139 ? 1.029 -5.633 9.688 1 94.25 139 SER B C 1
ATOM 2707 O O . SER B 1 139 ? 1.063 -4.793 10.594 1 94.25 139 SER B O 1
ATOM 2709 N N . ASP B 1 140 ? -0.08 -6.004 9.141 1 93.69 140 ASP B N 1
ATOM 2710 C CA . ASP B 1 140 ? -1.377 -5.551 9.633 1 93.69 140 ASP B CA 1
ATOM 2711 C C . ASP B 1 140 ? -1.58 -5.957 11.094 1 93.69 140 ASP B C 1
ATOM 2713 O O . ASP B 1 140 ? -2.041 -5.156 11.906 1 93.69 140 ASP B O 1
ATOM 2717 N N . LEU B 1 141 ? -1.272 -7.176 11.344 1 94.31 141 LEU B N 1
ATOM 2718 C CA . LEU B 1 141 ? -1.459 -7.707 12.688 1 94.31 141 LEU B CA 1
ATOM 2719 C C . LEU B 1 141 ? -0.573 -6.973 13.688 1 94.31 141 LEU B C 1
ATOM 2721 O O . LEU B 1 141 ? -1.015 -6.645 14.797 1 94.31 141 LEU B O 1
ATOM 2725 N N . GLU B 1 142 ? 0.659 -6.695 13.312 1 92.81 142 GLU B N 1
ATOM 2726 C CA . GLU B 1 142 ? 1.56 -5.965 14.195 1 92.81 142 GLU B CA 1
ATOM 2727 C C . GLU B 1 142 ? 1.031 -4.562 14.484 1 92.81 142 GLU B C 1
ATOM 2729 O O . GLU B 1 142 ? 1.097 -4.094 15.625 1 92.81 142 GLU B O 1
ATOM 2734 N N . ALA B 1 143 ? 0.565 -3.896 13.508 1 90.25 143 ALA B N 1
ATOM 2735 C CA . ALA B 1 143 ? 0.006 -2.559 13.68 1 90.25 143 ALA B CA 1
ATOM 2736 C C . ALA B 1 143 ? -1.192 -2.584 14.625 1 90.25 143 ALA B C 1
ATOM 2738 O O . ALA B 1 143 ? -1.33 -1.712 15.484 1 90.25 143 ALA B O 1
ATOM 2739 N N . HIS B 1 144 ? -2.074 -3.561 14.438 1 90.56 144 HIS B N 1
ATOM 2740 C CA . HIS B 1 144 ? -3.248 -3.68 15.297 1 90.56 144 HIS B CA 1
ATOM 2741 C C . HIS B 1 144 ? -2.854 -4.027 16.734 1 90.56 144 HIS B C 1
ATOM 2743 O O . HIS B 1 144 ? -3.508 -3.592 17.672 1 90.56 144 HIS B O 1
ATOM 2749 N N . LYS B 1 145 ? -1.825 -4.832 16.828 1 91.5 145 LYS B N 1
ATOM 2750 C CA . LYS B 1 145 ? -1.325 -5.156 18.156 1 91.5 145 LYS B CA 1
ATOM 2751 C C . LYS B 1 145 ? -0.846 -3.904 18.891 1 91.5 145 LYS B C 1
ATOM 2753 O O . LYS B 1 145 ? -1.113 -3.732 20.078 1 91.5 145 LYS B O 1
ATOM 2758 N N . TRP B 1 146 ? -0.143 -3.096 18.156 1 86.12 146 TRP B N 1
ATOM 2759 C CA . TRP B 1 146 ? 0.341 -1.842 18.719 1 86.12 146 TRP B CA 1
ATOM 2760 C C . TRP B 1 146 ? -0.821 -0.944 19.125 1 86.12 146 TRP B C 1
ATOM 2762 O O . TRP B 1 146 ? -0.786 -0.315 20.188 1 86.12 146 TRP B O 1
ATOM 2772 N N . ARG B 1 147 ? -1.869 -0.875 18.391 1 82.44 147 ARG B N 1
ATOM 2773 C CA . ARG B 1 147 ? -2.988 0.04 18.594 1 82.44 147 ARG B CA 1
ATOM 2774 C C . ARG B 1 147 ? -3.902 -0.45 19.703 1 82.44 147 ARG B C 1
ATOM 2776 O O . ARG B 1 147 ? -4.352 0.341 20.531 1 82.44 147 ARG B O 1
ATOM 2783 N N . LEU B 1 148 ? -4.199 -1.689 19.672 1 84.31 148 LEU B N 1
ATOM 2784 C CA . LEU B 1 148 ? -5.242 -2.227 20.531 1 84.31 148 LEU B CA 1
ATOM 2785 C C . LEU B 1 148 ? -4.645 -2.768 21.828 1 84.31 148 LEU B C 1
ATOM 2787 O O . LEU B 1 148 ? -5.352 -2.932 22.828 1 84.31 148 LEU B O 1
ATOM 2791 N N . ARG B 1 149 ? -3.387 -3.088 21.859 1 85.75 149 ARG B N 1
ATOM 2792 C CA . ARG B 1 149 ? -2.662 -3.57 23.031 1 85.75 149 ARG B CA 1
ATOM 2793 C C . ARG B 1 149 ? -3.41 -4.715 23.703 1 85.75 149 ARG B C 1
ATOM 2795 O O . ARG B 1 149 ? -3.5 -5.816 23.156 1 85.75 149 ARG B O 1
ATOM 2802 N N . SER B 1 150 ? -4.148 -4.535 24.734 1 85.88 150 SER B N 1
ATOM 2803 C CA . SER B 1 150 ? -4.801 -5.582 25.516 1 85.88 150 SER B CA 1
ATOM 2804 C C . SER B 1 150 ? -6.055 -6.094 24.812 1 85.88 150 SER B C 1
ATOM 2806 O O . SER B 1 150 ? -6.508 -7.207 25.078 1 85.88 150 SER B O 1
ATOM 2808 N N . LYS B 1 151 ? -6.637 -5.324 23.969 1 89.31 151 LYS B N 1
ATOM 2809 C CA . LYS B 1 151 ? -7.875 -5.699 23.281 1 89.31 151 LYS B CA 1
ATOM 2810 C C . LYS B 1 151 ? -7.586 -6.426 21.969 1 89.31 151 LYS B C 1
ATOM 2812 O O . LYS B 1 151 ? -8.508 -6.789 21.25 1 89.31 151 LYS B O 1
ATOM 2817 N N . TYR B 1 152 ? -6.293 -6.762 21.781 1 91.56 152 TYR B N 1
ATOM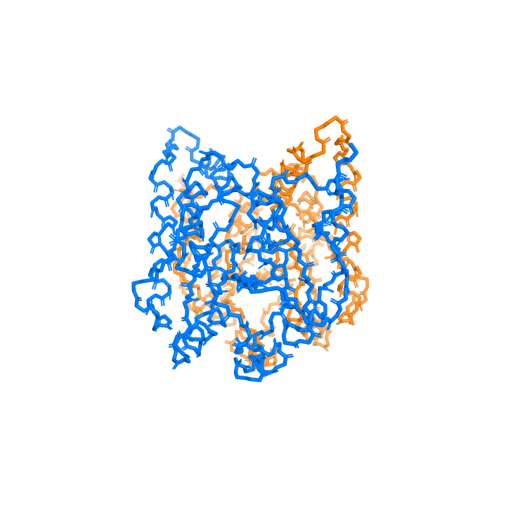 2818 C CA . TYR B 1 152 ? -5.871 -7.371 20.531 1 91.56 152 TYR B CA 1
ATOM 2819 C C . TYR B 1 152 ? -6.336 -8.82 20.438 1 91.56 152 TYR B C 1
ATOM 2821 O O . TYR B 1 152 ? -6.094 -9.609 21.359 1 91.56 152 TYR B O 1
ATOM 2829 N N . MET B 1 153 ? -7.039 -9.148 19.344 1 93.75 153 MET B N 1
ATOM 2830 C CA . MET B 1 153 ? -7.457 -10.508 19.016 1 93.75 153 MET B CA 1
ATOM 2831 C C . MET B 1 153 ? -7.105 -10.852 17.562 1 93.75 153 MET B C 1
ATOM 2833 O O . MET B 1 153 ? -7.793 -10.422 16.641 1 93.75 153 MET B O 1
ATOM 2837 N N . GLU B 1 154 ? -6.18 -11.742 17.422 1 95.06 154 GLU B N 1
ATOM 2838 C CA . GLU B 1 154 ? -5.625 -12.039 16.094 1 95.06 154 GLU B CA 1
ATOM 2839 C C . GLU B 1 154 ? -6.707 -12.531 15.141 1 95.06 154 GLU B C 1
ATOM 2841 O O . GLU B 1 154 ? -6.848 -12.008 14.031 1 95.06 154 GLU B O 1
ATOM 2846 N N . ASN B 1 155 ? -7.5 -13.531 15.586 1 95.19 155 ASN B N 1
ATOM 2847 C CA . ASN B 1 155 ? -8.5 -14.156 14.719 1 95.19 155 ASN B CA 1
ATOM 2848 C C . ASN B 1 155 ? -9.555 -13.148 14.281 1 95.19 155 ASN B C 1
ATOM 2850 O O . ASN B 1 155 ? -10.023 -13.195 13.141 1 95.19 155 ASN B O 1
ATOM 2854 N N . LYS B 1 156 ? -9.906 -12.297 15.125 1 94.75 156 LYS B N 1
ATOM 2855 C CA . LYS B 1 156 ? -10.898 -11.281 14.789 1 94.75 156 LYS B CA 1
ATOM 2856 C C . LYS B 1 156 ? -10.359 -10.32 13.727 1 94.75 156 LYS B C 1
ATOM 2858 O O . LYS B 1 156 ? -11.07 -9.977 12.781 1 94.75 156 LYS B O 1
ATOM 2863 N N . ILE B 1 157 ? -9.141 -9.922 13.891 1 94 157 ILE B N 1
ATOM 2864 C CA . ILE B 1 157 ? -8.523 -8.984 12.961 1 94 157 ILE B CA 1
ATOM 2865 C C . ILE B 1 157 ? -8.414 -9.625 11.578 1 94 157 ILE B C 1
ATOM 2867 O O . ILE B 1 157 ? -8.727 -8.992 10.57 1 94 157 ILE B O 1
ATOM 2871 N N . VAL B 1 158 ? -8 -10.836 11.547 1 96.62 158 VAL B N 1
ATOM 2872 C CA . VAL B 1 158 ? -7.859 -11.562 10.289 1 96.62 158 VAL B CA 1
ATOM 2873 C C . VAL B 1 158 ? -9.219 -11.664 9.594 1 96.62 158 VAL B C 1
ATOM 2875 O O . VAL B 1 158 ? -9.328 -11.445 8.391 1 96.62 158 VAL B O 1
ATOM 2878 N N . GLU B 1 159 ? -10.203 -11.945 10.344 1 96.38 159 GLU B N 1
ATOM 2879 C CA . GLU B 1 159 ? -11.547 -12.07 9.789 1 96.38 159 GLU B CA 1
ATOM 2880 C C . GLU B 1 159 ? -12.062 -10.719 9.281 1 96.38 159 GLU B C 1
ATOM 2882 O O . GLU B 1 159 ? -12.711 -10.656 8.242 1 96.38 159 GLU B O 1
ATOM 2887 N N . ASP B 1 160 ? -11.812 -9.688 10.047 1 93.69 160 ASP B N 1
ATOM 2888 C CA . ASP B 1 160 ? -12.203 -8.352 9.617 1 93.69 160 ASP B CA 1
ATOM 2889 C C . ASP B 1 160 ? -11.539 -7.984 8.289 1 93.69 160 ASP B C 1
ATOM 2891 O O . ASP B 1 160 ? -12.18 -7.402 7.41 1 93.69 160 ASP B O 1
ATOM 2895 N N . ILE B 1 161 ? -10.289 -8.305 8.18 1 95 161 ILE B N 1
ATOM 2896 C CA . ILE B 1 161 ? -9.547 -8.031 6.953 1 95 161 ILE B CA 1
ATOM 2897 C C . ILE B 1 161 ? -10.133 -8.852 5.809 1 95 161 ILE B C 1
ATOM 2899 O O . ILE B 1 161 ? -10.32 -8.344 4.703 1 95 161 ILE B O 1
ATOM 2903 N N . ARG B 1 162 ? -10.422 -10.117 6.062 1 96.75 162 ARG B N 1
ATOM 2904 C CA . ARG B 1 162 ? -11.023 -10.992 5.062 1 96.75 162 ARG B CA 1
ATOM 2905 C C . ARG B 1 162 ? -12.352 -10.438 4.574 1 96.75 162 ARG B C 1
ATOM 2907 O O . ARG B 1 162 ? -12.602 -10.367 3.367 1 96.75 162 ARG B O 1
ATOM 2914 N N . GLN B 1 163 ? -13.156 -9.992 5.48 1 94.81 163 GLN B N 1
ATOM 2915 C CA . GLN B 1 163 ? -14.477 -9.469 5.137 1 94.81 163 GLN B CA 1
ATOM 2916 C C . GLN B 1 163 ? -14.359 -8.188 4.32 1 94.81 163 GLN B C 1
ATOM 2918 O O . GLN B 1 163 ? -15.141 -7.969 3.389 1 94.81 163 GLN B O 1
ATOM 2923 N N . SER B 1 164 ? -13.477 -7.434 4.723 1 92.25 164 SER B N 1
ATOM 2924 C CA . SER B 1 164 ? -13.258 -6.195 3.979 1 92.25 164 SER B CA 1
ATOM 2925 C C . SER B 1 164 ? -12.836 -6.48 2.543 1 92.25 164 SER B C 1
ATOM 2927 O O . SER B 1 164 ? -13.289 -5.812 1.61 1 92.25 164 SER B O 1
ATOM 2929 N N . CYS B 1 165 ? -11.969 -7.418 2.354 1 94.5 165 CYS B N 1
ATOM 2930 C CA . CYS B 1 165 ? -11.516 -7.805 1.023 1 94.5 165 CYS B CA 1
ATOM 2931 C C . CYS B 1 165 ? -12.664 -8.328 0.18 1 94.5 165 CYS B C 1
ATOM 2933 O O . CYS B 1 165 ? -12.844 -7.914 -0.967 1 94.5 165 CYS B O 1
ATOM 2935 N N . VAL B 1 166 ? -13.43 -9.203 0.768 1 94.62 166 VAL B N 1
ATOM 2936 C CA . VAL B 1 166 ? -14.547 -9.82 0.06 1 94.62 166 VAL B CA 1
ATOM 2937 C C . VAL B 1 166 ? -15.562 -8.75 -0.336 1 94.62 166 VAL B C 1
ATOM 2939 O O . VAL B 1 166 ? -16.031 -8.719 -1.479 1 94.62 166 VAL B O 1
ATOM 2942 N N . LYS B 1 167 ? -15.836 -7.879 0.608 1 91.25 167 LYS B N 1
ATOM 2943 C CA . LYS B 1 167 ? -16.812 -6.812 0.356 1 91.25 167 LYS B CA 1
ATOM 2944 C C . LYS B 1 167 ? -16.359 -5.934 -0.809 1 91.25 167 LYS B C 1
ATOM 2946 O O . LYS B 1 167 ? -17.156 -5.605 -1.688 1 91.25 167 LYS B O 1
ATOM 2951 N N . TYR B 1 168 ? -15.164 -5.621 -0.849 1 89.19 168 TYR B N 1
ATOM 2952 C CA . TYR B 1 168 ? -14.648 -4.77 -1.917 1 89.19 168 TYR B CA 1
ATOM 2953 C C . TYR B 1 168 ? -14.688 -5.496 -3.258 1 89.19 168 TYR B C 1
ATOM 2955 O O . TYR B 1 168 ? -15.109 -4.922 -4.266 1 89.19 168 TYR B O 1
ATOM 2963 N N . LEU B 1 169 ? -14.188 -6.707 -3.271 1 92.62 169 LEU B N 1
ATOM 2964 C CA . LEU B 1 169 ? -14.141 -7.473 -4.512 1 92.62 169 LEU B CA 1
ATOM 2965 C C . LEU B 1 169 ? -15.547 -7.727 -5.051 1 92.62 169 LEU B C 1
ATOM 2967 O O . LEU B 1 169 ? -15.766 -7.676 -6.262 1 92.62 169 LEU B O 1
ATOM 2971 N N . GLU B 1 170 ? -16.453 -7.906 -4.152 1 92.12 170 GLU B N 1
ATOM 2972 C CA . GLU B 1 170 ? -17.828 -8.094 -4.57 1 92.12 170 GLU B CA 1
ATOM 2973 C C . GLU B 1 170 ? -18.422 -6.812 -5.156 1 92.12 170 GLU B C 1
ATOM 2975 O O . GLU B 1 170 ? -19.141 -6.852 -6.152 1 92.12 170 GLU B O 1
ATOM 2980 N N . LYS B 1 171 ? -18.109 -5.746 -4.543 1 87.62 171 LYS B N 1
ATOM 2981 C CA . LYS B 1 171 ? -18.547 -4.449 -5.055 1 87.62 171 LYS B CA 1
ATOM 2982 C C . LYS B 1 171 ? -17.984 -4.191 -6.453 1 87.62 171 LYS B C 1
ATOM 2984 O O . LYS B 1 171 ? -18.625 -3.539 -7.273 1 87.62 171 LYS B O 1
ATOM 2989 N N . SER B 1 172 ? -16.828 -4.738 -6.723 1 85.44 172 SER B N 1
ATOM 2990 C CA . SER B 1 172 ? -16.203 -4.602 -8.031 1 85.44 172 SER B CA 1
ATOM 2991 C C . SER B 1 172 ? -16.672 -5.691 -8.984 1 85.44 172 SER B C 1
ATOM 2993 O O . SER B 1 172 ? -16.016 -5.965 -9.992 1 85.44 172 SER B O 1
ATOM 2995 N N . ALA B 1 173 ? -17.703 -6.391 -8.656 1 84.5 173 ALA B N 1
ATOM 2996 C CA . ALA B 1 173 ? -18.422 -7.367 -9.484 1 84.5 173 ALA B CA 1
ATOM 2997 C C . ALA B 1 173 ? -17.594 -8.648 -9.641 1 84.5 173 ALA B C 1
ATOM 2999 O O . ALA B 1 173 ? -17.562 -9.242 -10.719 1 84.5 173 ALA B O 1
ATOM 3000 N N . VAL B 1 174 ? -16.875 -9.016 -8.711 1 89 174 VAL B N 1
ATOM 3001 C CA . VAL B 1 174 ? -16.219 -10.312 -8.625 1 89 174 VAL B CA 1
ATOM 3002 C C . VAL B 1 174 ? -16.906 -11.18 -7.57 1 89 174 VAL B C 1
ATOM 3004 O O . VAL B 1 174 ? -16.547 -11.125 -6.391 1 89 174 VAL B O 1
ATOM 3007 N N . PRO B 1 175 ? -17.859 -11.93 -8.047 1 87.44 175 PRO B N 1
ATOM 3008 C CA . PRO B 1 175 ? -18.594 -12.734 -7.066 1 87.44 175 PRO B CA 1
ATOM 3009 C C . PRO B 1 175 ? -17.766 -13.906 -6.535 1 87.44 175 PRO B C 1
ATOM 3011 O O . PRO B 1 175 ? -17.016 -14.523 -7.281 1 87.44 175 PRO B O 1
ATOM 3014 N N . ASN B 1 176 ? -17.906 -14.203 -5.207 1 89.31 176 ASN B N 1
ATOM 3015 C CA . ASN B 1 176 ? -17.266 -15.328 -4.531 1 89.31 176 ASN B CA 1
ATOM 3016 C C . ASN B 1 176 ? -15.789 -15.438 -4.879 1 89.31 176 ASN B C 1
ATOM 3018 O O . ASN B 1 176 ? -15.336 -16.469 -5.359 1 89.31 176 ASN B O 1
ATOM 3022 N N . PRO B 1 177 ? -15.086 -14.398 -4.609 1 94.94 177 PRO B N 1
ATOM 3023 C CA . PRO B 1 177 ? -13.672 -14.406 -4.977 1 94.94 177 PRO B CA 1
ATOM 3024 C C . PRO B 1 177 ? -12.875 -15.469 -4.219 1 94.94 177 PRO B C 1
ATOM 3026 O O . PRO B 1 177 ? -13.102 -15.68 -3.025 1 94.94 177 PRO B O 1
ATOM 3029 N N . ALA B 1 178 ? -12.031 -16.25 -4.906 1 97 178 ALA B N 1
ATOM 3030 C CA . ALA B 1 178 ? -11.07 -17.141 -4.266 1 97 178 ALA B CA 1
ATOM 3031 C C . ALA B 1 178 ? -9.953 -16.344 -3.592 1 97 178 ALA B C 1
ATOM 3033 O O . ALA B 1 178 ? -8.914 -16.078 -4.207 1 97 178 ALA B O 1
ATOM 3034 N N . LEU B 1 179 ? -10.18 -16.047 -2.32 1 97.94 179 LEU B N 1
ATOM 3035 C CA . LEU B 1 179 ? -9.312 -15.117 -1.592 1 97.94 179 LEU B CA 1
ATOM 3036 C C . LEU B 1 179 ? -8.398 -15.867 -0.636 1 97.94 179 LEU B C 1
ATOM 3038 O O . LEU B 1 179 ? -8.844 -16.781 0.074 1 97.94 179 LEU B O 1
ATOM 3042 N N . TYR B 1 180 ? -7.141 -15.539 -0.636 1 98.5 180 TYR B N 1
ATOM 3043 C CA . TYR B 1 180 ? -6.137 -16.047 0.292 1 98.5 180 TYR B CA 1
ATOM 3044 C C . TYR B 1 180 ? -5.43 -14.906 1.007 1 98.5 180 TYR B C 1
ATOM 3046 O O . TYR B 1 180 ? -4.809 -14.055 0.366 1 98.5 180 TYR B O 1
ATOM 3054 N N . ILE B 1 181 ? -5.551 -14.844 2.271 1 98.25 181 ILE B N 1
ATOM 3055 C CA . ILE B 1 181 ? -4.844 -13.875 3.102 1 98.25 181 ILE B CA 1
ATOM 3056 C C . ILE B 1 181 ? -3.615 -14.531 3.727 1 98.25 181 ILE B C 1
ATOM 3058 O O . ILE B 1 181 ? -3.727 -15.57 4.383 1 98.25 181 ILE B O 1
ATOM 3062 N N . LEU B 1 182 ? -2.396 -13.844 3.508 1 98.31 182 LEU B N 1
ATOM 3063 C CA . LEU B 1 182 ? -1.224 -14.578 3.957 1 98.31 182 LEU B CA 1
ATOM 3064 C C . LEU B 1 182 ? -0.045 -13.641 4.195 1 98.31 182 LEU B C 1
ATOM 3066 O O . LEU B 1 182 ? -0.154 -12.438 3.971 1 98.31 182 LEU B O 1
ATOM 3070 N N . SER B 1 183 ? 0.95 -14.148 4.797 1 97.44 183 SER B N 1
ATOM 3071 C CA . SER B 1 183 ? 2.268 -13.539 4.914 1 97.44 183 SER B CA 1
ATOM 3072 C C . SER B 1 183 ? 3.314 -14.32 4.125 1 97.44 183 SER B C 1
ATOM 3074 O O . SER B 1 183 ? 3.447 -15.531 4.297 1 97.44 183 SER B O 1
ATOM 3076 N N . ASN B 1 184 ? 4.047 -13.547 3.252 1 95.88 184 ASN B N 1
ATOM 3077 C CA . ASN B 1 184 ? 5.121 -14.195 2.508 1 95.88 184 ASN B CA 1
ATOM 3078 C C . ASN B 1 184 ? 6.27 -14.609 3.424 1 95.88 184 ASN B C 1
ATOM 3080 O O . ASN B 1 184 ? 7.141 -15.383 3.023 1 95.88 184 ASN B O 1
ATOM 3084 N N . LEU B 1 185 ? 6.289 -14.125 4.688 1 93.12 185 LEU B N 1
ATOM 3085 C CA . LEU B 1 185 ? 7.371 -14.367 5.637 1 93.12 185 LEU B CA 1
ATOM 3086 C C . LEU B 1 185 ? 7.039 -15.547 6.543 1 93.12 185 LEU B C 1
ATOM 3088 O O . LEU B 1 185 ? 7.941 -16.172 7.109 1 93.12 185 LEU B O 1
ATOM 3092 N N . GLN B 1 186 ? 5.801 -15.812 6.734 1 94.19 186 GLN B N 1
ATOM 3093 C CA . GLN B 1 186 ? 5.316 -16.922 7.562 1 94.19 186 GLN B CA 1
ATOM 3094 C C . GLN B 1 186 ? 4.496 -17.906 6.738 1 94.19 186 GLN B C 1
ATOM 3096 O O . GLN B 1 186 ? 3.27 -17.953 6.863 1 94.19 186 GLN B O 1
ATOM 3101 N N . THR B 1 187 ? 5.137 -18.781 6.047 1 94.88 187 THR B N 1
ATOM 3102 C CA . THR B 1 187 ? 4.516 -19.594 5.012 1 94.88 187 THR B CA 1
ATOM 3103 C C . THR B 1 187 ? 3.738 -20.75 5.629 1 94.88 187 THR B C 1
ATOM 3105 O O . THR B 1 187 ? 2.969 -21.438 4.941 1 94.88 187 THR B O 1
ATOM 3108 N N . GLU B 1 188 ? 3.85 -20.969 6.871 1 95.75 188 GLU B N 1
ATOM 3109 C CA . GLU B 1 188 ? 3.137 -22.047 7.543 1 95.75 188 GLU B CA 1
ATOM 3110 C C . GLU B 1 188 ? 1.825 -21.547 8.148 1 95.75 188 GLU B C 1
ATOM 3112 O O . GLU B 1 188 ? 1.021 -22.344 8.633 1 95.75 188 GLU B O 1
ATOM 3117 N N . LYS B 1 189 ? 1.584 -20.266 8.062 1 96 189 LYS B N 1
ATOM 3118 C CA . LYS B 1 189 ? 0.436 -19.656 8.734 1 96 189 LYS B CA 1
ATOM 3119 C C . LYS B 1 189 ? -0.575 -19.125 7.727 1 96 189 LYS B C 1
ATOM 3121 O O . LYS B 1 189 ? -0.262 -18.984 6.539 1 96 189 LYS B O 1
ATOM 3126 N N . PHE B 1 190 ? -1.84 -18.953 8.273 1 97.5 190 PHE B N 1
ATOM 3127 C CA . PHE B 1 190 ? -2.916 -18.312 7.516 1 97.5 190 PHE B CA 1
ATOM 3128 C C . PHE B 1 190 ? -3.277 -19.141 6.293 1 97.5 190 PHE B C 1
ATOM 3130 O O . PHE B 1 190 ? -3.426 -20.375 6.383 1 97.5 190 PHE B O 1
ATOM 3137 N N . ASP B 1 191 ? -3.445 -18.453 5.109 1 98.25 191 ASP B N 1
ATOM 3138 C CA . ASP B 1 191 ? -3.986 -19.156 3.957 1 98.25 191 ASP B CA 1
ATOM 3139 C C . ASP B 1 191 ? -2.869 -19.625 3.025 1 98.25 191 ASP B C 1
ATOM 3141 O O . ASP B 1 191 ? -3.133 -20.125 1.927 1 98.25 191 ASP B O 1
ATOM 3145 N N . PHE B 1 192 ? -1.632 -19.5 3.42 1 97.88 192 PHE B N 1
ATOM 3146 C CA . PHE B 1 192 ? -0.527 -19.875 2.541 1 97.88 192 PHE B CA 1
ATOM 3147 C C . PHE B 1 192 ? -0.558 -21.359 2.223 1 97.88 192 PHE B C 1
ATOM 3149 O O . PHE B 1 192 ? -0.496 -21.75 1.056 1 97.88 192 PHE B O 1
ATOM 3156 N N . PRO B 1 193 ? -0.718 -22.25 3.188 1 97.31 193 PRO B N 1
ATOM 3157 C CA . PRO B 1 193 ? -0.803 -23.672 2.871 1 97.31 193 PRO B CA 1
ATOM 3158 C C . PRO B 1 193 ? -1.979 -24.016 1.957 1 97.31 193 PRO B C 1
ATOM 3160 O O . PRO B 1 193 ? -1.853 -24.859 1.065 1 97.31 193 PRO B O 1
ATOM 3163 N N . SER B 1 194 ? -3.111 -23.344 2.207 1 97.44 194 SER B N 1
ATOM 3164 C CA . SER B 1 194 ? -4.289 -23.594 1.378 1 97.44 194 SER B CA 1
ATOM 3165 C C . SER B 1 194 ? -4.051 -23.141 -0.062 1 97.44 194 SER B C 1
ATOM 3167 O O . SER B 1 194 ? -4.52 -23.797 -1.001 1 97.44 194 SER B O 1
ATOM 3169 N N . LEU B 1 195 ? -3.383 -22.031 -0.225 1 97 195 LEU B N 1
ATOM 3170 C CA . LEU B 1 195 ? -3.029 -21.578 -1.563 1 97 195 LEU B CA 1
ATOM 3171 C C . LEU B 1 195 ? -2.139 -22.594 -2.271 1 97 195 LEU B C 1
ATOM 3173 O O . LEU B 1 195 ? -2.367 -22.906 -3.439 1 97 195 LEU B O 1
ATOM 3177 N N . CYS B 1 196 ? -1.147 -23.094 -1.593 1 94.44 196 CYS B N 1
ATOM 3178 C CA . CYS B 1 196 ? -0.252 -24.094 -2.154 1 94.44 196 CYS B CA 1
ATOM 3179 C C . CYS B 1 196 ? -1.026 -25.328 -2.602 1 94.44 196 CYS B C 1
ATOM 3181 O O . CYS B 1 196 ? -0.803 -25.844 -3.697 1 94.44 196 CYS B O 1
ATOM 3183 N N . SER B 1 197 ? -1.9 -25.719 -1.737 1 94.38 197 SER B N 1
ATOM 3184 C CA . SER B 1 197 ? -2.713 -26.891 -2.055 1 94.38 197 SER B CA 1
ATOM 3185 C C . SER B 1 197 ? -3.553 -26.672 -3.305 1 94.38 197 SER B C 1
ATOM 3187 O O . SER B 1 197 ? -3.682 -27.562 -4.148 1 94.38 197 SER B O 1
ATOM 3189 N N . ARG B 1 198 ? -4.105 -25.469 -3.395 1 94.19 198 ARG B N 1
ATOM 3190 C CA . ARG B 1 198 ? -4.918 -25.109 -4.555 1 94.19 198 ARG B CA 1
ATOM 3191 C C . ARG B 1 198 ? -4.098 -25.172 -5.84 1 94.19 198 ARG B C 1
ATOM 3193 O O . ARG B 1 198 ? -4.57 -25.688 -6.855 1 94.19 198 ARG B O 1
ATOM 3200 N N . ILE B 1 199 ? -2.916 -24.703 -5.836 1 92.25 199 ILE B N 1
ATOM 3201 C CA . ILE B 1 199 ? -2.037 -24.656 -7 1 92.25 199 ILE B CA 1
ATOM 3202 C C . ILE B 1 199 ? -1.589 -26.062 -7.363 1 92.25 199 ILE B C 1
ATOM 3204 O O . ILE B 1 199 ? -1.635 -26.453 -8.531 1 92.25 199 ILE B O 1
ATOM 3208 N N . GLN B 1 200 ? -1.259 -26.828 -6.379 1 88.25 200 GLN B N 1
ATOM 3209 C CA . GLN B 1 200 ? -0.736 -28.172 -6.582 1 88.25 200 GLN B CA 1
ATOM 3210 C C . GLN B 1 200 ? -1.81 -29.109 -7.141 1 88.25 200 GLN B C 1
ATOM 3212 O O . GLN B 1 200 ? -1.507 -30.031 -7.898 1 88.25 200 GLN B O 1
ATOM 3217 N N . ASN B 1 201 ? -2.998 -28.844 -6.789 1 89.12 201 ASN B N 1
ATOM 3218 C CA . ASN B 1 201 ? -4.086 -29.75 -7.172 1 89.12 201 ASN B CA 1
ATOM 3219 C C . ASN B 1 201 ? -4.754 -29.297 -8.469 1 89.12 201 ASN B C 1
ATOM 3221 O O . ASN B 1 201 ? -5.77 -29.859 -8.875 1 89.12 201 ASN B O 1
ATOM 3225 N N . HIS B 1 202 ? -4.191 -28.312 -9.07 1 88.44 202 HIS B N 1
ATOM 3226 C CA . HIS B 1 202 ? -4.742 -27.875 -10.344 1 88.44 202 HIS B CA 1
ATOM 3227 C C . HIS B 1 202 ? -4.68 -28.984 -11.391 1 88.44 202 HIS B C 1
ATOM 3229 O O . HIS B 1 202 ? -3.693 -29.719 -11.469 1 88.44 202 HIS B O 1
ATOM 3235 N N . PRO B 1 203 ? -5.652 -29.094 -12.211 1 81.81 203 PRO B N 1
ATOM 3236 C CA . PRO B 1 203 ? -5.742 -30.188 -13.172 1 81.81 203 PRO B CA 1
ATOM 3237 C C . PRO B 1 203 ? -4.551 -30.234 -14.133 1 81.81 203 PRO B C 1
ATOM 3239 O O . PRO B 1 203 ? -4.125 -31.312 -14.539 1 81.81 203 PRO B O 1
ATOM 3242 N N . GLU B 1 204 ? -4.023 -29.125 -14.477 1 78.38 204 GLU B N 1
ATOM 3243 C CA . GLU B 1 204 ? -2.92 -29.078 -15.43 1 78.38 204 GLU B CA 1
ATOM 3244 C C . GLU B 1 204 ? -1.622 -29.562 -14.797 1 78.38 204 GLU B C 1
ATOM 3246 O O . GLU B 1 204 ? -0.649 -29.844 -15.5 1 78.38 204 GLU B O 1
ATOM 3251 N N . VAL B 1 205 ? -1.617 -29.594 -13.547 1 75.44 205 VAL B N 1
ATOM 3252 C CA . VAL B 1 205 ? -0.434 -30.062 -12.836 1 75.44 205 VAL B CA 1
ATOM 3253 C C . VAL B 1 205 ? -0.481 -31.578 -12.703 1 75.44 205 VAL B C 1
ATOM 3255 O O . VAL B 1 205 ? 0.54 -32.25 -12.852 1 75.44 205 VAL B O 1
ATOM 3258 N N . ILE B 1 206 ? -1.617 -32.125 -12.32 1 67.69 206 ILE B N 1
ATOM 3259 C CA . ILE B 1 206 ? -1.801 -33.562 -12.07 1 67.69 206 ILE B CA 1
ATOM 3260 C C . ILE B 1 206 ? -1.683 -34.312 -13.383 1 67.69 206 ILE B C 1
ATOM 3262 O O . ILE B 1 206 ? -1.288 -35.5 -13.391 1 67.69 206 ILE B O 1
ATOM 3266 N N . LYS B 1 207 ? -1.557 -33.75 -14.477 1 59.31 207 LYS B N 1
ATOM 3267 C CA . LYS B 1 207 ? -1.396 -34.531 -15.688 1 59.31 207 LYS B CA 1
ATOM 3268 C C . LYS B 1 207 ? 0.06 -34.938 -15.883 1 59.31 207 LYS B C 1
ATOM 3270 O O . LYS B 1 207 ? 0.977 -34.188 -15.531 1 59.31 207 LYS B O 1
#

Organism: Scyliorhinus torazame (NCBI:txid75743)

Secondary structure (DSSP, 8-state):
-------------HHHHT--S-EEEEEEESTTSSHHHHHHHHTT--TTSTTSPP-SSPPPP-S-EEEE-TT-TTEEEEEPPPPPTTS-HHHHHHHTTGGG-SEEEEEEES---HHHHHHHHHHHHTT-EEEEEEE-HHHHHHHHHHHHGGG--HHHHHHHHHHHHHHHHHHTT--S-EEEE--SS-TTSTTHHHHHHHHHT-HHHH-/-------------TTTTT--S-EEEEEEESTTSSHHHHHHHHTT--TTSTTSPP-SSPPPP-S-EEEE-TT-TTEEEEEPPPPPTTS-HHHHHHHTTGGG-SEEEEEEES---HHHHHHHHHHHHTT-EEEEEEE-HHHHHHHHHHHHGGG--HHHHHHHHHHHHHHHHHHTT--S-EEEE--SS-TTSTTHHHHHHHHHT-HHHH-

Nearest PDB structures (foldseek):
  7vex-assembly1_A  TM=8.885E-01  e=5.171E-19  Mus musculus
  1tq4-assembly1_A  TM=8.824E-01  e=5.872E-19  Mus musculus
  5fph-assembly3_B  TM=9.119E-01  e=1.109E-18  Mus musculus
  4lv8-assembly3_B  TM=8.757E-01  e=4.788E-18  Mus musculus
  4lv5-assembly3_B  TM=8.742E-01  e=1.166E-17  Mus musculus

InterPro domains:
  IPR007743 Immunity-related GTPases-like [PF05049] (22-201)
  IPR027417 P-loop containing nucleoside triphosphate hydrolase [G3DSA:3.40.50.300] (23-202)
  IPR027417 P-loop containing nucleoside triphosphate hydrolase [SSF52540] (21-195)
  IPR030385 IRG-type guanine nucleotide-binding (G) domain [PS51716] (21-202)
  IPR051515 Immunity-related GTPase [PTHR32341] (22-199)